Protein AF-0000000081717956 (afdb_homodimer)

Sequence (648 aa):
MATSFPWILLATVVMAMPLSFGTKANQLSYNYYKFSCPNLESVIKNELLKLFMTDATAPAAFLRLLFHDCQVQGCDASILLDSSYNNHNSEMISSRNFGVRKLEMINHIKSVLEEECPGQVSCADIIALAAKESVSFSGGPHIQIPLGRKDSRTCSSQEADAKLPSPTITVDEFISIFTSKGMNIEECVSILGAHTLGVGHCLNIVGRLYDPRVGDKMDFGFGASLRVACPTQVPLTNLTVVPNDITPVTFDNQYYRDIMMGRGLFGIDSSISTDPRTAPIVTRFAMDQNNFFQAFSSAFVKLSSTNVLTKVQGDVRRKCNQVNMATSFPWILLATVVMAMPLSFGTKANQLSYNYYKFSCPNLESVIKNELLKLFMTDATAPAAFLRLLFHDCQVQGCDASILLDSSYNNHNSEMISSRNFGVRKLEMINHIKSVLEEECPGQVSCADIIALAAKESVSFSGGPHIQIPLGRKDSRTCSSQEADAKLPSPTITVDEFISIFTSKGMNIEECVSILGAHTLGVGHCLNIVGRLYDPRVGDKMDFGFGASLRVACPTQVPLTNLTVVPNDITPVTFDNQYYRDIMMGRGLFGIDSSISTDPRTAPIVTRFAMDQNNFFQAFSSAFVKLSSTNVLTKVQGDVRRKCNQVN

Organism: Abrus precatorius (NCBI:txid3816)

InterPro domains:
  IPR000823 Plant peroxidase [PR00461] (37-56)
  IPR000823 Plant peroxidase [PR00461] (61-81)
  IPR000823 Plant peroxidase [PR00461] (101-114)
  IPR000823 Plant peroxidase [PR00461] (120-130)
  IPR000823 Plant peroxidase [PR00461] (139-154)
  IPR000823 Plant peroxidase [PR00461] (186-198)
  IPR000823 Plant peroxidase [PR00461] (242-257)
  IPR000823 Plant peroxidase [PR00461] (258-275)
  IPR000823 Plant peroxidase [PR00461] (298-311)
  IPR000823 Plant peroxidase [PTHR31517] (11-324)
  IPR002016 Haem peroxidase [PF00141] (45-287)
  IPR002016 Haem peroxidase [PR00458] (59-73)
  IPR002016 Haem peroxidase [PR00458] (121-138)
  IPR002016 Haem peroxidase [PR00458] (139-151)
  IPR002016 Haem peroxidase [PR00458] (187-202)
  IPR002016 Haem peroxidase [PR00458] (244-259)
  IPR002016 Haem peroxidase [PS50873] (27-324)
  IPR010255 Haem peroxidase superfamily [SSF48113] (27-324)
  IPR033905 Secretory peroxidase [cd00693] (27-323)

pLDDT: mean 88.81, std 16.45, range [29.47, 98.88]

Radius of gyration: 30.71 Å; Cα contacts (8 Å, |Δi|>4): 1107; chains: 2; bounding box: 65×153×107 Å

Solvent-accessible surface area (backbone atoms only — not comparable to full-atom values): 34522 Å² total; per-residue (Å²): 136,83,79,76,76,78,80,77,77,78,77,76,75,74,74,76,70,76,76,69,74,64,70,77,71,74,86,49,30,81,60,61,42,58,80,72,38,68,58,51,67,60,54,53,48,54,57,47,52,62,46,38,47,53,24,38,39,48,40,34,29,33,43,49,40,40,54,59,23,30,46,52,79,11,29,12,39,24,56,50,30,50,40,85,51,94,80,26,41,20,23,70,73,20,74,81,43,64,87,66,47,64,64,66,53,53,40,51,52,42,51,56,40,44,71,75,30,63,76,66,65,19,48,17,40,49,43,53,50,50,21,43,47,27,36,20,32,19,56,31,58,84,60,84,62,64,34,56,36,11,16,48,86,58,43,41,22,68,48,30,59,69,48,48,80,57,78,76,44,47,70,67,57,50,48,49,59,40,38,73,53,72,37,53,70,65,25,47,59,29,57,61,43,60,61,14,32,37,70,41,48,29,60,67,32,30,63,66,74,69,37,75,86,65,68,72,75,52,27,64,69,55,51,54,53,48,41,67,62,42,73,48,76,68,55,48,83,83,35,62,43,60,65,35,84,61,31,35,54,23,40,54,39,58,43,38,44,33,25,74,60,26,46,33,72,42,59,48,45,48,47,38,52,65,37,82,88,38,22,64,52,41,53,48,26,40,75,29,50,67,62,33,42,51,34,26,46,53,34,49,45,41,49,68,57,30,62,51,26,44,71,88,72,26,39,54,37,79,46,51,47,45,70,119,136,84,80,76,77,79,80,78,78,78,78,77,77,74,75,76,70,76,76,69,74,64,70,77,73,73,86,48,30,81,61,60,42,59,80,74,38,67,56,51,68,60,53,52,50,52,57,46,53,61,46,38,47,54,26,37,39,47,42,33,29,31,42,49,40,42,53,58,23,31,46,50,78,10,28,12,39,26,55,49,30,50,39,86,51,94,81,26,42,20,24,70,72,21,75,79,44,65,86,67,49,65,63,65,54,54,41,50,52,42,52,55,41,43,72,76,28,64,76,66,65,19,50,17,40,49,43,52,51,51,21,41,48,26,37,20,34,20,55,31,56,83,59,85,64,64,34,58,36,11,16,47,85,60,41,41,23,68,47,31,58,70,48,47,82,57,78,77,44,48,69,66,56,50,50,50,59,37,37,72,54,72,36,54,70,65,24,47,58,29,56,60,43,59,59,17,33,37,68,40,47,29,58,67,33,30,63,64,76,69,35,75,86,64,67,72,78,53,28,65,70,56,50,53,54,46,41,68,61,41,73,49,79,66,58,48,82,84,34,59,42,61,61,34,85,60,29,37,54,21,42,54,39,59,42,38,43,33,24,75,62,25,46,35,72,42,61,49,45,47,49,38,52,66,35,83,87,38,21,63,53,39,53,48,25,40,76,28,50,69,62,33,42,52,34,26,45,54,35,50,44,38,50,67,59,30,62,51,26,43,72,88,73,26,40,53,35,76,46,50,49,44,70,120

Structure (mmCIF, N/CA/C/O backbone):
data_AF-0000000081717956-model_v1
#
loop_
_entity.id
_entity.type
_entity.pdbx_description
1 polymer Peroxidase
#
loop_
_atom_site.group_PDB
_atom_site.id
_atom_site.type_symbol
_atom_site.label_atom_id
_atom_site.label_alt_id
_atom_site.label_comp_id
_atom_site.label_asym_id
_atom_site.label_entity_id
_atom_site.label_seq_id
_atom_site.pdbx_PDB_ins_code
_atom_site.Cartn_x
_atom_site.Cartn_y
_atom_site.Cartn_z
_atom_site.occupancy
_atom_site.B_iso_or_equiv
_atom_site.auth_seq_id
_atom_site.auth_comp_id
_atom_site.auth_asym_id
_atom_site.auth_atom_id
_atom_site.pdbx_PDB_model_num
ATOM 1 N N . MET A 1 1 ? -26.811 93.797 2.556 1 29.47 1 MET A N 1
ATOM 2 C CA . MET A 1 1 ? -26.388 92.869 1.511 1 29.47 1 MET A CA 1
ATOM 3 C C . MET A 1 1 ? -25.245 91.985 1.998 1 29.47 1 MET A C 1
ATOM 5 O O . MET A 1 1 ? -24.078 92.371 1.917 1 29.47 1 MET A O 1
ATOM 9 N N . ALA A 1 2 ? -25.44 91.317 3.164 1 35.84 2 ALA A N 1
ATOM 10 C CA . ALA A 1 2 ? -24.55 90.487 3.972 1 35.84 2 ALA A CA 1
ATOM 11 C C . ALA A 1 2 ? -24.062 89.276 3.183 1 35.84 2 ALA A C 1
ATOM 13 O O . ALA A 1 2 ? -24.866 88.518 2.637 1 35.84 2 ALA A O 1
ATOM 14 N N . THR A 1 3 ? -22.929 89.419 2.526 1 36.16 3 THR A N 1
ATOM 15 C CA . THR A 1 3 ? -22.208 88.484 1.67 1 36.16 3 THR A CA 1
ATOM 16 C C . THR A 1 3 ? -21.855 87.212 2.436 1 36.16 3 THR A C 1
ATOM 18 O O . THR A 1 3 ? -21.121 87.26 3.425 1 36.16 3 THR A O 1
ATOM 21 N N . SER A 1 4 ? -22.735 86.248 2.593 1 38.47 4 SER A N 1
ATOM 22 C CA . SER A 1 4 ? -22.613 84.936 3.22 1 38.47 4 SER A CA 1
ATOM 23 C C . SER A 1 4 ? -21.525 84.103 2.552 1 38.47 4 SER A C 1
ATOM 25 O O . SER A 1 4 ? -21.553 83.895 1.337 1 38.47 4 SER A O 1
ATOM 27 N N . PHE A 1 5 ? -20.286 84.291 3.003 1 40.73 5 PHE A N 1
ATOM 28 C CA . PHE A 1 5 ? -19.158 83.531 2.478 1 40.73 5 PHE A CA 1
ATOM 29 C C . PHE A 1 5 ? -19.417 82.033 2.585 1 40.73 5 PHE A C 1
ATOM 31 O O . PHE A 1 5 ? -19.883 81.551 3.62 1 40.73 5 PHE A O 1
ATOM 38 N N . PRO A 1 6 ? -19.621 81.301 1.485 1 41.07 6 PRO A N 1
ATOM 39 C CA . PRO A 1 6 ? -19.844 79.854 1.455 1 41.07 6 PRO A CA 1
ATOM 40 C C . PRO A 1 6 ? -18.654 79.063 1.992 1 41.07 6 PRO A C 1
ATOM 42 O O . PRO A 1 6 ? -17.503 79.397 1.7 1 41.07 6 PRO A O 1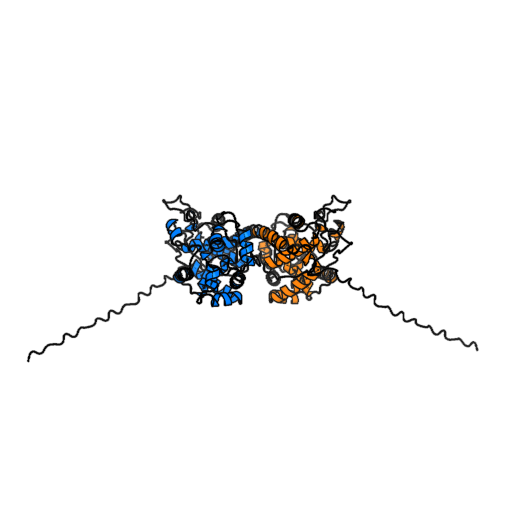
ATOM 45 N N . TRP A 1 7 ? -18.684 78.583 3.221 1 38.88 7 TRP A N 1
ATOM 46 C CA . TRP A 1 7 ? -17.683 77.702 3.813 1 38.88 7 TRP A CA 1
ATOM 47 C C . TRP A 1 7 ? -17.433 76.487 2.925 1 38.88 7 TRP A C 1
ATOM 49 O O . TRP A 1 7 ? -18.369 75.765 2.574 1 38.88 7 TRP A O 1
ATOM 59 N N . ILE A 1 8 ? -16.485 76.549 2.007 1 37.21 8 ILE A N 1
ATOM 60 C CA . ILE A 1 8 ? -16.017 75.424 1.205 1 37.21 8 ILE A CA 1
ATOM 61 C C . ILE A 1 8 ? -15.533 74.303 2.122 1 37.21 8 ILE A C 1
ATOM 63 O O . ILE A 1 8 ? -14.625 74.503 2.932 1 37.21 8 ILE A O 1
ATOM 67 N N . LEU A 1 9 ? -16.377 73.346 2.503 1 37.14 9 LEU A N 1
ATOM 68 C CA . LEU A 1 9 ? -16.012 72.117 3.198 1 37.14 9 LEU A CA 1
ATOM 69 C C . LEU A 1 9 ? -14.932 71.36 2.432 1 37.14 9 LEU A C 1
ATOM 71 O O . LEU A 1 9 ? -15.128 70.995 1.271 1 37.14 9 LEU A O 1
ATOM 75 N N . LEU A 1 10 ? -13.657 71.653 2.698 1 36.34 10 LEU A N 1
ATOM 76 C CA . LEU A 1 10 ? -12.544 70.857 2.191 1 36.34 10 LEU A CA 1
ATOM 77 C C . LEU A 1 10 ? -12.699 69.393 2.588 1 36.34 10 LEU A C 1
ATOM 79 O O . LEU A 1 10 ? -12.701 69.064 3.776 1 36.34 10 LEU A O 1
ATOM 83 N N . ALA A 1 11 ? -13.388 68.563 1.784 1 36.36 11 ALA A N 1
ATOM 84 C CA . ALA A 1 11 ? -13.425 67.111 1.934 1 36.36 11 ALA A CA 1
ATOM 85 C C . ALA A 1 11 ? -12.019 66.52 1.894 1 36.36 11 ALA A C 1
ATOM 87 O O . ALA A 1 11 ? -11.322 66.627 0.882 1 36.36 11 ALA A O 1
ATOM 88 N N . THR A 1 12 ? -11.304 66.518 3.01 1 35.98 12 THR A N 1
ATOM 89 C CA . THR A 1 12 ? -10.057 65.765 3.084 1 35.98 12 THR A CA 1
ATOM 90 C C . THR A 1 12 ? -10.267 64.322 2.634 1 35.98 12 THR A C 1
ATOM 92 O O . THR A 1 12 ? -11.109 63.611 3.186 1 35.98 12 THR A O 1
ATOM 95 N N . VAL A 1 13 ? -10.069 64.011 1.36 1 36.89 13 VAL A N 1
ATOM 96 C CA . VAL A 1 13 ? -9.998 62.64 0.866 1 36.89 13 VAL A CA 1
ATOM 97 C C . VAL A 1 13 ? -8.946 61.861 1.652 1 36.89 13 VAL A C 1
ATOM 99 O O . VAL A 1 13 ? -7.754 62.167 1.578 1 36.89 13 VAL A O 1
ATOM 102 N N . VAL A 1 14 ? -9.274 61.353 2.845 1 38.01 14 VAL A N 1
ATOM 103 C CA . VAL A 1 14 ? -8.39 60.378 3.476 1 38.01 14 VAL A CA 1
ATOM 104 C C . VAL A 1 14 ? -8.089 59.244 2.498 1 38.01 14 VAL A C 1
ATOM 106 O O . VAL A 1 14 ? -8.997 58.524 2.075 1 38.01 14 VAL A O 1
ATOM 109 N N . MET A 1 15 ? -7.079 59.396 1.705 1 34.95 15 MET A N 1
ATOM 110 C CA . MET A 1 15 ? -6.557 58.253 0.961 1 34.95 15 MET A CA 1
ATOM 111 C C . MET A 1 15 ? -6.313 57.067 1.887 1 34.95 15 MET A C 1
ATOM 113 O O . MET A 1 15 ? -5.47 57.137 2.784 1 34.95 15 MET A O 1
ATOM 117 N N . ALA A 1 16 ? -7.339 56.237 2.204 1 38.65 16 ALA A N 1
ATOM 118 C CA . ALA A 1 16 ? -7.092 54.945 2.837 1 38.65 16 ALA A CA 1
ATOM 119 C C . ALA A 1 16 ? -5.99 54.18 2.111 1 38.65 16 ALA A C 1
ATOM 121 O O . ALA A 1 16 ? -6.152 53.799 0.949 1 38.65 16 ALA A O 1
ATOM 122 N N . MET A 1 17 ? -4.717 54.424 2.49 1 37.79 17 MET A N 1
ATOM 123 C CA . MET A 1 17 ? -3.682 53.512 2.011 1 37.79 17 MET A CA 1
ATOM 124 C C . MET A 1 17 ? -4.08 52.061 2.256 1 37.79 17 MET A C 1
ATOM 126 O O . MET A 1 17 ? -4.498 51.705 3.359 1 37.79 17 MET A O 1
ATOM 130 N N . PRO A 1 18 ? -4.392 51.316 1.225 1 37.21 18 PRO A N 1
ATOM 131 C CA . PRO A 1 18 ? -4.608 49.891 1.484 1 37.21 18 PRO A CA 1
ATOM 132 C C . PRO A 1 18 ? -3.483 49.263 2.303 1 37.21 18 PRO A C 1
ATOM 134 O O . PRO A 1 18 ? -2.305 49.488 2.014 1 37.21 18 PRO A O 1
ATOM 137 N N . LEU A 1 19 ? -3.656 49.084 3.61 1 34.73 19 LEU A N 1
ATOM 138 C CA . LEU A 1 19 ? -2.771 48.167 4.321 1 34.73 19 LEU A CA 1
ATOM 139 C C . LEU A 1 19 ? -2.6 46.866 3.544 1 34.73 19 LEU A C 1
ATOM 141 O O . LEU A 1 19 ? -3.541 46.078 3.43 1 34.73 19 LEU A O 1
ATOM 145 N N . SER A 1 20 ? -1.849 46.868 2.502 1 33.57 20 SER A N 1
ATOM 146 C CA . SER A 1 20 ? -1.429 45.564 2.001 1 33.57 20 SER A CA 1
ATOM 147 C C . SER A 1 20 ? -0.929 44.672 3.132 1 33.57 20 SER A C 1
ATOM 149 O O . SER A 1 20 ? 0.071 44.986 3.782 1 33.57 20 SER A O 1
ATOM 151 N N . PHE A 1 21 ? -1.789 44.069 3.86 1 33.36 21 PHE A N 1
ATOM 152 C CA . PHE A 1 21 ? -1.286 42.92 4.604 1 33.36 21 PHE A CA 1
ATOM 153 C C . PHE A 1 21 ? -0.292 42.125 3.765 1 33.36 21 PHE A C 1
ATOM 155 O O . PHE A 1 21 ? -0.679 41.452 2.807 1 33.36 21 PHE A O 1
ATOM 162 N N . GLY A 1 22 ? 0.862 42.711 3.559 1 33.76 22 GLY A N 1
ATOM 163 C CA . GLY A 1 22 ? 1.891 41.831 3.027 1 33.76 22 GLY A CA 1
ATOM 164 C C . GLY A 1 22 ? 1.81 40.419 3.574 1 33.76 22 GLY A C 1
ATOM 165 O O . GLY A 1 22 ? 1.825 40.216 4.79 1 33.76 22 GLY A O 1
ATOM 166 N N . THR A 1 23 ? 1.081 39.598 3.023 1 38.35 23 THR A N 1
ATOM 167 C CA . THR A 1 23 ? 1.344 38.197 3.333 1 38.35 23 THR A CA 1
ATOM 168 C C . THR A 1 23 ? 2.822 37.98 3.642 1 38.35 23 THR A C 1
ATOM 170 O O . THR A 1 23 ? 3.686 38.281 2.816 1 38.35 23 THR A O 1
ATOM 173 N N . LYS A 1 24 ? 3.224 38.298 4.836 1 42.16 24 LYS A N 1
ATOM 174 C CA . LYS A 1 24 ? 4.567 37.917 5.263 1 42.16 24 LYS A CA 1
ATOM 175 C C . LYS A 1 24 ? 5.068 36.703 4.486 1 42.16 24 LYS A C 1
ATOM 177 O O . LYS A 1 24 ? 4.485 35.62 4.572 1 42.16 24 LYS A O 1
ATOM 182 N N . ALA A 1 25 ? 5.591 36.694 3.326 1 45.08 25 ALA A N 1
ATOM 183 C CA . ALA A 1 25 ? 6.306 35.735 2.487 1 45.08 25 ALA A CA 1
ATOM 184 C C . ALA A 1 25 ? 7.031 34.696 3.338 1 45.08 25 ALA A C 1
ATOM 186 O O . ALA A 1 25 ? 7.889 35.042 4.154 1 45.08 25 ALA A O 1
ATOM 187 N N . ASN A 1 26 ? 6.462 33.566 3.648 1 57.52 26 ASN A N 1
ATOM 188 C CA . ASN A 1 26 ? 7.008 32.418 4.364 1 57.52 26 ASN A CA 1
ATOM 189 C C . ASN A 1 26 ? 8.461 32.155 3.978 1 57.52 26 ASN A C 1
ATOM 191 O O . ASN A 1 26 ? 8.825 32.264 2.806 1 57.52 26 ASN A O 1
ATOM 195 N N . GLN A 1 27 ? 9.457 32.505 4.915 1 80.19 27 GLN A N 1
ATOM 196 C CA . GLN A 1 27 ? 10.912 32.389 4.932 1 80.19 27 GLN A CA 1
ATOM 197 C C . GLN A 1 27 ? 11.354 30.957 4.647 1 80.19 27 GLN A C 1
ATOM 199 O O . GLN A 1 27 ? 12.508 30.598 4.888 1 80.19 27 GLN A O 1
ATOM 204 N N . LEU A 1 28 ? 10.432 30.202 4.176 1 95.37 28 LEU A N 1
ATOM 205 C CA . LEU A 1 28 ? 10.812 28.836 3.833 1 95.37 28 LEU A CA 1
ATOM 206 C C . LEU A 1 28 ? 11.54 28.795 2.494 1 95.37 28 LEU A C 1
ATOM 208 O O . LEU A 1 28 ? 11.4 29.709 1.678 1 95.37 28 LEU A O 1
ATOM 212 N N . SER A 1 29 ? 12.331 27.831 2.363 1 96.36 29 SER A N 1
ATOM 213 C CA . SER A 1 29 ? 13.122 27.69 1.145 1 96.36 29 SER A CA 1
ATOM 214 C C . SER A 1 29 ? 13.184 26.235 0.691 1 96.36 29 SER A C 1
ATOM 216 O O . SER A 1 29 ? 13.219 25.322 1.519 1 96.36 29 SER A O 1
ATOM 218 N N . TYR A 1 30 ? 13.277 26.057 -0.637 1 95.81 30 TYR A N 1
ATOM 219 C CA . TYR A 1 30 ? 13.359 24.716 -1.206 1 95.81 30 TYR A CA 1
ATOM 220 C C . TYR A 1 30 ? 14.762 24.143 -1.051 1 95.81 30 TYR A C 1
ATOM 222 O O . TYR A 1 30 ? 14.968 22.938 -1.214 1 95.81 30 TYR A O 1
ATOM 230 N N . ASN A 1 31 ? 15.721 24.969 -0.666 1 95.51 31 ASN A N 1
ATOM 231 C CA . ASN A 1 31 ? 17.109 24.543 -0.519 1 95.51 31 ASN A CA 1
ATOM 232 C C . ASN A 1 31 ? 17.618 24.771 0.902 1 95.51 31 ASN A C 1
ATOM 234 O O . ASN A 1 31 ? 18.817 24.96 1.113 1 95.51 31 ASN A O 1
ATOM 238 N N . TYR A 1 32 ? 16.744 24.787 1.761 1 96.63 32 TYR A N 1
ATOM 239 C CA . TYR A 1 32 ? 17.057 25.197 3.125 1 96.63 32 TYR A CA 1
ATOM 240 C C . TYR A 1 32 ? 18.152 24.32 3.721 1 96.63 32 TYR A C 1
ATOM 242 O O . TYR A 1 32 ? 19.061 24.819 4.388 1 96.63 32 TYR A O 1
ATOM 250 N N . TYR A 1 33 ? 18.142 23.042 3.505 1 97.4 33 TYR A N 1
ATOM 251 C CA . TYR A 1 33 ? 19.054 22.114 4.164 1 97.4 33 TYR A CA 1
ATOM 252 C C . TYR A 1 33 ? 20.167 21.678 3.218 1 97.4 33 TYR A C 1
ATOM 254 O O . TYR A 1 33 ? 20.932 20.762 3.53 1 97.4 33 TYR A O 1
ATOM 262 N N . LYS A 1 34 ? 20.267 22.21 2.085 1 96.43 34 LYS A N 1
ATOM 263 C CA . LYS A 1 34 ? 21.167 21.776 1.02 1 96.43 34 LYS A CA 1
ATOM 264 C C . LYS A 1 34 ? 22.586 21.582 1.545 1 96.43 34 LYS A C 1
ATOM 266 O O . LYS A 1 34 ? 23.265 20.622 1.174 1 96.43 34 LYS A O 1
ATOM 271 N N . PHE A 1 35 ? 23.089 22.432 2.448 1 96.62 35 PHE A N 1
ATOM 272 C CA . PHE A 1 35 ? 24.464 22.35 2.925 1 96.62 35 PHE A CA 1
ATOM 273 C C . PHE A 1 35 ? 24.51 21.835 4.359 1 96.62 35 PHE A C 1
ATOM 275 O O . PHE A 1 35 ? 25.42 21.091 4.728 1 96.62 35 PHE A O 1
ATOM 282 N N . SER A 1 36 ? 23.537 22.152 5.132 1 97.38 36 SER A N 1
ATOM 283 C CA . SER A 1 36 ? 23.573 21.84 6.557 1 97.38 36 SER A CA 1
ATOM 284 C C . SER A 1 36 ? 23.208 20.381 6.813 1 97.38 36 SER A C 1
ATOM 286 O O . SER A 1 36 ? 23.637 19.794 7.808 1 97.38 36 SER A O 1
ATOM 288 N N . CYS A 1 37 ? 22.404 19.782 5.959 1 98.02 37 CYS A N 1
ATOM 289 C CA . CYS A 1 37 ? 22.009 18.383 6.072 1 98.02 37 CYS A CA 1
ATOM 290 C C . CYS A 1 37 ? 21.656 17.804 4.707 1 98.02 37 CYS A C 1
ATOM 292 O O . CYS A 1 37 ? 20.499 17.467 4.45 1 98.02 37 CYS A O 1
ATOM 294 N N . PRO A 1 38 ? 22.609 17.571 3.849 1 96.35 38 PRO A N 1
ATOM 295 C CA . PRO A 1 38 ? 22.377 17.238 2.442 1 96.35 38 PRO A CA 1
ATOM 296 C C . PRO A 1 38 ? 21.663 15.9 2.262 1 96.35 38 PRO A C 1
ATOM 298 O O . PRO A 1 38 ? 21.015 15.675 1.237 1 96.35 38 PRO A O 1
ATOM 301 N N . ASN A 1 39 ? 21.705 14.943 3.243 1 95.33 39 ASN A N 1
ATOM 302 C CA . ASN A 1 39 ? 21.098 13.623 3.112 1 95.33 39 ASN A CA 1
ATOM 303 C C . ASN A 1 39 ? 19.753 13.55 3.83 1 95.33 39 ASN A C 1
ATOM 305 O O . ASN A 1 39 ? 19.237 12.459 4.081 1 95.33 39 ASN A O 1
ATOM 309 N N . LEU A 1 40 ? 19.194 14.682 4.147 1 97.85 40 LEU A N 1
ATOM 310 C CA . LEU A 1 40 ? 17.981 14.771 4.953 1 97.85 40 LEU A CA 1
ATOM 311 C C . LEU A 1 40 ? 16.869 13.913 4.356 1 97.85 40 LEU A C 1
ATOM 313 O O . LEU A 1 40 ? 16.335 13.027 5.027 1 97.85 40 LEU A O 1
ATOM 317 N N . GLU A 1 41 ? 16.532 14.116 3.113 1 94.71 41 GLU A N 1
ATOM 318 C CA . GLU A 1 41 ? 15.4 13.435 2.49 1 94.71 41 GLU A CA 1
ATOM 319 C C . GLU A 1 41 ? 15.649 11.933 2.385 1 94.71 41 GLU A C 1
ATOM 321 O O . GLU A 1 41 ? 14.734 11.132 2.586 1 94.71 41 GLU A O 1
ATOM 326 N N . SER A 1 42 ? 16.904 11.544 2.081 1 92.77 42 SER A N 1
ATOM 327 C CA . SER A 1 42 ? 17.227 10.124 1.981 1 92.77 42 SER A CA 1
ATOM 328 C C . SER A 1 42 ? 17.09 9.43 3.332 1 92.77 42 SER A C 1
ATOM 330 O O . SER A 1 42 ? 16.643 8.284 3.404 1 92.77 42 SER A O 1
ATOM 332 N N . VAL A 1 43 ? 17.476 10.063 4.389 1 95.38 43 VAL A N 1
ATOM 333 C CA . VAL A 1 43 ? 17.376 9.498 5.731 1 95.38 43 VAL A CA 1
ATOM 334 C C . VAL A 1 43 ? 15.909 9.275 6.089 1 95.38 43 VAL A C 1
ATOM 336 O O . VAL A 1 43 ? 15.535 8.197 6.557 1 95.38 43 VAL A O 1
ATOM 339 N N . ILE A 1 44 ? 15.12 10.277 5.838 1 97.38 44 ILE A N 1
ATOM 340 C CA . ILE A 1 44 ? 13.7 10.192 6.161 1 97.38 44 ILE A CA 1
ATOM 341 C C . ILE A 1 44 ? 13.043 9.1 5.319 1 97.38 44 ILE A C 1
ATOM 343 O O . ILE A 1 44 ? 12.296 8.27 5.841 1 97.38 44 ILE A O 1
ATOM 347 N N . LYS A 1 45 ? 13.343 9.089 4.057 1 94.69 45 LYS A N 1
ATOM 348 C CA . LYS A 1 45 ? 12.779 8.085 3.159 1 94.69 45 LYS A CA 1
ATOM 349 C C . LYS A 1 45 ? 13.125 6.674 3.625 1 94.69 45 LYS A C 1
ATOM 351 O O . LYS A 1 45 ? 12.27 5.786 3.621 1 94.69 45 LYS A O 1
ATOM 356 N N . ASN A 1 46 ? 14.345 6.485 4.023 1 92.66 46 ASN A N 1
ATOM 357 C CA . ASN A 1 46 ? 14.788 5.164 4.457 1 92.66 46 ASN A CA 1
ATOM 358 C C . ASN A 1 46 ? 14.041 4.705 5.706 1 92.66 46 ASN A C 1
ATOM 360 O O . ASN A 1 46 ? 13.627 3.548 5.796 1 92.66 46 ASN A O 1
ATOM 364 N N . GLU A 1 47 ? 13.865 5.566 6.633 1 95.54 47 GLU A N 1
ATOM 365 C CA . GLU A 1 47 ? 13.163 5.219 7.866 1 95.54 47 GLU A CA 1
ATOM 366 C C . GLU A 1 47 ? 11.686 4.943 7.6 1 95.54 47 GLU A C 1
ATOM 368 O O . GLU A 1 47 ? 11.106 4.024 8.182 1 95.54 47 GLU A O 1
ATOM 373 N N . LEU A 1 48 ? 11.115 5.711 6.706 1 96.79 48 LEU A N 1
ATOM 374 C CA . LEU A 1 48 ? 9.7 5.542 6.393 1 96.79 48 LEU A CA 1
ATOM 375 C C . LEU A 1 48 ? 9.465 4.244 5.627 1 96.79 48 LEU A C 1
ATOM 377 O O . LEU A 1 48 ? 8.474 3.549 5.864 1 96.79 48 LEU A O 1
ATOM 381 N N . LEU A 1 49 ? 10.316 3.967 4.705 1 92.76 49 LEU A N 1
ATOM 382 C CA . LEU A 1 49 ? 10.172 2.759 3.901 1 92.76 49 LEU A CA 1
ATOM 383 C C . LEU A 1 49 ? 10.148 1.517 4.786 1 92.76 49 LEU A C 1
ATOM 385 O O . LEU A 1 49 ? 9.332 0.616 4.577 1 92.76 49 LEU A O 1
ATOM 389 N N . LYS A 1 50 ? 11.017 1.431 5.787 1 91.16 50 LYS A N 1
ATOM 390 C CA . LYS A 1 50 ? 11.033 0.32 6.733 1 91.16 50 LYS A CA 1
ATOM 391 C C . LYS A 1 50 ? 9.69 0.186 7.447 1 91.16 50 LYS A C 1
ATOM 393 O O . LYS A 1 50 ? 9.169 -0.921 7.597 1 91.16 50 LYS A O 1
ATOM 398 N N . LEU A 1 51 ? 9.182 1.289 7.822 1 94.62 51 LEU A N 1
ATOM 399 C CA . LEU A 1 51 ? 7.921 1.311 8.555 1 94.62 51 LEU A CA 1
ATOM 400 C C . LEU A 1 51 ? 6.762 0.9 7.653 1 94.62 51 LEU A C 1
ATOM 402 O O . LEU A 1 51 ? 5.884 0.14 8.071 1 94.62 51 LEU A O 1
ATOM 406 N N . PHE A 1 52 ? 6.741 1.389 6.442 1 92.96 52 PHE A N 1
ATOM 407 C CA . PHE A 1 52 ? 5.61 1.191 5.544 1 92.96 52 PHE A CA 1
ATOM 408 C C . PHE A 1 52 ? 5.49 -0.273 5.138 1 92.96 52 PHE A C 1
ATOM 410 O O . PHE A 1 52 ? 4.391 -0.759 4.866 1 92.96 52 PHE A O 1
ATOM 417 N N . MET A 1 53 ? 6.56 -1.023 5.153 1 89.96 53 MET A N 1
ATOM 418 C CA . MET A 1 53 ? 6.532 -2.44 4.8 1 89.96 53 MET A CA 1
ATOM 419 C C . MET A 1 53 ? 5.86 -3.26 5.896 1 89.96 53 MET A C 1
ATOM 421 O O . MET A 1 53 ? 5.328 -4.34 5.631 1 89.96 53 MET A O 1
ATOM 425 N N . THR A 1 54 ? 5.819 -2.699 7.12 1 90.99 54 THR A N 1
ATOM 426 C CA . THR A 1 54 ? 5.287 -3.475 8.235 1 90.99 54 THR A CA 1
ATOM 427 C C . THR A 1 54 ? 3.962 -2.891 8.717 1 90.99 54 THR A C 1
ATOM 429 O O . THR A 1 54 ? 3.282 -3.489 9.553 1 90.99 54 THR A O 1
ATOM 432 N N . ASP A 1 55 ? 3.621 -1.74 8.268 1 93.7 55 ASP A N 1
ATOM 433 C CA . ASP A 1 55 ? 2.386 -1.06 8.645 1 93.7 55 ASP A CA 1
ATOM 434 C C . ASP A 1 55 ? 1.812 -0.271 7.47 1 93.7 55 ASP A C 1
ATOM 436 O O . ASP A 1 55 ? 2.157 0.896 7.272 1 93.7 55 ASP A O 1
ATOM 440 N N . ALA A 1 56 ? 0.888 -0.823 6.831 1 92.78 56 ALA A N 1
ATOM 441 C CA . ALA A 1 56 ? 0.34 -0.229 5.614 1 92.78 56 ALA A CA 1
ATOM 442 C C . ALA A 1 56 ? -0.513 0.994 5.936 1 92.78 56 ALA A C 1
ATOM 444 O O . ALA A 1 56 ? -0.85 1.776 5.043 1 92.78 56 ALA A O 1
ATOM 445 N N . THR A 1 57 ? -0.83 1.243 7.184 1 93.39 57 THR A N 1
ATOM 446 C CA . THR A 1 57 ? -1.672 2.37 7.569 1 93.39 57 THR A CA 1
ATOM 447 C C . THR A 1 57 ? -0.82 3.587 7.919 1 93.39 57 THR A C 1
ATOM 449 O O . THR A 1 57 ? -1.348 4.68 8.133 1 93.39 57 THR A O 1
ATOM 452 N N . ALA A 1 58 ? 0.482 3.391 7.938 1 96.62 58 ALA A N 1
ATOM 453 C CA . ALA A 1 58 ? 1.387 4.437 8.407 1 96.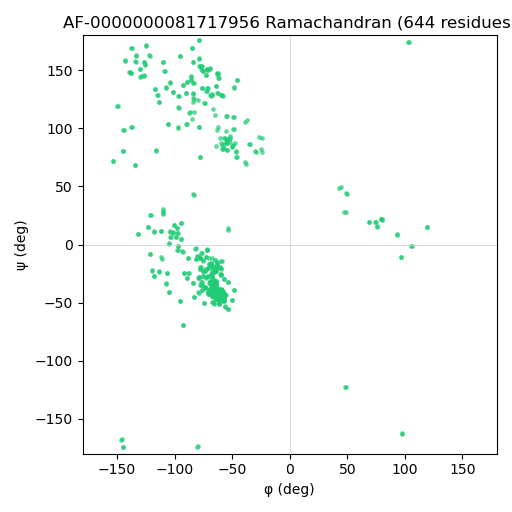62 58 ALA A CA 1
ATOM 454 C C . ALA A 1 58 ? 1.304 5.674 7.517 1 96.62 58 ALA A C 1
ATOM 456 O O . ALA A 1 58 ? 1.302 6.803 8.013 1 96.62 58 ALA A O 1
ATOM 457 N N . PRO A 1 59 ? 1.226 5.522 6.183 1 96.92 59 PRO A N 1
ATOM 458 C CA . PRO A 1 59 ? 1.129 6.729 5.358 1 96.92 59 PRO A CA 1
ATOM 459 C C . PRO A 1 59 ? -0.06 7.608 5.737 1 96.92 59 PRO A C 1
ATOM 461 O O . PRO A 1 59 ? 0.079 8.829 5.844 1 96.92 59 PRO A O 1
ATOM 464 N N . ALA A 1 60 ? -1.172 6.982 5.981 1 96.45 60 ALA A N 1
ATOM 465 C CA . ALA A 1 60 ? -2.349 7.739 6.397 1 96.45 60 ALA A CA 1
ATOM 466 C C . ALA A 1 60 ? -2.108 8.441 7.73 1 96.45 60 ALA A C 1
ATOM 468 O O . ALA A 1 60 ? -2.582 9.559 7.945 1 96.45 60 ALA A O 1
ATOM 469 N N . ALA A 1 61 ? -1.408 7.79 8.6 1 97.32 61 ALA A N 1
ATOM 470 C CA . ALA A 1 61 ? -1.125 8.347 9.92 1 97.32 61 ALA A CA 1
ATOM 471 C C . ALA A 1 61 ? -0.295 9.623 9.811 1 97.32 61 ALA A C 1
ATOM 473 O O . ALA A 1 61 ? -0.539 10.594 10.532 1 97.32 61 ALA A O 1
ATOM 474 N N . PHE A 1 62 ? 0.648 9.656 8.906 1 98.52 62 PHE A N 1
ATOM 475 C CA . PHE A 1 62 ? 1.506 10.827 8.765 1 98.52 62 PHE A CA 1
ATOM 476 C C . PHE A 1 62 ? 0.746 11.98 8.122 1 98.52 62 PHE A C 1
ATOM 478 O O . PHE A 1 62 ? 0.977 13.145 8.453 1 98.52 62 PHE A O 1
ATOM 485 N N . LEU A 1 63 ? -0.108 11.675 7.183 1 97.79 63 LEU A N 1
ATOM 486 C CA . LEU A 1 63 ? -0.955 12.71 6.599 1 97.79 63 LEU A CA 1
ATOM 487 C C . LEU A 1 63 ? -1.853 13.34 7.659 1 97.79 63 LEU A C 1
ATOM 489 O O . LEU A 1 63 ? -1.995 14.564 7.709 1 97.79 63 LEU A O 1
ATOM 493 N N . ARG A 1 64 ? -2.39 12.495 8.46 1 96.88 64 ARG A N 1
ATOM 494 C CA . ARG A 1 64 ? -3.253 12.986 9.53 1 96.88 64 ARG A CA 1
ATOM 495 C C . ARG A 1 64 ? -2.462 13.821 10.532 1 96.88 64 ARG A C 1
ATOM 497 O O . ARG A 1 64 ? -2.938 14.859 10.995 1 96.88 64 ARG A O 1
ATOM 504 N N . LEU A 1 65 ? -1.306 13.349 10.844 1 98.2 65 LEU A N 1
ATOM 505 C CA . LEU A 1 65 ? -0.456 14.064 11.79 1 98.2 65 LEU A CA 1
ATOM 506 C C . LEU A 1 65 ? -0.155 15.473 11.292 1 98.2 65 LEU A C 1
ATOM 508 O O . LEU A 1 65 ? -0.237 16.438 12.056 1 98.2 65 LEU A O 1
ATOM 512 N N . LEU A 1 66 ? 0.193 15.611 10.023 1 98.32 66 LEU A N 1
ATOM 513 C CA . LEU A 1 66 ? 0.458 16.93 9.459 1 98.32 66 LEU A CA 1
ATOM 514 C C . LEU A 1 66 ? -0.784 17.811 9.529 1 98.32 66 LEU A C 1
ATOM 516 O O . LEU A 1 66 ? -0.704 18.974 9.931 1 98.32 66 LEU A O 1
ATOM 520 N N . PHE A 1 67 ? -1.887 17.255 9.139 1 96.78 67 PHE A N 1
ATOM 521 C CA . PHE A 1 67 ? -3.141 17.999 9.136 1 96.78 67 PHE A CA 1
ATOM 522 C C . PHE A 1 67 ? -3.457 18.532 10.528 1 96.78 67 PHE A C 1
ATOM 524 O O . PHE A 1 67 ? -3.759 19.716 10.692 1 96.78 67 PHE A O 1
ATOM 531 N N . HIS A 1 68 ? -3.362 17.708 11.507 1 97.15 68 HIS A N 1
ATOM 532 C CA . HIS A 1 68 ? -3.714 18.082 12.872 1 97.15 68 HIS A CA 1
ATOM 533 C C . HIS A 1 68 ? -2.712 19.079 13.446 1 97.15 68 HIS A C 1
ATOM 535 O O . HIS A 1 68 ? -3.094 20.008 14.161 1 97.15 68 HIS A O 1
ATOM 541 N N . ASP A 1 69 ? -1.504 18.87 13.115 1 97.49 69 ASP A N 1
ATOM 542 C CA . ASP A 1 69 ? -0.497 19.817 13.584 1 97.49 69 ASP A CA 1
ATOM 543 C C . ASP A 1 69 ? -0.753 21.214 13.021 1 97.49 69 ASP A C 1
ATOM 545 O O . ASP A 1 69 ? -0.703 22.203 13.755 1 97.49 69 ASP A O 1
ATOM 549 N N . CYS A 1 70 ? -1.085 21.326 11.763 1 96.55 70 CYS A N 1
ATOM 550 C CA . CYS A 1 70 ? -1.143 22.6 11.054 1 96.55 70 CYS A CA 1
ATOM 551 C C . CYS A 1 70 ? -2.44 23.338 11.366 1 96.55 70 CYS A C 1
ATOM 553 O O . CYS A 1 70 ? -2.56 24.533 11.09 1 96.55 70 CYS A O 1
ATOM 555 N N . GLN A 1 71 ? -3.346 22.658 12.025 1 94.79 71 GLN A N 1
ATOM 556 C CA . GLN A 1 71 ? -4.644 23.269 12.29 1 94.79 71 GLN A CA 1
ATOM 557 C C . GLN A 1 71 ? -4.621 24.066 13.591 1 94.79 71 GLN A C 1
ATOM 559 O O . GLN A 1 71 ? -5.43 24.976 13.782 1 94.79 71 GLN A O 1
ATOM 564 N N . VAL A 1 72 ? -3.733 23.77 14.542 1 93.88 72 VAL A N 1
ATOM 565 C CA . VAL A 1 72 ? -3.846 24.314 15.892 1 93.88 72 VAL A CA 1
ATOM 566 C C . VAL A 1 72 ? -3.038 25.606 15.998 1 93.88 72 VAL A C 1
ATOM 568 O O . VAL A 1 72 ? -3.59 26.702 15.874 1 93.88 72 VAL A O 1
ATOM 571 N N . GLN A 1 73 ? -1.741 25.557 15.949 1 92.32 73 GLN A N 1
ATOM 572 C CA . GLN A 1 73 ? -0.899 26.743 16.072 1 92.32 73 GLN A CA 1
ATOM 573 C C . GLN A 1 73 ? -0.076 26.967 14.806 1 92.32 73 GLN A C 1
ATOM 575 O O . GLN A 1 73 ? 0.808 27.825 14.778 1 92.32 73 GLN A O 1
ATOM 580 N N . GLY A 1 74 ? -0.411 26.24 13.782 1 94.06 74 GLY A N 1
ATOM 581 C CA . GLY A 1 74 ? 0.407 26.205 12.58 1 94.06 74 GLY A CA 1
ATOM 582 C C . GLY A 1 74 ? 1.232 24.938 12.456 1 94.06 74 GLY A C 1
ATOM 583 O O . GLY A 1 74 ? 1.184 24.072 13.332 1 94.06 74 GLY A O 1
ATOM 584 N N . CYS A 1 75 ? 1.906 24.81 11.313 1 97.13 75 CYS A N 1
ATOM 585 C CA . CYS A 1 75 ? 2.754 23.64 11.111 1 97.13 75 CYS A CA 1
ATOM 586 C C . CYS A 1 75 ? 4.076 23.79 11.854 1 97.13 75 CYS A C 1
ATOM 588 O O . CYS A 1 75 ? 5.121 23.996 11.235 1 97.13 75 CYS A O 1
ATOM 590 N N . ASP A 1 76 ? 4.003 23.61 13.233 1 97.86 76 ASP A N 1
ATOM 591 C CA . ASP A 1 76 ? 5.137 23.967 14.081 1 97.86 76 ASP A CA 1
ATOM 592 C C . ASP A 1 76 ? 5.468 22.84 15.057 1 97.86 76 ASP A C 1
ATOM 594 O O . ASP A 1 76 ? 6.147 23.062 16.062 1 97.86 76 ASP A O 1
ATOM 598 N N . ALA A 1 77 ? 4.863 21.673 14.899 1 98 77 ALA A N 1
ATOM 599 C CA . ALA A 1 77 ? 5.113 20.44 15.641 1 98 77 ALA A CA 1
ATOM 600 C C . ALA A 1 77 ? 4.661 20.573 17.093 1 98 77 ALA A C 1
ATOM 602 O O . ALA A 1 77 ? 5.109 19.819 17.96 1 98 77 ALA A O 1
ATOM 603 N N . SER A 1 78 ? 3.801 21.522 17.426 1 96.65 78 SER A N 1
ATOM 604 C CA . SER A 1 78 ? 3.3 21.667 18.788 1 96.65 78 SER A CA 1
ATOM 605 C C . SER A 1 78 ? 2.564 20.411 19.243 1 96.65 78 SER A C 1
ATOM 607 O O . SER A 1 78 ? 2.552 20.089 20.433 1 96.65 78 SER A O 1
ATOM 609 N N . ILE A 1 79 ? 2.051 19.672 18.279 1 97.39 79 ILE A N 1
ATOM 610 C CA . ILE A 1 79 ? 1.257 18.484 18.571 1 97.39 79 ILE A CA 1
ATOM 611 C C . ILE A 1 79 ? 2.133 17.433 19.25 1 97.39 79 ILE A C 1
ATOM 613 O O . ILE A 1 79 ? 1.626 16.547 19.942 1 97.39 79 ILE A O 1
ATOM 617 N N . LEU A 1 80 ? 3.419 17.507 19.138 1 97.04 80 LEU A N 1
ATOM 618 C CA . LEU A 1 80 ? 4.327 16.48 19.637 1 97.04 80 LEU A CA 1
ATOM 619 C C . LEU A 1 80 ? 4.705 16.748 21.09 1 97.04 80 LEU A C 1
ATOM 621 O O . LEU A 1 80 ? 5.262 15.877 21.762 1 97.04 80 LEU A O 1
ATOM 625 N N . LEU A 1 81 ? 4.397 17.904 21.62 1 95.47 81 LEU A N 1
ATOM 626 C CA . LEU A 1 81 ? 4.867 18.296 22.944 1 95.47 81 LEU A CA 1
ATOM 627 C C . LEU A 1 81 ? 4.077 17.582 24.036 1 95.47 81 LEU A C 1
ATOM 629 O O . LEU A 1 81 ? 2.847 17.518 23.976 1 95.47 81 LEU A O 1
ATOM 633 N N . ASP A 1 82 ? 4.794 17.08 25.013 1 92.55 82 ASP A N 1
ATOM 634 C CA . ASP A 1 82 ? 4.183 16.506 26.208 1 92.55 82 ASP A CA 1
ATOM 635 C C . ASP A 1 82 ? 3.73 17.599 27.173 1 92.55 82 ASP A C 1
ATOM 637 O O . ASP A 1 82 ? 4.159 18.75 27.061 1 92.55 82 ASP A O 1
ATOM 641 N N . SER A 1 83 ? 2.777 17.256 28.13 1 82.59 83 SER A N 1
ATOM 642 C CA . SER A 1 83 ? 2.238 18.206 29.098 1 82.59 83 SER A CA 1
ATOM 643 C C . SER A 1 83 ? 3.305 18.643 30.097 1 82.59 83 SER A C 1
ATOM 645 O O . SER A 1 83 ? 3.137 19.646 30.793 1 82.59 83 SER A O 1
ATOM 647 N N . SER A 1 84 ? 4.221 17.946 30.258 1 65.26 84 SER A N 1
ATOM 648 C CA . SER A 1 84 ? 5.134 18.153 31.377 1 65.26 84 SER A CA 1
ATOM 649 C C . SER A 1 84 ? 5.777 19.535 31.318 1 65.26 84 SER A C 1
ATOM 651 O O . SER A 1 84 ? 6.319 20.016 32.315 1 65.26 84 SER A O 1
ATOM 653 N N . TYR A 1 85 ? 5.655 20.178 30.167 1 59.24 85 TYR A N 1
ATOM 654 C CA . TYR A 1 85 ? 6.513 21.357 30.176 1 59.24 85 TYR A CA 1
ATOM 655 C C . TYR A 1 85 ? 5.687 22.632 30.298 1 59.24 85 TYR A C 1
ATOM 657 O O . TYR A 1 85 ? 4.649 22.771 29.647 1 59.24 85 TYR A O 1
ATOM 665 N N . ASN A 1 86 ? 6.14 23.602 31.215 1 57.82 86 ASN A N 1
ATOM 666 C CA . ASN A 1 86 ? 5.708 24.965 31.501 1 57.82 86 ASN A CA 1
ATOM 667 C C . ASN A 1 86 ? 4.194 25.048 31.676 1 57.82 86 ASN A C 1
ATOM 669 O O . ASN A 1 86 ? 3.569 26.026 31.26 1 57.82 86 ASN A O 1
ATOM 673 N N . ASN A 1 87 ? 3.583 23.945 32.122 1 64.48 87 ASN A N 1
ATOM 674 C CA . ASN A 1 87 ? 2.159 23.944 32.439 1 64.48 87 ASN A CA 1
ATOM 675 C C . ASN A 1 87 ? 1.303 23.948 31.175 1 64.48 87 ASN A C 1
ATOM 677 O O . ASN A 1 87 ? 0.258 24.6 31.131 1 64.48 87 ASN A O 1
ATOM 681 N N . HIS A 1 88 ? 1.925 23.558 30.144 1 75.54 88 HIS A N 1
ATOM 682 C CA . HIS A 1 88 ? 1.113 23.395 28.943 1 75.54 88 HIS A CA 1
ATOM 683 C C . HIS A 1 88 ? 0.471 22.013 28.896 1 75.54 88 HIS A C 1
ATOM 685 O O . HIS A 1 88 ? 0.983 21.064 29.495 1 75.54 88 HIS A O 1
ATOM 691 N N . ASN A 1 89 ? -0.703 22.107 28.372 1 89.04 89 ASN A N 1
ATOM 692 C CA . ASN A 1 89 ? -1.399 20.841 28.172 1 89.04 89 ASN A CA 1
ATOM 693 C C . ASN A 1 89 ? -1.229 20.326 26.745 1 89.04 89 ASN A C 1
ATOM 695 O O . ASN A 1 89 ? -1.583 21.014 25.786 1 89.04 89 ASN A O 1
ATOM 699 N N . SER A 1 90 ? -0.62 19.206 26.749 1 94.86 90 SER A N 1
ATOM 700 C CA . SER A 1 90 ? -0.402 18.566 25.455 1 94.86 90 SER A CA 1
ATOM 701 C C . SER A 1 90 ? -1.667 18.596 24.604 1 94.86 90 SER A C 1
ATOM 703 O O . SER A 1 90 ? -2.771 18.401 25.116 1 94.86 90 SER A O 1
ATOM 705 N N . GLU A 1 91 ? -1.52 18.811 23.319 1 95.86 91 GLU A N 1
ATOM 706 C CA . GLU A 1 91 ? -2.641 18.782 22.385 1 95.86 91 GLU A CA 1
ATOM 707 C C . GLU A 1 91 ? -3.271 17.393 22.321 1 95.86 91 GLU A C 1
ATOM 709 O O . GLU A 1 91 ? -4.441 17.252 21.962 1 95.86 91 GLU A O 1
ATOM 714 N N . MET A 1 92 ? -2.574 16.338 22.727 1 94.71 92 MET A N 1
ATOM 715 C CA . MET A 1 92 ? -3.015 14.951 22.605 1 94.71 92 MET A CA 1
ATOM 716 C C . MET A 1 92 ? -4.056 14.616 23.668 1 94.71 92 MET A C 1
ATOM 718 O O . MET A 1 92 ? -4.729 13.587 23.581 1 94.71 92 MET A O 1
ATOM 722 N N . ILE A 1 93 ? -4.245 15.551 24.573 1 93.3 93 ILE A N 1
ATOM 723 C CA . ILE A 1 93 ? -5.292 15.381 25.575 1 93.3 93 ILE A CA 1
ATOM 724 C C . ILE A 1 93 ? -6.659 15.625 24.939 1 93.3 93 ILE A C 1
ATOM 726 O O . ILE A 1 93 ? -7.667 15.077 25.391 1 93.3 93 ILE A O 1
ATOM 730 N N . SER A 1 94 ? -6.66 16.423 23.914 1 93.32 94 SER A N 1
ATOM 731 C CA . SER A 1 94 ? -7.906 16.718 23.213 1 93.32 94 SER A CA 1
ATOM 732 C C . SER A 1 94 ? -8.485 15.465 22.565 1 93.32 94 SER A C 1
ATOM 734 O O . SER A 1 94 ? -7.778 14.739 21.863 1 93.32 94 SER A O 1
ATOM 736 N N . SER A 1 95 ? -9.786 15.257 22.681 1 90.06 95 SER A N 1
ATOM 737 C CA . SER A 1 95 ? -10.459 14.124 22.055 1 90.06 95 SER A CA 1
ATOM 738 C C . SER A 1 95 ? -10.455 14.249 20.535 1 90.06 95 SER A C 1
ATOM 740 O O . SER A 1 95 ? -10.62 13.255 19.824 1 90.06 95 SER A O 1
ATOM 742 N N . ARG A 1 96 ? -10.207 15.482 20.084 1 91.38 96 ARG A N 1
ATOM 743 C CA . ARG A 1 96 ? -10.174 15.704 18.642 1 91.38 96 ARG A CA 1
ATOM 744 C C . ARG A 1 96 ? -8.95 15.046 18.015 1 91.38 96 ARG A C 1
ATOM 746 O O . ARG A 1 96 ? -8.904 14.838 16.801 1 91.38 96 ARG A O 1
ATOM 753 N N . ASN A 1 97 ? -7.985 14.702 18.857 1 93.22 97 ASN A N 1
ATOM 754 C CA . ASN A 1 97 ? -6.772 14.063 18.359 1 93.22 97 ASN A CA 1
ATOM 755 C C . ASN A 1 97 ? -6.829 12.547 18.523 1 93.22 97 ASN A C 1
ATOM 757 O O . ASN A 1 97 ? -5.816 11.863 18.365 1 93.22 97 ASN A O 1
ATOM 761 N N . PHE A 1 98 ? -8.091 12.127 18.8 1 89.24 98 PHE A N 1
ATOM 762 C CA . PHE A 1 98 ? -8.271 10.68 18.813 1 89.24 98 PHE A CA 1
ATOM 763 C C . PHE A 1 98 ? -7.881 10.073 17.47 1 89.24 98 PHE A C 1
ATOM 765 O O . PHE A 1 98 ? -8.278 10.576 16.417 1 89.24 98 PHE A O 1
ATOM 772 N N . GLY A 1 99 ? -6.999 9.038 17.525 1 89.7 99 GLY A N 1
ATOM 773 C CA . GLY A 1 99 ? -6.629 8.326 16.312 1 89.7 99 GLY A CA 1
ATOM 774 C C . GLY A 1 99 ? -5.327 8.815 15.707 1 89.7 99 GLY A C 1
ATOM 775 O O . GLY A 1 99 ? -4.823 8.228 14.747 1 89.7 99 GLY A O 1
ATOM 776 N N . VAL A 1 100 ? -4.762 9.98 16.189 1 94.68 100 VAL A N 1
ATOM 777 C CA . VAL A 1 100 ? -3.448 10.427 15.737 1 94.68 100 VAL A CA 1
ATOM 778 C C . VAL A 1 100 ? -2.374 9.465 16.239 1 94.68 100 VAL A C 1
ATOM 780 O O . VAL A 1 100 ? -2.347 9.117 17.422 1 94.68 100 VAL A O 1
ATOM 783 N N . ARG A 1 101 ? -1.553 9.037 15.317 1 94.66 101 ARG A N 1
ATOM 784 C CA . ARG A 1 101 ? -0.549 8.027 15.636 1 94.66 101 ARG A CA 1
ATOM 785 C C . ARG A 1 101 ? 0.79 8.362 14.989 1 94.66 101 ARG A C 1
ATOM 787 O O . ARG A 1 101 ? 0.901 9.343 14.251 1 94.66 101 ARG A O 1
ATOM 794 N N . LYS A 1 102 ? 1.853 7.667 15.357 1 96.62 102 LYS A N 1
ATOM 795 C CA . LYS A 1 102 ? 3.198 7.64 14.79 1 96.62 102 LYS A CA 1
ATOM 796 C C . LYS A 1 102 ? 4.023 8.83 15.272 1 96.62 102 LYS A C 1
ATOM 798 O O . LYS A 1 102 ? 4.965 9.252 14.6 1 96.62 102 LYS A O 1
ATOM 803 N N . LEU A 1 103 ? 3.622 9.428 16.399 1 97.41 103 LEU A N 1
ATOM 804 C CA . LEU A 1 103 ? 4.424 10.475 17.022 1 97.41 103 LEU A CA 1
ATOM 805 C C . LEU A 1 103 ? 5.81 9.954 17.387 1 97.41 103 LEU A C 1
ATOM 807 O O . LEU A 1 103 ? 6.808 10.654 17.206 1 97.41 103 LEU A O 1
ATOM 811 N N . GLU A 1 104 ? 5.83 8.719 17.843 1 96.51 104 GLU A N 1
ATOM 812 C CA . GLU A 1 104 ? 7.084 8.101 18.263 1 96.51 104 GLU A CA 1
ATOM 813 C C . GLU A 1 104 ? 8.034 7.922 17.082 1 96.51 104 GLU A C 1
ATOM 815 O O . GLU A 1 104 ? 9.254 7.99 17.244 1 96.51 104 GLU A O 1
ATOM 820 N N . MET A 1 105 ? 7.406 7.7 15.946 1 97.97 105 MET A N 1
ATOM 821 C CA . MET A 1 105 ? 8.248 7.541 14.763 1 97.97 105 MET A CA 1
ATOM 822 C C . MET A 1 105 ? 8.92 8.859 14.392 1 97.97 105 MET A C 1
ATOM 824 O O . MET A 1 105 ? 10.051 8.868 13.905 1 97.97 105 MET A O 1
ATOM 828 N N . ILE A 1 106 ? 8.227 10.004 14.595 1 98.59 106 ILE A N 1
ATOM 829 C CA . ILE A 1 106 ? 8.841 11.308 14.372 1 98.59 106 ILE A CA 1
ATOM 830 C C . ILE A 1 106 ? 10.028 11.488 15.316 1 98.59 106 ILE A C 1
ATOM 832 O O . ILE A 1 106 ? 11.09 11.962 14.905 1 98.59 106 ILE A O 1
ATOM 836 N N . ASN A 1 107 ? 9.856 11.094 16.545 1 97.58 107 ASN A N 1
ATOM 837 C CA . ASN A 1 107 ? 10.945 11.159 17.514 1 97.58 107 ASN A CA 1
ATOM 838 C C . ASN A 1 107 ? 12.125 10.289 17.091 1 97.58 107 ASN A C 1
ATOM 840 O O . ASN A 1 107 ? 13.282 10.677 17.265 1 97.58 107 ASN A O 1
ATOM 844 N N . HIS A 1 108 ? 11.832 9.15 16.608 1 98.32 108 HIS A N 1
ATOM 845 C CA . HIS A 1 108 ? 12.877 8.245 16.144 1 98.32 108 HIS A CA 1
ATOM 846 C C . HIS A 1 108 ? 13.654 8.851 14.98 1 98.32 108 HIS A C 1
ATOM 848 O O . HIS A 1 108 ? 14.887 8.854 14.987 1 98.32 108 HIS A O 1
ATOM 854 N N . ILE A 1 109 ? 12.946 9.371 13.998 1 98.52 109 ILE A N 1
ATOM 855 C CA . ILE A 1 109 ? 13.597 9.989 12.849 1 98.52 109 ILE A CA 1
ATOM 856 C C . ILE A 1 109 ? 14.453 11.166 13.312 1 98.52 109 ILE A C 1
ATOM 858 O O . ILE A 1 109 ? 15.571 11.357 12.828 1 98.52 109 ILE A O 1
ATOM 862 N N . LYS A 1 110 ? 13.905 11.926 14.247 1 98.68 110 LYS A N 1
ATOM 863 C CA . LYS A 1 110 ? 14.672 13.025 14.827 1 98.68 110 LYS A CA 1
ATOM 864 C C . LYS A 1 110 ? 15.98 12.522 15.433 1 98.68 110 LYS A C 1
ATOM 866 O O . LYS A 1 110 ? 17.036 13.124 15.229 1 98.68 110 LYS A O 1
ATOM 871 N N . SER A 1 111 ? 15.921 11.459 16.164 1 98.45 111 SER A N 1
ATOM 872 C CA . SER A 1 111 ? 17.12 10.917 16.794 1 98.45 111 SER A CA 1
ATOM 873 C C . SER A 1 111 ? 18.163 10.524 15.753 1 98.45 111 SER A C 1
ATOM 875 O O . SER A 1 111 ? 19.359 10.743 15.952 1 98.45 111 SER A O 1
ATOM 877 N N . VAL A 1 112 ? 17.754 9.929 14.678 1 98.12 112 VAL A N 1
ATOM 878 C CA . VAL A 1 112 ? 18.659 9.546 13.6 1 98.12 112 VAL A CA 1
ATOM 879 C C . VAL A 1 112 ? 19.288 10.794 12.984 1 98.12 112 VAL A C 1
ATOM 881 O O . VAL A 1 112 ? 20.494 10.829 12.731 1 98.12 112 VAL A O 1
ATOM 884 N N . LEU A 1 113 ? 18.469 11.829 12.791 1 98.4 113 LEU A N 1
ATOM 885 C CA . LEU A 1 113 ? 18.941 13.049 12.145 1 98.4 113 LEU A CA 1
ATOM 886 C C . LEU A 1 113 ? 19.857 13.837 13.075 1 98.4 113 LEU A C 1
ATOM 888 O O . LEU A 1 113 ? 20.753 14.548 12.615 1 98.4 113 LEU A O 1
ATOM 892 N N . GLU A 1 114 ? 19.668 13.7 14.39 1 98.03 114 GLU A N 1
ATOM 893 C CA . GLU A 1 114 ? 20.561 14.347 15.346 1 98.03 114 GLU A CA 1
ATOM 894 C C . GLU A 1 114 ? 21.955 13.727 15.306 1 98.03 114 GLU A C 1
ATOM 896 O O . GLU A 1 114 ? 22.941 14.383 15.648 1 98.03 114 GLU A O 1
ATOM 901 N N . GLU A 1 115 ? 22.025 12.507 14.927 1 97.18 115 GLU A N 1
ATOM 902 C CA . GLU A 1 115 ? 23.321 11.863 14.734 1 97.18 115 GLU A CA 1
ATOM 903 C C . GLU A 1 115 ? 23.959 12.292 13.416 1 97.18 115 GLU A C 1
ATOM 905 O O . GLU A 1 115 ? 25.172 12.503 13.347 1 97.18 115 GLU A O 1
ATOM 910 N N . GLU A 1 116 ? 23.176 12.506 12.41 1 95.71 116 GLU A N 1
ATOM 911 C CA . GLU A 1 116 ? 23.652 12.817 11.065 1 95.71 116 GLU A CA 1
ATOM 912 C C . GLU A 1 116 ? 23.976 14.302 10.925 1 95.71 116 GLU A C 1
ATOM 914 O O . GLU A 1 116 ? 24.987 14.668 10.322 1 95.71 116 GLU A O 1
ATOM 919 N N . CYS A 1 117 ? 23.104 15.143 11.412 1 97.42 117 CYS A N 1
ATOM 920 C CA . CYS A 1 117 ? 23.24 16.594 11.35 1 97.42 117 CYS A CA 1
ATOM 921 C C . CYS A 1 117 ? 22.667 17.25 12.6 1 97.42 117 CYS A C 1
ATOM 923 O O . CYS A 1 117 ? 21.604 17.871 12.549 1 97.42 117 CYS A O 1
ATOM 925 N N . PRO A 1 118 ? 23.409 17.262 13.669 1 97.26 118 PRO A N 1
ATOM 926 C CA . PRO A 1 118 ? 22.924 17.699 14.981 1 97.26 118 PRO A CA 1
ATOM 927 C C . PRO A 1 118 ? 22.435 19.145 14.977 1 97.26 118 PRO A C 1
ATOM 929 O O . PRO A 1 118 ? 23.142 20.039 14.504 1 97.26 118 PRO A O 1
ATOM 932 N N . GLY A 1 119 ? 21.27 19.309 15.469 1 97.2 119 GLY A N 1
ATOM 933 C CA . GLY A 1 119 ? 20.716 20.629 15.728 1 97.2 119 GLY A CA 1
ATOM 934 C C . GLY A 1 119 ? 20.263 21.343 14.469 1 97.2 119 GLY A C 1
ATOM 935 O O . GLY A 1 119 ? 20.029 22.553 14.486 1 97.2 119 GLY A O 1
ATOM 936 N N . GLN A 1 120 ? 20.115 20.649 13.405 1 97.89 120 GLN A N 1
ATOM 937 C CA . GLN A 1 120 ? 19.851 21.336 12.145 1 97.89 120 GLN A CA 1
ATOM 938 C C . GLN A 1 120 ? 18.389 21.191 11.734 1 97.89 120 GLN A C 1
ATOM 940 O O . GLN A 1 120 ? 17.778 22.144 11.245 1 97.89 120 GLN A O 1
ATOM 945 N N . VAL A 1 121 ? 17.83 19.991 11.924 1 98.52 121 VAL A N 1
ATOM 946 C CA . VAL A 1 121 ? 16.531 19.694 11.331 1 98.52 121 VAL A CA 1
ATOM 947 C C . VAL A 1 121 ? 15.441 19.8 12.396 1 98.52 121 VAL A C 1
ATOM 949 O O . VAL A 1 121 ? 15.562 19.218 13.476 1 98.52 121 VAL A O 1
ATOM 952 N N . SER A 1 122 ? 14.385 20.494 12.125 1 98.54 122 SER A N 1
ATOM 953 C CA . SER A 1 122 ? 13.286 20.666 13.069 1 98.54 122 SER A CA 1
ATOM 954 C C . SER A 1 122 ? 12.314 19.493 13.006 1 98.54 122 SER A C 1
ATOM 956 O O . SER A 1 122 ? 12.255 18.782 12 1 98.54 122 SER A O 1
ATOM 958 N N . CYS A 1 123 ? 11.579 19.299 14.103 1 98.71 123 CYS A N 1
ATOM 959 C CA . CYS A 1 123 ? 10.515 18.302 14.148 1 98.71 123 CYS A CA 1
ATOM 960 C C . CYS A 1 123 ? 9.391 18.661 13.183 1 98.71 123 CYS A C 1
ATOM 962 O O . CYS A 1 123 ? 8.791 17.779 12.567 1 98.71 123 CYS A O 1
ATOM 964 N N . ALA A 1 124 ? 9.12 19.957 13.026 1 98.68 124 ALA A N 1
ATOM 965 C CA . ALA A 1 124 ? 8.077 20.44 12.125 1 98.68 124 ALA A CA 1
ATOM 966 C C . ALA A 1 124 ? 8.374 20.046 10.681 1 98.68 124 ALA A C 1
ATOM 968 O O . ALA A 1 124 ? 7.485 19.585 9.961 1 98.68 124 ALA A O 1
ATOM 969 N N . ASP A 1 125 ? 9.597 20.182 10.26 1 98.76 125 ASP A N 1
ATOM 970 C CA . ASP A 1 125 ? 9.975 19.796 8.904 1 98.76 125 ASP A CA 1
ATOM 971 C C . ASP A 1 125 ? 9.944 18.278 8.737 1 98.76 125 ASP A C 1
ATOM 973 O O . ASP A 1 125 ? 9.615 17.773 7.661 1 98.76 125 ASP A O 1
ATOM 977 N N . ILE A 1 126 ? 10.278 17.547 9.806 1 98.88 126 ILE A N 1
ATOM 978 C CA . ILE A 1 126 ? 10.22 16.091 9.731 1 98.88 126 ILE A CA 1
ATOM 979 C C . ILE A 1 126 ? 8.779 15.643 9.498 1 98.88 126 ILE A C 1
ATOM 981 O O . ILE A 1 126 ? 8.521 14.765 8.672 1 98.88 126 ILE A O 1
ATOM 985 N N . ILE A 1 127 ? 7.819 16.255 10.209 1 98.85 127 ILE A N 1
ATOM 986 C CA . ILE A 1 127 ? 6.411 15.921 10.024 1 98.85 127 ILE A CA 1
ATOM 987 C C . ILE A 1 127 ? 6.004 16.185 8.577 1 98.85 127 ILE A C 1
ATOM 989 O O . ILE A 1 127 ? 5.379 15.336 7.937 1 98.85 127 ILE A O 1
ATOM 993 N N . ALA A 1 128 ? 6.338 17.342 8.056 1 98.77 128 ALA A N 1
ATOM 994 C CA . ALA A 1 128 ? 5.953 17.733 6.702 1 98.77 128 ALA A CA 1
ATOM 995 C C . ALA A 1 128 ? 6.566 16.796 5.665 1 98.77 128 ALA A C 1
ATOM 997 O O . ALA A 1 128 ? 5.89 16.375 4.723 1 98.77 128 ALA A O 1
ATOM 998 N N . LEU A 1 129 ? 7.821 16.473 5.839 1 98.77 129 LEU A N 1
ATOM 999 C CA . LEU A 1 129 ? 8.519 15.597 4.904 1 98.77 129 LEU A CA 1
ATOM 1000 C C . LEU A 1 129 ? 7.96 14.179 4.966 1 98.77 129 LEU A C 1
ATOM 1002 O O . LEU A 1 129 ? 7.797 13.526 3.933 1 98.77 129 LEU A O 1
ATOM 1006 N N . ALA A 1 130 ? 7.701 13.69 6.159 1 98.76 130 ALA A N 1
ATOM 1007 C CA . ALA A 1 130 ? 7.117 12.359 6.3 1 98.76 130 ALA A CA 1
ATOM 1008 C C . ALA A 1 130 ? 5.765 12.276 5.596 1 98.76 130 ALA A C 1
ATOM 1010 O O . ALA A 1 130 ? 5.46 11.276 4.942 1 98.76 130 ALA A O 1
ATOM 1011 N N . ALA A 1 131 ? 4.989 13.302 5.709 1 98.7 131 ALA A N 1
ATOM 1012 C CA . ALA A 1 131 ? 3.663 13.323 5.096 1 98.7 131 ALA A CA 1
ATOM 1013 C C . ALA A 1 131 ? 3.763 13.321 3.573 1 98.7 131 ALA A C 1
ATOM 1015 O O . ALA A 1 131 ? 3.073 12.552 2.9 1 98.7 131 ALA A O 1
ATOM 1016 N N . LYS A 1 132 ? 4.574 14.198 3.006 1 98.34 132 LYS A N 1
ATOM 1017 C CA . LYS A 1 132 ? 4.635 14.255 1.548 1 98.34 132 LYS A CA 1
ATOM 1018 C C . LYS A 1 132 ? 5.201 12.962 0.97 1 98.34 132 LYS A C 1
ATOM 1020 O O . LYS A 1 132 ? 4.747 12.492 -0.076 1 98.34 132 LYS A O 1
ATOM 1025 N N . GLU A 1 133 ? 6.196 12.357 1.659 1 97.98 133 GLU A N 1
ATOM 1026 C CA . GLU A 1 133 ? 6.741 11.086 1.19 1 97.98 133 GLU A CA 1
ATOM 1027 C C . GLU A 1 133 ? 5.697 9.976 1.264 1 97.98 133 GLU A C 1
ATOM 1029 O O . GLU A 1 133 ? 5.679 9.077 0.421 1 97.98 133 GLU A O 1
ATOM 1034 N N . SER A 1 134 ? 4.893 10.039 2.291 1 97.71 134 SER A N 1
ATOM 1035 C CA . SER A 1 134 ? 3.813 9.067 2.432 1 97.71 134 SER A CA 1
ATOM 1036 C C . SER A 1 134 ? 2.887 9.089 1.221 1 97.71 134 SER A C 1
ATOM 1038 O O . SER A 1 134 ? 2.471 8.036 0.732 1 97.71 134 SER A O 1
ATOM 1040 N N . VAL A 1 135 ? 2.574 10.269 0.728 1 98.07 135 VAL A N 1
ATOM 1041 C CA . VAL A 1 135 ? 1.732 10.413 -0.454 1 98.07 135 VAL A CA 1
ATOM 1042 C C . VAL A 1 135 ? 2.417 9.771 -1.658 1 98.07 135 VAL A C 1
ATOM 1044 O O . VAL A 1 135 ? 1.813 8.961 -2.366 1 98.07 135 VAL A O 1
ATOM 1047 N N . SER A 1 136 ? 3.669 10.058 -1.819 1 96.84 136 SER A N 1
ATOM 1048 C CA . SER A 1 136 ? 4.414 9.548 -2.966 1 96.84 136 SER A CA 1
ATOM 1049 C C . SER A 1 136 ? 4.575 8.033 -2.891 1 96.84 136 SER A C 1
ATOM 1051 O O . SER A 1 136 ? 4.331 7.328 -3.872 1 96.84 136 SER A O 1
ATOM 1053 N N . PHE A 1 137 ? 4.911 7.503 -1.734 1 95.98 137 PHE A N 1
ATOM 1054 C CA . PHE A 1 137 ? 5.159 6.079 -1.538 1 95.98 137 PHE A CA 1
ATOM 1055 C C . PHE A 1 137 ? 3.893 5.27 -1.794 1 95.98 137 PHE A C 1
ATOM 1057 O O . PHE A 1 137 ? 3.964 4.098 -2.17 1 95.98 137 PHE A O 1
ATOM 1064 N N . SER A 1 138 ? 2.744 5.909 -1.675 1 96.11 138 SER A N 1
ATOM 1065 C CA . SER A 1 138 ? 1.476 5.201 -1.817 1 96.11 138 SER A CA 1
ATOM 1066 C C . SER A 1 138 ? 0.895 5.382 -3.216 1 96.11 138 SER A C 1
ATOM 1068 O O . SER A 1 138 ? -0.266 5.045 -3.46 1 96.11 138 SER A O 1
ATOM 1070 N N . GLY A 1 139 ? 1.652 6.004 -4.1 1 95.69 139 GLY A N 1
ATOM 1071 C CA . GLY A 1 139 ? 1.212 6.089 -5.483 1 95.69 139 GLY A CA 1
ATOM 1072 C C . GLY A 1 139 ? 0.726 7.472 -5.872 1 95.69 139 GLY A C 1
ATOM 1073 O O . GLY A 1 139 ? 0.352 7.704 -7.023 1 95.69 139 GLY A O 1
ATOM 1074 N N . GLY A 1 140 ? 0.748 8.412 -4.885 1 97.71 140 GLY A N 1
ATOM 1075 C CA . GLY A 1 140 ? 0.322 9.774 -5.166 1 97.71 140 GLY A CA 1
ATOM 1076 C C . GLY A 1 140 ? 1.392 10.605 -5.848 1 97.71 140 GLY A C 1
ATOM 1077 O O . GLY A 1 140 ? 2.431 10.079 -6.251 1 97.71 140 GLY A O 1
ATOM 1078 N N . PRO A 1 141 ? 1.088 11.854 -5.999 1 97.42 141 PRO A N 1
ATOM 1079 C CA . PRO A 1 141 ? 2.044 12.734 -6.675 1 97.42 141 PRO A CA 1
ATOM 1080 C C . PRO A 1 141 ? 3.28 13.024 -5.828 1 97.42 141 PRO A C 1
ATOM 1082 O O . PRO A 1 141 ? 3.208 13.006 -4.596 1 97.42 141 PRO A O 1
ATOM 1085 N N . HIS A 1 142 ? 4.374 13.245 -6.479 1 96.19 142 HIS A N 1
ATOM 1086 C CA . HIS A 1 142 ? 5.54 13.815 -5.814 1 96.19 142 HIS A CA 1
ATOM 1087 C C . HIS A 1 142 ? 5.344 15.301 -5.534 1 96.19 142 HIS A C 1
ATOM 1089 O O . HIS A 1 142 ? 5.031 16.072 -6.443 1 96.19 142 HIS A O 1
ATOM 1095 N N . ILE A 1 143 ? 5.425 15.692 -4.308 1 98.01 143 ILE A N 1
ATOM 1096 C CA . ILE A 1 143 ? 5.187 17.075 -3.909 1 98.01 143 ILE A CA 1
ATOM 1097 C C . ILE A 1 143 ? 6.484 17.692 -3.39 1 98.01 143 ILE A C 1
ATOM 1099 O O . ILE A 1 143 ? 7.134 17.133 -2.503 1 98.01 143 ILE A O 1
ATOM 1103 N N . GLN A 1 144 ? 6.883 18.742 -3.977 1 97.19 144 GLN A N 1
ATOM 1104 C CA . GLN A 1 144 ? 7.982 19.532 -3.431 1 97.19 144 GLN A CA 1
ATOM 1105 C C . GLN A 1 144 ? 7.467 20.607 -2.479 1 97.19 144 GLN A C 1
ATOM 1107 O O . GLN A 1 144 ? 6.515 21.322 -2.797 1 97.19 144 GLN A O 1
ATOM 1112 N N . ILE A 1 145 ? 8.087 20.647 -1.3 1 97.87 145 ILE A N 1
ATOM 1113 C CA . ILE A 1 145 ? 7.665 21.654 -0.332 1 97.87 145 ILE A CA 1
ATOM 1114 C C . ILE A 1 145 ? 8.873 22.465 0.129 1 97.87 145 ILE A C 1
ATOM 1116 O O . ILE A 1 145 ? 9.99 21.946 0.194 1 97.87 145 ILE A O 1
ATOM 1120 N N . PRO A 1 146 ? 8.66 23.738 0.384 1 97.81 146 PRO A N 1
ATOM 1121 C CA . PRO A 1 146 ? 9.737 24.5 1.018 1 97.81 146 PRO A CA 1
ATOM 1122 C C . PRO A 1 146 ? 9.938 24.129 2.486 1 97.81 146 PRO A C 1
ATOM 1124 O O . PRO A 1 146 ? 8.996 23.688 3.149 1 97.81 146 PRO A O 1
ATOM 1127 N N . LEU A 1 147 ? 11.173 24.264 2.962 1 98.01 147 LEU A N 1
ATOM 1128 C CA . LEU A 1 147 ? 11.55 23.832 4.303 1 98.01 147 LEU A CA 1
ATOM 1129 C C . LEU A 1 147 ? 12.168 24.982 5.091 1 98.01 147 LEU A C 1
ATOM 1131 O O . LEU A 1 147 ? 12.44 26.048 4.532 1 98.01 147 LEU A O 1
ATOM 1135 N N . GLY A 1 148 ? 12.362 24.709 6.37 1 97.61 148 GLY A N 1
ATOM 1136 C CA . GLY A 1 148 ? 12.912 25.717 7.262 1 97.61 148 GLY A CA 1
ATOM 1137 C C . GLY A 1 148 ? 11.981 26.074 8.406 1 97.61 148 GLY A C 1
ATOM 1138 O O . GLY A 1 148 ? 12.156 27.107 9.056 1 97.61 148 GLY A O 1
ATOM 1139 N N . ARG A 1 149 ? 10.983 25.285 8.649 1 97.94 149 ARG A N 1
ATOM 1140 C CA . ARG A 1 149 ? 10.09 25.479 9.786 1 97.94 149 ARG A CA 1
ATOM 1141 C C . ARG A 1 149 ? 10.842 25.333 11.105 1 97.94 149 ARG A C 1
ATOM 1143 O O . ARG A 1 149 ? 11.806 24.57 11.194 1 97.94 149 ARG A O 1
ATOM 1150 N N . LYS A 1 150 ? 10.375 26.092 12.022 1 97.88 150 LYS A N 1
ATOM 1151 C CA . LYS A 1 150 ? 10.873 25.942 13.387 1 97.88 150 LYS A CA 1
ATOM 1152 C C . LYS A 1 150 ? 9.802 25.352 14.301 1 97.88 150 LYS A C 1
ATOM 1154 O O . LYS A 1 150 ? 8.611 25.414 13.99 1 97.88 150 LYS A O 1
ATOM 1159 N N . ASP A 1 151 ? 10.261 24.754 15.382 1 97.5 151 ASP A N 1
ATOM 1160 C CA . ASP A 1 151 ? 9.376 24.068 16.318 1 97.5 151 ASP A CA 1
ATOM 1161 C C . ASP A 1 151 ? 8.796 25.042 17.341 1 97.5 151 ASP A C 1
ATOM 1163 O O . ASP A 1 151 ? 9.5 25.928 17.83 1 97.5 151 ASP A O 1
ATOM 1167 N N . SER A 1 152 ? 7.579 24.812 17.642 1 96.13 152 SER A N 1
ATOM 1168 C CA . SER A 1 152 ? 6.928 25.598 18.685 1 96.13 152 SER A CA 1
ATOM 1169 C C . SER A 1 152 ? 7.493 25.265 20.062 1 96.13 152 SER A C 1
ATOM 1171 O O . SER A 1 152 ? 7.892 24.126 20.316 1 96.13 152 SER A O 1
ATOM 1173 N N . ARG A 1 153 ? 7.439 26.254 20.977 1 93.51 153 ARG A N 1
ATOM 1174 C CA . ARG A 1 153 ? 7.824 26.066 22.372 1 93.51 153 ARG A CA 1
ATOM 1175 C C . ARG A 1 153 ? 6.601 25.827 23.25 1 93.51 153 ARG A C 1
ATOM 1177 O O . ARG A 1 153 ? 6.731 25.557 24.446 1 93.51 153 ARG A O 1
ATOM 1184 N N . THR A 1 154 ? 5.427 25.92 22.661 1 92.84 154 THR A N 1
ATOM 1185 C CA . THR A 1 154 ? 4.189 25.821 23.427 1 92.84 154 THR A CA 1
ATOM 1186 C C . THR A 1 154 ? 3.204 24.877 22.742 1 92.84 154 THR A C 1
ATOM 1188 O O . THR A 1 154 ? 3.347 24.576 21.556 1 92.84 154 THR A O 1
ATOM 1191 N N . CYS A 1 155 ? 2.294 24.335 23.467 1 93.99 155 CYS A N 1
ATOM 1192 C CA . CYS A 1 155 ? 1.163 23.544 22.995 1 93.99 155 CYS A CA 1
ATOM 1193 C C . CYS A 1 155 ? -0.081 23.817 23.832 1 93.99 155 CYS A C 1
ATOM 1195 O O . CYS A 1 155 ? 0.016 24.339 24.944 1 93.99 155 CYS A O 1
ATOM 1197 N N . SER A 1 156 ? -1.225 23.55 23.288 1 93.7 156 SER A N 1
ATOM 1198 C CA . SER A 1 156 ? -2.474 23.84 23.985 1 93.7 156 SER A CA 1
ATOM 1199 C C . SER A 1 156 ? -3.567 22.851 23.595 1 93.7 156 SER A C 1
ATOM 1201 O O . SER A 1 156 ? -4.017 22.836 22.447 1 93.7 156 SER A O 1
ATOM 1203 N N . SER A 1 157 ? -4.097 22.089 24.594 1 94.37 157 SER A N 1
ATOM 1204 C CA . SER A 1 157 ? -5.23 21.203 24.35 1 94.37 157 SER A CA 1
ATOM 1205 C C . SER A 1 157 ? -6.505 21.996 24.082 1 94.37 157 SER A C 1
ATOM 1207 O O . SER A 1 157 ? -7.36 21.563 23.307 1 94.37 157 SER A O 1
ATOM 1209 N N . GLN A 1 158 ? -6.658 23.181 24.673 1 93.77 158 GLN A N 1
ATOM 1210 C CA . GLN A 1 158 ? -7.823 24.038 24.473 1 93.77 158 GLN A CA 1
ATOM 1211 C C . GLN A 1 158 ? -7.888 24.55 23.037 1 93.77 158 GLN A C 1
ATOM 1213 O O . GLN A 1 158 ? -8.964 24.591 22.436 1 93.77 158 GLN A O 1
ATOM 1218 N N . GLU A 1 159 ? -6.731 24.922 22.557 1 94.57 159 GLU A N 1
ATOM 1219 C CA . GLU A 1 159 ? -6.704 25.375 21.17 1 94.57 159 GLU A CA 1
ATOM 1220 C C . GLU A 1 159 ? -7.015 24.231 20.21 1 94.57 159 GLU A C 1
ATOM 1222 O O . GLU A 1 159 ? -7.662 24.436 19.181 1 94.57 159 GLU A O 1
ATOM 1227 N N . ALA A 1 160 ? -6.485 23.044 20.531 1 95.63 160 ALA A N 1
ATOM 1228 C CA . ALA A 1 160 ? -6.807 21.877 19.714 1 95.63 160 ALA A CA 1
ATOM 1229 C C . ALA A 1 160 ? -8.313 21.633 19.676 1 95.63 160 ALA A C 1
ATOM 1231 O O . ALA A 1 160 ? -8.88 21.375 18.612 1 95.63 160 ALA A O 1
ATOM 1232 N N . ASP A 1 161 ? -9.01 21.767 20.754 1 94.63 161 ASP A N 1
ATOM 1233 C CA . ASP A 1 161 ? -10.455 21.576 20.832 1 94.63 161 ASP A CA 1
ATOM 1234 C C . ASP A 1 161 ? -11.194 22.621 20 1 94.63 161 ASP A C 1
ATOM 1236 O O . ASP A 1 161 ? -12.223 22.323 19.39 1 94.63 161 ASP A O 1
ATOM 1240 N N . ALA A 1 162 ? -10.646 23.726 19.984 1 93.61 162 ALA A N 1
ATOM 1241 C CA . ALA A 1 162 ? -11.335 24.851 19.357 1 93.61 162 ALA A CA 1
ATOM 1242 C C . ALA A 1 162 ? -11.092 24.871 17.85 1 93.61 162 ALA A C 1
ATOM 1244 O O . ALA A 1 162 ? -11.972 25.261 17.079 1 93.61 162 ALA A O 1
ATOM 1245 N N . LYS A 1 163 ? -9.936 24.448 17.448 1 93.64 163 LYS A N 1
ATOM 1246 C CA . LYS A 1 163 ? -9.531 24.752 16.078 1 93.64 163 LYS A CA 1
ATOM 1247 C C . LYS A 1 163 ? -9.606 23.51 15.195 1 93.64 163 LYS A C 1
ATOM 1249 O O . LYS A 1 163 ? -9.691 23.617 13.97 1 93.64 163 LYS A O 1
ATOM 1254 N N . LEU A 1 164 ? -9.518 22.315 15.744 1 93.99 164 LEU A N 1
ATOM 1255 C CA . LEU A 1 164 ? -9.651 21.101 14.946 1 93.99 164 LEU A CA 1
ATOM 1256 C C . LEU A 1 164 ? -11.097 20.891 14.512 1 93.99 164 LEU A C 1
ATOM 1258 O O . LEU A 1 164 ? -12.019 21.033 15.32 1 93.99 164 LEU A O 1
ATOM 1262 N N . PRO A 1 165 ? -11.259 20.61 13.219 1 89.15 165 PRO A N 1
ATOM 1263 C CA . PRO A 1 165 ? -12.628 20.406 12.741 1 89.15 165 PRO A CA 1
ATOM 1264 C C . PRO A 1 165 ? -13.317 19.22 13.413 1 89.15 165 PRO A C 1
ATOM 1266 O O . PRO A 1 165 ? -12.679 18.197 13.673 1 89.15 165 PRO A O 1
ATOM 1269 N N . SER A 1 166 ? -14.597 19.389 13.569 1 84.12 166 SER A N 1
ATOM 1270 C CA . SER A 1 166 ? -15.426 18.312 14.101 1 84.12 166 SER A CA 1
ATOM 1271 C C . SER A 1 166 ? -15.688 17.244 13.044 1 84.12 166 SER A C 1
ATOM 1273 O O . SER A 1 166 ? -15.751 17.546 11.851 1 84.12 166 SER A O 1
ATOM 1275 N N . PRO A 1 167 ? -15.932 15.995 13.557 1 79.41 167 PRO A N 1
ATOM 1276 C CA . PRO A 1 167 ? -16.301 14.945 12.605 1 79.41 167 PRO A CA 1
ATOM 1277 C C . PRO A 1 167 ? -17.614 15.238 11.882 1 79.41 167 PRO A C 1
ATOM 1279 O O . PRO A 1 167 ? -17.896 14.64 10.841 1 79.41 167 PRO A O 1
ATOM 1282 N N . THR A 1 168 ? -18.404 16.16 12.408 1 82.22 168 THR A N 1
ATOM 1283 C CA . THR A 1 168 ? -19.698 16.472 11.813 1 82.22 168 THR A CA 1
ATOM 1284 C C . THR A 1 168 ? -19.68 17.859 11.176 1 82.22 168 THR A C 1
ATOM 1286 O O . THR A 1 168 ? -20.713 18.527 11.102 1 82.22 168 THR A O 1
ATOM 1289 N N . ILE A 1 169 ? -18.617 18.225 10.746 1 89.25 169 ILE A N 1
ATOM 1290 C CA . ILE A 1 169 ? -18.434 19.547 10.159 1 89.25 169 ILE A CA 1
ATOM 1291 C C . ILE A 1 169 ? -19.308 19.685 8.914 1 89.25 169 ILE A C 1
ATOM 1293 O O . ILE A 1 169 ? -19.505 18.717 8.176 1 89.25 169 ILE A O 1
ATOM 1297 N N . THR A 1 170 ? -19.872 20.896 8.692 1 92.35 170 THR A N 1
ATOM 1298 C CA . THR A 1 170 ? -20.66 21.184 7.499 1 92.35 170 THR A CA 1
ATOM 1299 C C . THR A 1 170 ? -19.756 21.595 6.34 1 92.35 170 THR A C 1
ATOM 1301 O O . THR A 1 170 ? -18.585 21.921 6.545 1 92.35 170 THR A O 1
ATOM 1304 N N . VAL A 1 171 ? -20.319 21.655 5.168 1 95.87 171 VAL A N 1
ATOM 1305 C CA . VAL A 1 171 ? -19.562 22.058 3.988 1 95.87 171 VAL A CA 1
ATOM 1306 C C . VAL A 1 171 ? -19.135 23.518 4.122 1 95.87 171 VAL A C 1
ATOM 1308 O O . VAL A 1 171 ? -18.008 23.876 3.771 1 95.87 171 VAL A O 1
ATOM 1311 N N . ASP A 1 172 ? -20.01 24.346 4.662 1 96.61 172 ASP A N 1
ATOM 1312 C CA . ASP A 1 172 ? -19.711 25.763 4.85 1 96.61 172 ASP A CA 1
ATOM 1313 C C . ASP A 1 172 ? -18.52 25.953 5.788 1 96.61 172 ASP A C 1
ATOM 1315 O O . ASP A 1 172 ? -17.605 26.722 5.488 1 96.61 172 ASP A O 1
ATOM 1319 N N . GLU A 1 173 ? -18.619 25.289 6.89 1 95.14 173 GLU A N 1
ATOM 1320 C CA . GLU A 1 173 ? -17.532 25.384 7.861 1 95.14 173 GLU A CA 1
ATOM 1321 C C . GLU A 1 173 ? -16.224 24.857 7.278 1 95.14 173 GLU A C 1
ATOM 1323 O O . GLU A 1 173 ? -15.164 25.453 7.48 1 95.14 173 GLU A O 1
ATOM 1328 N N . PHE A 1 174 ? -16.37 23.772 6.66 1 95.46 174 PHE A N 1
ATOM 1329 C CA . PHE A 1 174 ? -15.218 23.143 6.024 1 95.46 174 PHE A CA 1
ATOM 1330 C C . PHE A 1 174 ? -14.548 24.103 5.048 1 95.46 174 PHE A C 1
ATOM 1332 O O . PHE A 1 174 ? -13.341 24.341 5.133 1 95.46 174 PHE A O 1
ATOM 1339 N N . ILE A 1 175 ? -15.278 24.676 4.108 1 96.46 175 ILE A N 1
ATOM 1340 C CA . ILE A 1 175 ? -14.752 25.608 3.117 1 96.46 175 ILE A CA 1
ATOM 1341 C C . ILE A 1 175 ? -14.139 26.818 3.819 1 96.46 175 ILE A C 1
ATOM 1343 O O . ILE A 1 175 ? -13.058 27.279 3.446 1 96.46 175 ILE A O 1
ATOM 1347 N N . SER A 1 176 ? -14.77 27.258 4.859 1 95.46 176 SER A N 1
ATOM 1348 C CA . SER A 1 176 ? -14.298 28.434 5.583 1 95.46 176 SER A CA 1
ATOM 1349 C C . SER A 1 176 ? -12.937 28.182 6.221 1 95.46 176 SER A C 1
ATOM 1351 O O . SER A 1 176 ? -12.043 29.027 6.144 1 95.46 176 SER A O 1
ATOM 1353 N N . ILE A 1 177 ? -12.774 27.035 6.823 1 92.93 177 ILE A N 1
ATOM 1354 C CA . ILE A 1 177 ? -11.532 26.686 7.503 1 92.93 177 ILE A CA 1
ATOM 1355 C C . ILE A 1 177 ? -10.378 26.69 6.504 1 92.93 177 ILE A C 1
ATOM 1357 O O . ILE A 1 177 ? -9.343 27.316 6.744 1 92.93 177 ILE A O 1
ATOM 1361 N N . PHE A 1 178 ? -10.539 26.167 5.355 1 94.23 178 PHE A N 1
ATOM 1362 C CA . PHE A 1 178 ? -9.415 25.964 4.448 1 94.23 178 PHE A CA 1
ATOM 1363 C C . PHE A 1 178 ? -9.205 27.187 3.564 1 94.23 178 PHE A C 1
ATOM 1365 O O . PHE A 1 178 ? -8.076 27.489 3.171 1 94.23 178 PHE A O 1
ATOM 1372 N N . THR A 1 179 ? -10.296 27.887 3.312 1 94.47 179 THR A N 1
ATOM 1373 C CA . THR A 1 179 ? -10.106 29.143 2.597 1 94.47 179 THR A CA 1
ATOM 1374 C C . THR A 1 179 ? -9.332 30.142 3.453 1 94.47 179 THR A C 1
ATOM 1376 O O . THR A 1 179 ? -8.576 30.962 2.929 1 94.47 179 THR A O 1
ATOM 1379 N N . SER A 1 180 ? -9.508 30.061 4.744 1 91.99 180 SER A N 1
ATOM 1380 C CA . SER A 1 180 ? -8.755 30.924 5.648 1 91.99 180 SER A CA 1
ATOM 1381 C C . SER A 1 180 ? -7.264 30.612 5.596 1 91.99 180 SER A C 1
ATOM 1383 O O . SER A 1 180 ? -6.439 31.423 6.023 1 91.99 180 SER A O 1
ATOM 1385 N N . LYS A 1 181 ? -6.945 29.518 5.009 1 91 181 LYS A N 1
ATOM 1386 C CA . LYS A 1 181 ? -5.548 29.119 4.856 1 91 181 LYS A CA 1
ATOM 1387 C C . LYS A 1 181 ? -5.063 29.357 3.429 1 91 181 LYS A C 1
ATOM 1389 O O . LYS A 1 181 ? -4.039 28.808 3.016 1 91 181 LYS A O 1
ATOM 1394 N N . GLY A 1 182 ? -5.871 30.071 2.664 1 93.36 182 GLY A N 1
ATOM 1395 C CA . GLY A 1 182 ? -5.458 30.505 1.339 1 93.36 182 GLY A CA 1
ATOM 1396 C C . GLY A 1 182 ? -5.877 29.548 0.24 1 93.36 182 GLY A C 1
ATOM 1397 O O . GLY A 1 182 ? -5.527 29.741 -0.926 1 93.36 182 GLY A O 1
ATOM 1398 N N . MET A 1 183 ? -6.682 28.57 0.577 1 96.75 183 MET A N 1
ATOM 1399 C CA . MET A 1 183 ? -7.091 27.587 -0.422 1 96.75 183 MET A CA 1
ATOM 1400 C C . MET A 1 183 ? -8.355 28.04 -1.146 1 96.75 183 MET A C 1
ATOM 1402 O O . MET A 1 183 ? -9.238 28.65 -0.54 1 96.75 183 MET A O 1
ATOM 1406 N N . ASN A 1 184 ? -8.353 27.786 -2.441 1 98.16 184 ASN A N 1
ATOM 1407 C CA . ASN A 1 184 ? -9.629 27.898 -3.139 1 98.16 184 ASN A CA 1
ATOM 1408 C C . ASN A 1 184 ? -10.503 26.669 -2.908 1 98.16 184 ASN A C 1
ATOM 1410 O O . ASN A 1 184 ? -10.082 25.717 -2.248 1 98.16 184 ASN A O 1
ATOM 1414 N N . ILE A 1 185 ? -11.679 26.672 -3.405 1 98.18 185 ILE A N 1
ATOM 1415 C CA . ILE A 1 185 ? -12.654 25.633 -3.097 1 98.18 185 ILE A CA 1
ATOM 1416 C C . ILE A 1 185 ? -12.182 24.296 -3.665 1 98.18 185 ILE A C 1
ATOM 1418 O O . ILE A 1 185 ? -12.37 23.249 -3.042 1 98.18 185 ILE A O 1
ATOM 1422 N N . GLU A 1 186 ? -11.613 24.305 -4.875 1 98.57 186 GLU A N 1
ATOM 1423 C CA . GLU A 1 186 ? -11.093 23.083 -5.482 1 98.57 186 GLU A CA 1
ATOM 1424 C C . GLU A 1 186 ? -10.011 22.451 -4.611 1 98.57 186 GLU A C 1
ATOM 1426 O O . GLU A 1 186 ? -9.996 21.234 -4.414 1 98.57 186 GLU A O 1
ATOM 1431 N N . GLU A 1 187 ? -9.162 23.258 -4.13 1 98.52 187 GLU A N 1
ATOM 1432 C CA . GLU A 1 187 ? -8.11 22.794 -3.23 1 98.52 187 GLU A CA 1
ATOM 1433 C C . GLU A 1 187 ? -8.694 22.266 -1.923 1 98.52 187 GLU A C 1
ATOM 1435 O O . GLU A 1 187 ? -8.228 21.257 -1.391 1 98.52 187 GLU A O 1
ATOM 1440 N N . CYS A 1 188 ? -9.703 22.905 -1.409 1 97.86 188 CYS A N 1
ATOM 1441 C CA . CYS A 1 188 ? -10.393 22.428 -0.216 1 97.86 188 CYS A CA 1
ATOM 1442 C C . CYS A 1 188 ? -10.915 21.011 -0.418 1 97.86 188 CYS A C 1
ATOM 1444 O O . CYS A 1 188 ? -10.666 20.13 0.407 1 97.86 188 CYS A O 1
ATOM 1446 N N . VAL A 1 189 ? -11.569 20.808 -1.514 1 98.33 189 VAL A N 1
ATOM 1447 C CA . VAL A 1 189 ? -12.151 19.502 -1.805 1 98.33 189 VAL A CA 1
ATOM 1448 C C . VAL A 1 189 ? -11.041 18.47 -1.986 1 98.33 189 VAL A C 1
ATOM 1450 O O . VAL A 1 189 ? -11.176 17.322 -1.556 1 98.33 189 VAL A O 1
ATOM 1453 N N . SER A 1 190 ? -9.888 18.851 -2.578 1 98.6 190 SER A N 1
ATOM 1454 C CA . SER A 1 190 ? -8.803 17.927 -2.893 1 98.6 190 SER A CA 1
ATOM 1455 C C . SER A 1 190 ? -8.171 17.364 -1.624 1 98.6 190 SER A C 1
ATOM 1457 O O . SER A 1 190 ? -7.728 16.214 -1.603 1 98.6 190 SER A O 1
ATOM 1459 N N . ILE A 1 191 ? -8.17 18.116 -0.534 1 96.95 191 ILE A N 1
ATOM 1460 C CA . ILE A 1 191 ? -7.506 17.671 0.686 1 96.95 191 ILE A CA 1
ATOM 1461 C C . ILE A 1 191 ? -8.247 16.468 1.266 1 96.95 191 I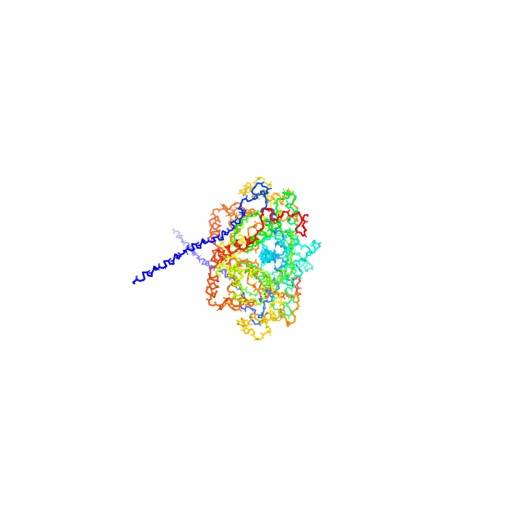LE A C 1
ATOM 1463 O O . ILE A 1 191 ? -7.634 15.588 1.876 1 96.95 191 ILE A O 1
ATOM 1467 N N . LEU A 1 192 ? -9.558 16.374 1.008 1 96.51 192 LEU A N 1
ATOM 1468 C CA . LEU A 1 192 ? -10.351 15.257 1.508 1 96.51 192 LEU A CA 1
ATOM 1469 C C . LEU A 1 192 ? -9.962 13.958 0.81 1 96.51 192 LEU A C 1
ATOM 1471 O O . LEU A 1 192 ? -10.262 12.869 1.304 1 96.51 192 LEU A O 1
ATOM 1475 N N . GLY A 1 193 ? -9.274 14.127 -0.359 1 97.08 193 GLY A N 1
ATOM 1476 C CA . GLY A 1 193 ? -8.801 12.947 -1.065 1 97.08 193 GLY A CA 1
ATOM 1477 C C . GLY A 1 193 ? -7.794 12.138 -0.269 1 97.08 193 GLY A C 1
ATOM 1478 O O . GLY A 1 193 ? -7.539 10.974 -0.582 1 97.08 193 GLY A O 1
ATOM 1479 N N . ALA A 1 194 ? -7.207 12.72 0.807 1 96.25 194 ALA A N 1
ATOM 1480 C CA . ALA A 1 194 ? -6.317 11.985 1.701 1 96.25 194 ALA A CA 1
ATOM 1481 C C . ALA A 1 194 ? -7.045 10.818 2.361 1 96.25 194 ALA A C 1
ATOM 1483 O O . ALA A 1 194 ? -6.415 9.849 2.793 1 96.25 194 ALA A O 1
ATOM 1484 N N . HIS A 1 195 ? -8.366 10.838 2.377 1 94.92 195 HIS A N 1
ATOM 1485 C CA . HIS A 1 195 ? -9.19 9.793 2.973 1 94.92 195 HIS A CA 1
ATOM 1486 C C . HIS A 1 195 ? -9.155 8.519 2.136 1 94.92 195 HIS A C 1
ATOM 1488 O O . HIS A 1 195 ? -9.691 7.487 2.545 1 94.92 195 HIS A O 1
ATOM 1494 N N . THR A 1 196 ? -8.498 8.587 1.019 1 95.63 196 THR A N 1
ATOM 1495 C CA . THR A 1 196 ? -8.354 7.367 0.234 1 95.63 196 THR A CA 1
ATOM 1496 C C . THR A 1 196 ? -7.466 6.359 0.959 1 95.63 196 THR A C 1
ATOM 1498 O O . THR A 1 196 ? -7.507 5.163 0.666 1 95.63 196 THR A O 1
ATOM 1501 N N . LEU A 1 197 ? -6.673 6.831 1.921 1 94.28 197 LEU A N 1
ATOM 1502 C CA . LEU A 1 197 ? -5.783 5.982 2.705 1 94.28 197 LEU A CA 1
ATOM 1503 C C . LEU A 1 197 ? -6.294 5.835 4.135 1 94.28 197 LEU A C 1
ATOM 1505 O O . LEU A 1 197 ? -6.908 6.756 4.677 1 94.28 197 LEU A O 1
ATOM 1509 N N . GLY A 1 198 ? -5.984 4.636 4.734 1 91.28 198 GLY A N 1
ATOM 1510 C CA . GLY A 1 198 ? -6.173 4.487 6.168 1 91.28 198 GLY A CA 1
ATOM 1511 C C . GLY A 1 198 ? -7.484 3.814 6.53 1 91.28 198 GLY A C 1
ATOM 1512 O O . GLY A 1 198 ? -8.066 3.097 5.714 1 91.28 198 GLY A O 1
ATOM 1513 N N . VAL A 1 199 ? -7.83 4.01 7.806 1 91.72 199 VAL A N 1
ATOM 1514 C CA . VAL A 1 199 ? -9.025 3.382 8.36 1 91.72 199 VAL A CA 1
ATOM 1515 C C . VAL A 1 199 ? -9.874 4.428 9.079 1 91.72 199 VAL A C 1
ATOM 1517 O O . VAL A 1 199 ? -9.362 5.469 9.498 1 91.72 199 VAL A O 1
ATOM 1520 N N . GLY A 1 200 ? -11.14 4.169 9.092 1 90.76 200 GLY A N 1
ATOM 1521 C CA . GLY A 1 200 ? -12.054 4.979 9.881 1 90.76 200 GLY A CA 1
ATOM 1522 C C . GLY A 1 200 ? -12.506 4.295 11.158 1 90.76 200 GLY A C 1
ATOM 1523 O O . GLY A 1 200 ? -12.743 3.086 11.17 1 90.76 200 GLY A O 1
ATOM 1524 N N . HIS A 1 201 ? -12.562 5.083 12.219 1 90.82 201 HIS A N 1
ATOM 1525 C CA . HIS A 1 201 ? -13.066 4.552 13.48 1 90.82 201 HIS A CA 1
ATOM 1526 C C . HIS A 1 201 ? -14.59 4.6 13.528 1 90.82 201 HIS A C 1
ATOM 1528 O O . HIS A 1 201 ? -15.196 5.607 13.156 1 90.82 201 HIS A O 1
ATOM 1534 N N . CYS A 1 202 ? -15.153 3.572 14.048 1 90.81 202 CYS A N 1
ATOM 1535 C CA . CYS A 1 202 ? -16.605 3.497 14.165 1 90.81 202 CYS A CA 1
ATOM 1536 C C . CYS A 1 202 ? -17.15 4.675 14.964 1 90.81 202 CYS A C 1
ATOM 1538 O O . CYS A 1 202 ? -18.25 5.159 14.691 1 90.81 202 CYS A O 1
ATOM 1540 N N . LEU A 1 203 ? -16.354 5.16 15.858 1 87.82 203 LEU A N 1
ATOM 1541 C CA . LEU A 1 203 ? -16.737 6.301 16.682 1 87.82 203 LEU A CA 1
ATOM 1542 C C . LEU A 1 203 ? -17.179 7.474 15.814 1 87.82 203 LEU A C 1
ATOM 1544 O O . LEU A 1 203 ? -18.094 8.215 16.183 1 87.82 203 LEU A O 1
ATOM 1548 N N . ASN A 1 204 ? -16.587 7.576 14.667 1 86.75 204 ASN A N 1
ATOM 1549 C CA . ASN A 1 204 ? -16.827 8.75 13.833 1 86.75 204 ASN A CA 1
ATOM 1550 C C . ASN A 1 204 ? -17.886 8.474 12.769 1 86.75 204 ASN A C 1
ATOM 1552 O O . ASN A 1 204 ? -18.257 9.371 12.011 1 86.75 204 ASN A O 1
ATOM 1556 N N . ILE A 1 205 ? -18.385 7.285 12.728 1 87.9 205 ILE A N 1
ATOM 1557 C CA . ILE A 1 205 ? -19.258 6.885 11.63 1 87.9 205 ILE A CA 1
ATOM 1558 C C . ILE A 1 205 ? -20.64 6.53 12.171 1 87.9 205 ILE A C 1
ATOM 1560 O O . ILE A 1 205 ? -21.643 6.66 11.465 1 87.9 205 ILE A O 1
ATOM 1564 N N . VAL A 1 206 ? -20.723 6.102 13.392 1 88.49 206 VAL A N 1
ATOM 1565 C CA . VAL A 1 206 ? -21.941 5.522 13.947 1 88.49 206 VAL A CA 1
ATOM 1566 C C . VAL A 1 206 ? -23.049 6.573 13.973 1 88.49 206 VAL A C 1
ATOM 1568 O O . VAL A 1 206 ? -24.225 6.249 13.787 1 88.49 206 VAL A O 1
ATOM 1571 N N . GLY A 1 207 ? -22.71 7.825 14.199 1 85.15 207 GLY A N 1
ATOM 1572 C CA . GLY A 1 207 ? -23.725 8.865 14.141 1 85.15 207 GLY A CA 1
ATOM 1573 C C . GLY A 1 207 ? -24.427 8.94 12.798 1 85.15 207 GLY A C 1
ATOM 1574 O O . GLY A 1 207 ? -25.649 9.088 12.738 1 85.15 207 GLY A O 1
ATOM 1575 N N . ARG A 1 208 ? -23.701 8.765 11.808 1 86.34 208 ARG A N 1
ATOM 1576 C CA . ARG A 1 208 ? -24.244 8.786 10.454 1 86.34 208 ARG A CA 1
ATOM 1577 C C . ARG A 1 208 ? -24.996 7.495 10.146 1 86.34 208 ARG A C 1
ATOM 1579 O O . ARG A 1 208 ? -26.028 7.518 9.471 1 86.34 208 ARG A O 1
ATOM 1586 N N . LEU A 1 209 ? -24.557 6.386 10.647 1 87.56 209 LEU A N 1
ATOM 1587 C CA . LEU A 1 209 ? -25.073 5.061 10.321 1 87.56 209 LEU A CA 1
ATOM 1588 C C . LEU A 1 209 ? -26.4 4.805 11.027 1 87.56 209 LEU A C 1
ATOM 1590 O O . LEU A 1 209 ? -27.28 4.136 10.48 1 87.56 209 LEU A O 1
ATOM 1594 N N . TYR A 1 210 ? -26.537 5.369 12.204 1 87.73 210 TYR A N 1
ATOM 1595 C CA . TYR A 1 210 ? -27.668 4.924 13.009 1 87.73 210 TYR A CA 1
ATOM 1596 C C . TYR A 1 210 ? -28.591 6.09 13.345 1 87.73 210 TYR A C 1
ATOM 1598 O O . TYR A 1 210 ? -29.688 5.89 13.871 1 87.73 210 TYR A O 1
ATOM 1606 N N . ASP A 1 211 ? -28.177 7.294 13.021 1 81.41 211 ASP A N 1
ATOM 1607 C CA . ASP A 1 211 ? -29.044 8.439 13.281 1 81.41 211 ASP A CA 1
ATOM 1608 C C . ASP A 1 211 ? -29.956 8.72 12.089 1 81.41 211 ASP A C 1
ATOM 1610 O O . ASP A 1 211 ? -29.504 9.234 11.063 1 81.41 211 ASP A O 1
ATOM 1614 N N . PRO A 1 212 ? -31.118 8.398 12.156 1 72.26 212 PRO A N 1
ATOM 1615 C CA . PRO A 1 212 ? -32.053 8.572 11.041 1 72.26 212 PRO A CA 1
ATOM 1616 C C . PRO A 1 212 ? -32.199 10.032 10.616 1 72.26 212 PRO A C 1
ATOM 1618 O O . PRO A 1 212 ? -32.664 10.312 9.509 1 72.26 212 PRO A O 1
ATOM 1621 N N . ARG A 1 213 ? -31.872 10.94 11.425 1 64.5 213 ARG A N 1
ATOM 1622 C CA . ARG A 1 213 ? -32.034 12.361 11.137 1 64.5 213 ARG A CA 1
ATOM 1623 C C . ARG A 1 213 ? -31.033 12.823 10.082 1 64.5 213 ARG A C 1
ATOM 1625 O O . ARG A 1 213 ? -31.223 13.867 9.454 1 64.5 213 ARG A O 1
ATOM 1632 N N . VAL A 1 214 ? -30.018 12.106 9.91 1 69.31 214 VAL A N 1
ATOM 1633 C CA . VAL A 1 214 ? -28.959 12.53 8.999 1 69.31 214 VAL A CA 1
ATOM 1634 C C . VAL A 1 214 ? -29.382 12.265 7.556 1 69.31 214 VAL A C 1
ATOM 1636 O O . VAL A 1 214 ? -28.966 12.978 6.64 1 69.31 214 VAL A O 1
ATOM 1639 N N . GLY A 1 215 ? -30.49 11.492 7.298 1 63.88 215 GLY A N 1
ATOM 1640 C CA . GLY A 1 215 ? -30.993 11.266 5.952 1 63.88 215 GLY A CA 1
ATOM 1641 C C . GLY A 1 215 ? -2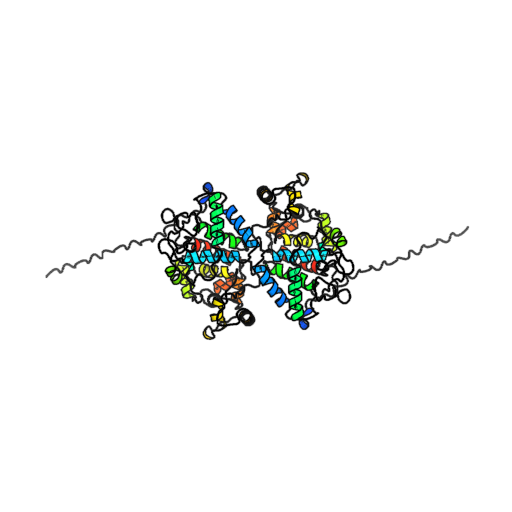9.898 10.948 4.951 1 63.88 215 GLY A C 1
ATOM 1642 O O . GLY A 1 215 ? -29.902 11.467 3.833 1 63.88 215 GLY A O 1
ATOM 1643 N N . ASP A 1 216 ? -29.038 10.123 5.11 1 69.05 216 ASP A N 1
ATOM 1644 C CA . ASP A 1 216 ? -27.841 9.873 4.313 1 69.05 216 ASP A CA 1
ATOM 1645 C C . ASP A 1 216 ? -28.156 8.984 3.112 1 69.05 216 ASP A C 1
ATOM 1647 O O . ASP A 1 216 ? -29.031 8.119 3.187 1 69.05 216 ASP A O 1
ATOM 1651 N N . LYS A 1 217 ? -27.749 9.396 1.95 1 80.05 217 LYS A N 1
ATOM 1652 C CA . LYS A 1 217 ? -27.906 8.673 0.691 1 80.05 217 LYS A CA 1
ATOM 1653 C C . LYS A 1 217 ? -26.781 7.661 0.494 1 80.05 217 LYS A C 1
ATOM 1655 O O . LYS A 1 217 ? -26.282 7.488 -0.62 1 80.05 217 LYS A O 1
ATOM 1660 N N . MET A 1 218 ? -26.485 7.002 1.474 1 89.55 218 MET A N 1
ATOM 1661 C CA . MET A 1 218 ? -25.429 5.994 1.421 1 89.55 218 MET A CA 1
ATOM 1662 C C . MET A 1 218 ? -25.882 4.773 0.629 1 89.55 218 MET A C 1
ATOM 1664 O O . MET A 1 218 ? -27.028 4.338 0.75 1 89.55 218 MET A O 1
ATOM 1668 N N . ASP A 1 219 ? -25.007 4.349 -0.197 1 92.67 219 ASP A N 1
ATOM 1669 C CA . ASP A 1 219 ? -25.272 3.103 -0.909 1 92.67 219 ASP A CA 1
ATOM 1670 C C . ASP A 1 219 ? -25.728 2.008 0.053 1 92.67 219 ASP A C 1
ATOM 1672 O O . ASP A 1 219 ? -25.139 1.827 1.121 1 92.67 219 ASP A O 1
ATOM 1676 N N . PHE A 1 220 ? -26.752 1.288 -0.321 1 91.55 220 PHE A N 1
ATOM 1677 C CA . PHE A 1 220 ? -27.385 0.315 0.561 1 91.55 220 PHE A CA 1
ATOM 1678 C C . PHE A 1 220 ? -26.398 -0.776 0.961 1 91.55 220 PHE A C 1
ATOM 1680 O O . PHE A 1 220 ? -26.299 -1.13 2.137 1 91.55 220 PHE A O 1
ATOM 1687 N N . GLY A 1 221 ? -25.789 -1.324 -0.035 1 90.07 221 GLY A N 1
ATOM 1688 C CA . GLY A 1 221 ? -24.824 -2.373 0.25 1 90.07 221 GLY A CA 1
ATOM 1689 C C . GLY A 1 221 ? -23.674 -1.905 1.123 1 90.07 221 GLY A C 1
ATOM 1690 O O . GLY A 1 221 ? -23.246 -2.621 2.031 1 90.07 221 GLY A O 1
ATOM 1691 N N . PHE A 1 222 ? -23.21 -0.721 0.861 1 91.55 222 PHE A N 1
ATOM 1692 C CA . PHE A 1 222 ? -22.132 -0.147 1.658 1 91.55 222 PHE A CA 1
ATOM 1693 C C . PHE A 1 222 ? -22.581 0.074 3.098 1 91.55 222 PHE A C 1
ATOM 1695 O O . PHE A 1 222 ? -21.871 -0.288 4.038 1 91.55 222 PHE A O 1
ATOM 1702 N N . GLY A 1 223 ? -23.736 0.625 3.257 1 91.05 223 GLY A N 1
ATOM 1703 C CA . GLY A 1 223 ? -24.292 0.816 4.587 1 91.05 223 GLY A CA 1
ATOM 1704 C C . GLY A 1 223 ? -24.428 -0.478 5.367 1 91.05 223 GLY A C 1
ATOM 1705 O O . GLY A 1 223 ? -24.131 -0.522 6.563 1 91.05 223 GLY A O 1
ATOM 1706 N N . ALA A 1 224 ? -24.883 -1.465 4.694 1 90.64 224 ALA A N 1
ATOM 1707 C CA . ALA A 1 224 ? -25.032 -2.769 5.337 1 90.64 224 ALA A CA 1
ATOM 1708 C C . ALA A 1 224 ? -23.683 -3.306 5.806 1 90.64 224 ALA A C 1
ATOM 1710 O O . ALA A 1 224 ? -23.572 -3.846 6.909 1 90.64 224 ALA A O 1
ATOM 1711 N N . SER A 1 225 ? -22.745 -3.168 4.976 1 89.33 225 SER A N 1
ATOM 1712 C CA . SER A 1 225 ? -21.408 -3.635 5.329 1 89.33 225 SER A CA 1
ATOM 1713 C C . SER A 1 225 ? -20.857 -2.876 6.532 1 89.33 225 SER A C 1
ATOM 1715 O O . SER A 1 225 ? -20.181 -3.458 7.383 1 89.33 225 SER A O 1
ATOM 1717 N N . LEU A 1 226 ? -21.114 -1.585 6.602 1 90.75 226 LEU A N 1
ATOM 1718 C CA . LEU A 1 226 ? -20.645 -0.767 7.715 1 90.75 226 LEU A CA 1
ATOM 1719 C C . LEU A 1 226 ? -21.333 -1.172 9.014 1 90.75 226 LEU A C 1
ATOM 1721 O O . LEU A 1 226 ? -20.721 -1.133 10.084 1 90.75 226 LEU A O 1
ATOM 1725 N N . ARG A 1 227 ? -22.549 -1.567 8.95 1 91.09 227 ARG A N 1
ATOM 1726 C CA . ARG A 1 227 ? -23.285 -1.973 10.143 1 91.09 227 ARG A CA 1
ATOM 1727 C C . ARG A 1 227 ? -22.768 -3.304 10.679 1 91.09 227 ARG A C 1
ATOM 1729 O O . ARG A 1 227 ? -22.823 -3.557 11.884 1 91.09 227 ARG A O 1
ATOM 1736 N N . VAL A 1 228 ? -22.251 -4.064 9.825 1 88.14 228 VAL A N 1
ATOM 1737 C CA . VAL A 1 228 ? -21.62 -5.305 10.263 1 88.14 228 VAL A CA 1
ATOM 1738 C C . VAL A 1 228 ? -20.315 -4.991 10.991 1 88.14 228 VAL A C 1
ATOM 1740 O O . VAL A 1 228 ? -20.025 -5.575 12.038 1 88.14 228 VAL A O 1
ATOM 1743 N N . ALA A 1 229 ? -19.609 -4.071 10.479 1 88.16 229 ALA A N 1
ATOM 1744 C CA . ALA A 1 229 ? -18.314 -3.711 11.051 1 88.16 229 ALA A CA 1
ATOM 1745 C C . ALA A 1 229 ? -18.487 -2.886 12.322 1 88.16 229 ALA A C 1
ATOM 1747 O O . ALA A 1 229 ? -17.672 -2.976 13.244 1 88.16 229 ALA A O 1
ATOM 1748 N N . CYS A 1 230 ? -19.442 -2.04 12.278 1 91.47 230 CYS A N 1
ATOM 1749 C CA . CYS A 1 230 ? -19.79 -1.193 13.413 1 91.47 230 CYS A CA 1
ATOM 1750 C C . CYS A 1 230 ? -21.192 -1.508 13.92 1 91.47 230 CYS A C 1
ATOM 1752 O O . CYS A 1 230 ? -22.121 -0.723 13.719 1 91.47 230 CYS A O 1
ATOM 1754 N N . PRO A 1 231 ? -21.352 -2.559 14.729 1 89.76 231 PRO A N 1
ATOM 1755 C CA . PRO A 1 231 ? -22.671 -3.148 14.976 1 89.76 231 PRO A CA 1
ATOM 1756 C C . PRO A 1 231 ? -23.466 -2.389 16.036 1 89.76 231 PRO A C 1
ATOM 1758 O O . PRO A 1 231 ? -24.657 -2.652 16.225 1 89.76 231 PRO A O 1
ATOM 1761 N N . THR A 1 232 ? -22.816 -1.488 16.767 1 87.67 232 THR A N 1
ATOM 1762 C CA . THR A 1 232 ? -23.554 -0.807 17.825 1 87.67 232 THR A CA 1
ATOM 1763 C C . THR A 1 232 ? -23.443 0.708 17.674 1 87.67 232 THR A C 1
ATOM 1765 O O . THR A 1 232 ? -22.474 1.21 17.101 1 87.67 232 THR A O 1
ATOM 1768 N N . GLN A 1 233 ? -24.432 1.305 18.214 1 81.57 233 GLN A N 1
ATOM 1769 C CA . GLN A 1 233 ? -24.47 2.764 18.196 1 81.57 233 GLN A CA 1
ATOM 1770 C C . GLN A 1 233 ? -23.489 3.352 19.206 1 81.57 233 GLN A C 1
ATOM 1772 O O . GLN A 1 233 ? -23.082 4.509 19.083 1 81.57 233 GLN A O 1
ATOM 1777 N N . VAL A 1 234 ? -23.227 2.52 20.162 1 75.13 234 VAL A N 1
ATOM 1778 C CA . VAL A 1 234 ? -22.252 2.961 21.153 1 75.13 234 VAL A CA 1
ATOM 1779 C C . VAL A 1 234 ? -20.839 2.664 20.656 1 75.13 234 VAL A C 1
ATOM 1781 O O . VAL A 1 234 ? -20.469 1.501 20.475 1 75.13 234 VAL A O 1
ATOM 1784 N N . PRO A 1 235 ? -20.287 3.631 20.347 1 65.91 235 PRO A N 1
ATOM 1785 C CA . PRO A 1 235 ? -19.047 3.409 19.599 1 65.91 235 PRO A CA 1
ATOM 1786 C C . PRO A 1 235 ? -17.959 2.75 20.442 1 65.91 235 PRO A C 1
ATOM 1788 O O . PRO A 1 235 ? -17.657 3.218 21.543 1 65.91 235 PRO A O 1
ATOM 1791 N N . LEU A 1 236 ? -17.616 1.628 20.041 1 72.64 236 LEU A N 1
ATOM 1792 C CA . LEU A 1 236 ? -16.391 1.014 20.541 1 72.64 236 LEU A CA 1
ATOM 1793 C C . LEU A 1 236 ? -15.169 1.579 19.826 1 72.64 236 LEU A C 1
ATOM 1795 O O . LEU A 1 236 ? -15.16 1.694 18.599 1 72.64 236 LEU A O 1
ATOM 1799 N N . THR A 1 237 ? -14.293 2.075 20.565 1 74.31 237 THR A N 1
ATOM 1800 C CA . THR A 1 237 ? -13.152 2.836 20.068 1 74.31 237 THR A CA 1
ATOM 1801 C C . THR A 1 237 ? -12.199 1.935 19.289 1 74.31 237 THR A C 1
ATOM 1803 O O . THR A 1 237 ? -11.378 2.419 18.507 1 74.31 237 THR A O 1
ATOM 1806 N N . ASN A 1 238 ? -12.396 0.694 19.371 1 82.44 238 ASN A N 1
ATOM 1807 C CA . ASN A 1 238 ? -11.382 -0.184 18.797 1 82.44 238 ASN A CA 1
ATOM 1808 C C . ASN A 1 238 ? -11.844 -0.785 17.473 1 82.44 238 ASN A C 1
ATOM 1810 O O . ASN A 1 238 ? -11.103 -1.535 16.835 1 82.44 238 ASN A O 1
ATOM 1814 N N . LEU A 1 239 ? -13.028 -0.404 17.079 1 87.94 239 LEU A N 1
ATOM 1815 C CA . LEU A 1 239 ? -13.517 -0.93 15.809 1 87.94 239 LEU A CA 1
ATOM 1816 C C . LEU A 1 239 ? -13.257 0.056 14.675 1 87.94 239 LEU A C 1
ATOM 1818 O O . LEU A 1 239 ? -13.554 1.246 14.802 1 87.94 239 LEU A O 1
ATOM 1822 N N . THR A 1 240 ? -12.647 -0.448 13.654 1 90.07 240 THR A N 1
ATOM 1823 C CA . THR A 1 240 ? -12.297 0.381 12.506 1 90.07 240 THR A CA 1
ATOM 1824 C C . THR A 1 240 ? -12.823 -0.235 11.213 1 90.07 240 THR A C 1
ATOM 1826 O O . THR A 1 240 ? -13.168 -1.418 11.178 1 90.07 240 THR A O 1
ATOM 1829 N N . VAL A 1 241 ? -12.985 0.603 10.244 1 90.26 241 VAL A N 1
ATOM 1830 C CA . VAL A 1 241 ? -13.408 0.182 8.913 1 90.26 241 VAL A CA 1
ATOM 1831 C C . VAL A 1 241 ? -12.467 0.767 7.862 1 90.26 241 VAL A C 1
ATOM 1833 O O . VAL A 1 241 ? -11.978 1.889 8.014 1 90.26 241 VAL A O 1
ATOM 1836 N N . VAL A 1 242 ? -12.221 0.016 6.816 1 88.45 242 VAL A N 1
ATOM 1837 C CA . VAL A 1 242 ? -11.447 0.508 5.681 1 88.45 242 VAL A CA 1
ATOM 1838 C C . VAL A 1 242 ? -12.373 1.202 4.685 1 88.45 242 VAL A C 1
ATOM 1840 O O . VAL A 1 242 ? -13.263 0.57 4.111 1 88.45 242 VAL A O 1
ATOM 1843 N N . PRO A 1 243 ? -12.202 2.476 4.553 1 83.94 243 PRO A N 1
ATOM 1844 C CA . PRO A 1 243 ? -13.114 3.215 3.677 1 83.94 243 PRO A CA 1
ATOM 1845 C C . PRO A 1 243 ? -13.013 2.778 2.217 1 83.94 243 PRO A C 1
ATOM 1847 O O . PRO A 1 243 ? -14.029 2.693 1.523 1 83.94 243 PRO A O 1
ATOM 1850 N N . ASN A 1 244 ? -11.872 2.582 1.738 1 87.42 244 ASN A N 1
ATOM 1851 C CA . ASN A 1 244 ? -11.575 2.161 0.373 1 87.42 244 ASN A CA 1
ATOM 1852 C C . ASN A 1 244 ? -11.153 0.695 0.318 1 87.42 244 ASN A C 1
ATOM 1854 O O . ASN A 1 244 ? -10.014 0.36 0.647 1 87.42 244 ASN A O 1
ATOM 1858 N N . ASP A 1 245 ? -12.116 -0.109 -0.135 1 86.57 245 ASP A N 1
ATOM 1859 C CA . ASP A 1 245 ? -11.805 -1.535 -0.158 1 86.57 245 ASP A CA 1
ATOM 1860 C C . ASP A 1 245 ? -11.435 -1.995 -1.566 1 86.57 245 ASP A C 1
ATOM 1862 O O . ASP A 1 245 ? -11.446 -3.193 -1.857 1 86.57 245 ASP A O 1
ATOM 1866 N N . ILE A 1 246 ? -11.25 -1.039 -2.475 1 90.68 246 ILE A N 1
ATOM 1867 C CA . ILE A 1 246 ? -10.832 -1.351 -3.837 1 90.68 246 ILE A CA 1
ATOM 1868 C C . ILE A 1 246 ? -9.315 -1.22 -3.955 1 90.68 246 ILE A C 1
ATOM 1870 O O . ILE A 1 246 ? -8.64 -2.144 -4.415 1 90.68 246 ILE A O 1
ATOM 1874 N N . THR A 1 247 ? -8.765 -0.133 -3.484 1 93.5 247 THR A N 1
ATOM 1875 C CA . THR A 1 247 ? -7.331 0.128 -3.44 1 93.5 247 THR A CA 1
ATOM 1876 C C . THR A 1 247 ? -6.925 0.691 -2.081 1 93.5 247 THR A C 1
ATOM 1878 O O . THR A 1 247 ? -6.435 1.819 -1.991 1 93.5 247 THR A O 1
ATOM 1881 N N . PRO A 1 248 ? -6.998 -0.076 -1.068 1 92.07 248 PRO A N 1
ATOM 1882 C CA . PRO A 1 248 ? -6.986 0.417 0.311 1 92.07 248 PRO A CA 1
ATOM 1883 C C . PRO A 1 248 ? -5.638 1.012 0.713 1 92.07 248 PRO A C 1
ATOM 1885 O O . PRO A 1 248 ? -5.546 1.715 1.723 1 92.07 248 PRO A O 1
ATOM 1888 N N . VAL A 1 249 ? -4.557 0.749 -0.048 1 91.24 249 VAL A N 1
ATOM 1889 C CA . VAL A 1 249 ? -3.247 1.217 0.392 1 91.24 249 VAL A CA 1
ATOM 1890 C C . VAL A 1 249 ? -2.625 2.102 -0.686 1 91.24 249 VAL A C 1
ATOM 1892 O O . VAL A 1 249 ? -1.413 2.327 -0.69 1 91.24 249 VAL A O 1
ATOM 1895 N N . THR A 1 250 ? -3.466 2.527 -1.624 1 94.63 250 THR A N 1
ATOM 1896 C CA . THR A 1 250 ? -2.991 3.331 -2.745 1 94.63 250 THR A CA 1
ATOM 1897 C C . THR A 1 250 ? -3.598 4.731 -2.702 1 94.63 250 THR A C 1
ATOM 1899 O O . THR A 1 250 ? -4.809 4.883 -2.534 1 94.63 250 THR A O 1
ATOM 1902 N N . PHE A 1 251 ? -2.748 5.689 -2.782 1 97.14 251 PHE A N 1
ATOM 1903 C CA . PHE A 1 251 ? -3.219 7.059 -2.945 1 97.14 251 PHE A CA 1
ATOM 1904 C C . PHE A 1 251 ? -3.622 7.324 -4.391 1 97.14 251 PHE A C 1
ATOM 1906 O O . PHE A 1 251 ? -2.763 7.503 -5.257 1 97.14 251 PHE A O 1
ATOM 1913 N N . ASP A 1 252 ? -4.922 7.294 -4.662 1 96.73 252 ASP A N 1
ATOM 1914 C CA . ASP A 1 252 ? -5.488 7.521 -5.988 1 96.73 252 ASP A CA 1
ATOM 1915 C C . ASP A 1 252 ? -6.836 8.232 -5.896 1 96.73 252 ASP A C 1
ATOM 1917 O O . ASP A 1 252 ? -7.144 8.861 -4.881 1 96.73 252 ASP A O 1
ATOM 1921 N N . ASN A 1 253 ? -7.607 8.273 -7.045 1 97.64 253 ASN A N 1
ATOM 1922 C CA . ASN A 1 253 ? -8.853 9.032 -7.029 1 97.64 253 ASN A CA 1
ATOM 1923 C C . ASN A 1 253 ? -10.049 8.139 -6.711 1 97.64 253 ASN A C 1
ATOM 1925 O O . ASN A 1 253 ? -11.195 8.514 -6.967 1 97.64 253 ASN A O 1
ATOM 1929 N N . GLN A 1 254 ? -9.752 6.958 -6.134 1 97.04 254 GLN A N 1
ATOM 1930 C CA . GLN A 1 254 ? -10.839 6.039 -5.813 1 97.04 254 GLN A CA 1
ATOM 1931 C C . GLN A 1 254 ? -11.776 6.638 -4.769 1 97.04 254 GLN A C 1
ATOM 1933 O O . GLN A 1 254 ? -12.985 6.401 -4.803 1 97.04 254 GLN A O 1
ATOM 1938 N N . TYR A 1 255 ? -11.222 7.451 -3.841 1 96.95 255 TYR A N 1
ATOM 1939 C 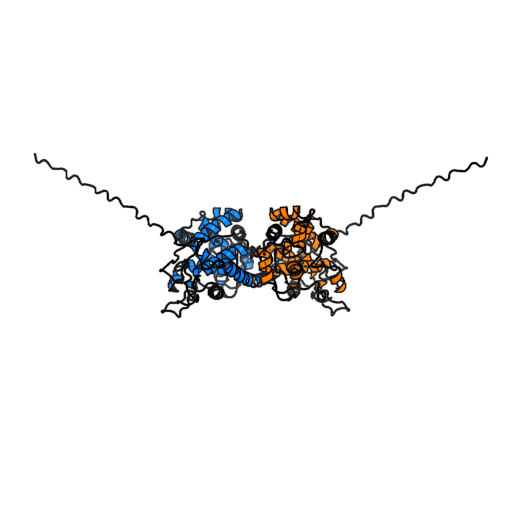CA . TYR A 1 255 ? -12.024 8.161 -2.852 1 96.95 255 TYR A CA 1
ATOM 1940 C C . TYR A 1 255 ? -13.175 8.906 -3.516 1 96.95 255 TYR A C 1
ATOM 1942 O O . TYR A 1 255 ? -14.326 8.795 -3.086 1 96.95 255 TYR A O 1
ATOM 1950 N N . TYR A 1 256 ? -12.924 9.613 -4.529 1 98.21 256 TYR A N 1
ATOM 1951 C CA . TYR A 1 256 ? -13.939 10.426 -5.191 1 98.21 256 TYR A CA 1
ATOM 1952 C C . TYR A 1 256 ? -14.909 9.552 -5.977 1 98.21 256 TYR A C 1
ATOM 1954 O O . TYR A 1 256 ? -16.102 9.853 -6.056 1 98.21 256 TYR A O 1
ATOM 1962 N N . ARG A 1 257 ? -14.427 8.505 -6.573 1 97.2 257 ARG A N 1
ATOM 1963 C CA . ARG A 1 257 ? -15.317 7.56 -7.239 1 97.2 257 ARG A CA 1
ATOM 1964 C C . ARG A 1 257 ? -16.285 6.926 -6.246 1 97.2 257 ARG A C 1
ATOM 1966 O O . ARG A 1 257 ? -17.471 6.77 -6.54 1 97.2 257 ARG A O 1
ATOM 1973 N N . ASP A 1 258 ? -15.78 6.61 -5.091 1 96.13 258 ASP A N 1
ATOM 1974 C CA . ASP A 1 258 ? -16.613 6.027 -4.043 1 96.13 258 ASP A CA 1
ATOM 1975 C C . ASP A 1 258 ? -17.704 7.001 -3.604 1 96.13 258 ASP A C 1
ATOM 1977 O O . ASP A 1 258 ? -18.86 6.61 -3.433 1 96.13 258 ASP A O 1
ATOM 1981 N N . ILE A 1 259 ? -17.291 8.201 -3.451 1 95.14 259 ILE A N 1
ATOM 1982 C CA . ILE A 1 259 ? -18.243 9.2 -2.977 1 95.14 259 ILE A CA 1
ATOM 1983 C C . ILE A 1 259 ? -19.345 9.396 -4.015 1 95.14 259 ILE A C 1
ATOM 1985 O O . ILE A 1 259 ? -20.509 9.602 -3.663 1 95.14 259 ILE A O 1
ATOM 1989 N N . MET A 1 260 ? -19.061 9.343 -5.254 1 94.8 260 MET A N 1
ATOM 1990 C CA . MET A 1 260 ? -20.052 9.482 -6.317 1 94.8 260 MET A CA 1
ATOM 1991 C C . MET A 1 260 ? -21.032 8.313 -6.303 1 94.8 260 MET A C 1
ATOM 1993 O O . MET A 1 260 ? -22.177 8.452 -6.735 1 94.8 260 MET A O 1
ATOM 1997 N N . MET A 1 261 ? -20.594 7.187 -5.735 1 93.96 261 MET A N 1
ATOM 1998 C CA . MET A 1 261 ? -21.429 5.99 -5.698 1 93.96 261 MET A CA 1
ATOM 1999 C C . MET A 1 261 ? -22.144 5.866 -4.357 1 93.96 261 MET A C 1
ATOM 2001 O O . MET A 1 261 ? -22.694 4.81 -4.038 1 93.96 261 MET A O 1
ATOM 2005 N N . GLY A 1 262 ? -22.065 6.942 -3.544 1 93.5 262 GLY A N 1
ATOM 2006 C CA . GLY A 1 262 ? -22.722 6.932 -2.246 1 93.5 262 GLY A CA 1
ATOM 2007 C C . GLY A 1 262 ? -21.947 6.167 -1.19 1 93.5 262 GLY A C 1
ATOM 2008 O O . GLY A 1 262 ? -22.518 5.728 -0.19 1 93.5 262 GLY A O 1
ATOM 2009 N N . ARG A 1 263 ? -20.653 6.021 -1.411 1 93.99 263 ARG A N 1
ATOM 2010 C CA . ARG A 1 263 ? -19.835 5.233 -0.495 1 93.99 263 ARG A CA 1
ATOM 2011 C C . ARG A 1 263 ? -18.89 6.126 0.302 1 93.99 263 ARG A C 1
ATOM 2013 O O . ARG A 1 263 ? -17.774 5.72 0.633 1 93.99 263 ARG A O 1
ATOM 2020 N N . GLY A 1 264 ? -19.267 7.369 0.503 1 91.97 264 GLY A N 1
ATOM 2021 C CA . GLY A 1 264 ? -18.516 8.213 1.418 1 91.97 264 GLY A CA 1
ATOM 2022 C C . GLY A 1 264 ? -18.655 7.794 2.869 1 91.97 264 GLY A C 1
ATOM 2023 O O . GLY A 1 264 ? -19.768 7.596 3.359 1 91.97 264 GLY A O 1
ATOM 2024 N N . LEU A 1 265 ? -17.554 7.63 3.521 1 91.62 265 LEU A N 1
ATOM 2025 C CA . LEU A 1 265 ? -17.563 7.066 4.866 1 91.62 265 LEU A CA 1
ATOM 2026 C C . LEU A 1 265 ? -18.067 8.086 5.88 1 91.62 265 LEU A C 1
ATOM 2028 O O . LEU A 1 265 ? -18.982 7.798 6.656 1 91.62 265 LEU A O 1
ATOM 2032 N N . PHE A 1 266 ? -17.489 9.321 5.864 1 90.93 266 PHE A N 1
ATOM 2033 C CA . PHE A 1 266 ? -17.828 10.347 6.844 1 90.93 266 PHE A CA 1
ATOM 2034 C C . PHE A 1 266 ? -18.905 11.279 6.3 1 90.93 266 PHE A C 1
ATOM 2036 O O . PHE A 1 266 ? -19.144 11.322 5.092 1 90.93 266 PHE A O 1
ATOM 2043 N N . GLY A 1 267 ? -19.548 11.995 7.166 1 90.32 267 GLY A N 1
ATOM 2044 C CA . GLY A 1 267 ? -20.601 12.915 6.767 1 90.32 267 GLY A CA 1
ATOM 2045 C C . GLY A 1 267 ? -20.146 13.932 5.737 1 90.32 267 GLY A C 1
ATOM 2046 O O . GLY A 1 267 ? -20.845 14.182 4.753 1 90.32 267 GLY A O 1
ATOM 2047 N N . ILE A 1 268 ? -18.986 14.488 5.921 1 92.7 268 ILE A N 1
ATOM 2048 C CA . ILE A 1 268 ? -18.46 15.515 5.029 1 92.7 268 ILE A CA 1
ATOM 2049 C C . ILE A 1 268 ? -18.25 14.929 3.634 1 92.7 268 ILE A C 1
ATOM 2051 O O . ILE A 1 268 ? -18.422 15.624 2.63 1 92.7 268 ILE A O 1
ATOM 2055 N N . ASP A 1 269 ? -17.926 13.616 3.538 1 93.14 269 ASP A N 1
ATOM 2056 C CA . ASP A 1 269 ? -17.707 12.958 2.254 1 93.14 269 ASP A CA 1
ATOM 2057 C C . ASP A 1 269 ? -18.985 12.95 1.417 1 93.14 269 ASP A C 1
ATOM 2059 O O . ASP A 1 269 ? -18.947 13.219 0.214 1 93.14 269 ASP A O 1
ATOM 2063 N N . SER A 1 270 ? -20.043 12.655 2.067 1 90.87 270 SER A N 1
ATOM 2064 C CA . SER A 1 270 ? -21.335 12.669 1.388 1 90.87 270 SER A CA 1
ATOM 2065 C C . SER A 1 270 ? -21.764 14.091 1.044 1 90.87 270 SER A C 1
ATOM 2067 O O . SER A 1 270 ? -22.285 14.341 -0.045 1 90.87 270 SER A O 1
ATOM 2069 N N . SER A 1 271 ? -21.539 15.022 1.924 1 93.13 271 SER A N 1
ATOM 2070 C CA . SER A 1 271 ? -22.012 16.396 1.785 1 93.13 271 SER A CA 1
ATOM 2071 C C . SER A 1 271 ? -21.341 17.095 0.608 1 93.13 271 SER A C 1
ATOM 2073 O O . SER A 1 271 ? -21.984 17.858 -0.116 1 93.13 271 SER A O 1
ATOM 2075 N N . ILE A 1 272 ? -20.111 16.795 0.348 1 95.71 272 ILE A N 1
ATOM 2076 C CA . ILE A 1 272 ? -19.409 17.513 -0.71 1 95.71 272 ILE A CA 1
ATOM 2077 C C . ILE A 1 272 ? -19.832 16.968 -2.072 1 95.71 272 ILE A C 1
ATOM 2079 O O . ILE A 1 272 ? -19.623 17.617 -3.1 1 95.71 272 ILE A O 1
ATOM 2083 N N . SER A 1 273 ? -20.362 15.745 -2.107 1 93.9 273 SER A N 1
ATOM 2084 C CA . SER A 1 273 ? -20.795 15.158 -3.371 1 93.9 273 SER A CA 1
ATOM 2085 C C . SER A 1 273 ? -22.11 15.769 -3.843 1 93.9 273 SER A C 1
ATOM 2087 O O . SER A 1 273 ? -22.478 15.637 -5.012 1 93.9 273 SER A O 1
ATOM 2089 N N . THR A 1 274 ? -22.801 16.491 -2.945 1 92.92 274 THR A N 1
ATOM 2090 C CA . THR A 1 274 ? -24.127 16.983 -3.303 1 92.92 274 THR A CA 1
ATOM 2091 C C . THR A 1 274 ? -24.169 18.508 -3.256 1 92.92 274 THR A C 1
ATOM 2093 O O . THR A 1 274 ? -25.07 19.127 -3.825 1 92.92 274 THR A O 1
ATOM 2096 N N . ASP A 1 275 ? -23.281 19.147 -2.517 1 96.03 275 ASP A N 1
ATOM 2097 C CA . ASP A 1 275 ? -23.23 20.605 -2.465 1 96.03 275 ASP A CA 1
ATOM 2098 C C . ASP A 1 275 ? -22.921 21.193 -3.84 1 96.03 275 ASP A C 1
ATOM 2100 O O . ASP A 1 275 ? -21.981 20.759 -4.509 1 96.03 275 ASP A O 1
ATOM 2104 N N . PRO A 1 276 ? -23.698 22.159 -4.278 1 97.11 276 PRO A N 1
ATOM 2105 C CA . PRO A 1 276 ? -23.538 22.69 -5.633 1 97.11 276 PRO A CA 1
ATOM 2106 C C . PRO A 1 276 ? -22.152 23.282 -5.876 1 97.11 276 PRO A C 1
ATOM 2108 O O . PRO A 1 276 ? -21.683 23.32 -7.016 1 97.11 276 PRO A O 1
ATOM 2111 N N . ARG A 1 277 ? -21.459 23.752 -4.886 1 97.26 277 ARG A N 1
ATOM 2112 C CA . ARG A 1 277 ? -20.148 24.376 -5.028 1 97.26 277 ARG A CA 1
ATOM 2113 C C . ARG A 1 277 ? -19.056 23.324 -5.195 1 97.26 277 ARG A C 1
ATOM 2115 O O . ARG A 1 277 ? -18.021 23.588 -5.809 1 97.26 277 ARG A O 1
ATOM 2122 N N . THR A 1 278 ? -19.301 22.121 -4.623 1 98.24 278 THR A N 1
ATOM 2123 C CA . THR A 1 278 ? -18.215 21.15 -4.536 1 98.24 278 THR A CA 1
ATOM 2124 C C . THR A 1 278 ? -18.503 19.936 -5.414 1 98.24 278 THR A C 1
ATOM 2126 O O . THR A 1 278 ? -17.578 19.27 -5.884 1 98.24 278 THR A O 1
ATOM 2129 N N . ALA A 1 279 ? -19.756 19.627 -5.748 1 97.7 279 ALA A N 1
ATOM 2130 C CA . ALA A 1 279 ? -20.162 18.429 -6.478 1 97.7 279 ALA A CA 1
ATOM 2131 C C . ALA A 1 279 ? -19.479 18.359 -7.841 1 97.7 279 ALA A C 1
ATOM 2133 O O . ALA A 1 279 ? -18.992 17.3 -8.245 1 97.7 279 ALA A O 1
ATOM 2134 N N . PRO A 1 280 ? -19.432 19.511 -8.56 1 98.54 280 PRO A N 1
ATOM 2135 C CA . PRO A 1 280 ? -18.744 19.439 -9.852 1 98.54 280 PRO A CA 1
ATOM 2136 C C . PRO A 1 280 ? -17.259 19.114 -9.713 1 98.54 280 PRO A C 1
ATOM 2138 O O . PRO A 1 280 ? -16.681 18.463 -10.587 1 98.54 280 PRO A O 1
ATOM 2141 N N . ILE A 1 281 ? -16.648 19.565 -8.671 1 98.72 281 ILE A N 1
ATOM 2142 C CA . ILE A 1 281 ? -15.235 19.303 -8.419 1 98.72 281 ILE A CA 1
ATOM 2143 C C . ILE A 1 281 ? -15.034 17.824 -8.098 1 98.72 281 ILE A C 1
ATOM 2145 O O . ILE A 1 281 ? -14.103 17.194 -8.604 1 98.72 281 ILE A O 1
ATOM 2149 N N . VAL A 1 282 ? -15.904 17.23 -7.285 1 98.49 282 VAL A N 1
ATOM 2150 C CA . VAL A 1 282 ? -15.864 15.809 -6.954 1 98.49 282 VAL A CA 1
ATOM 2151 C C . VAL A 1 282 ? -15.938 14.978 -8.232 1 98.49 282 VAL A C 1
ATOM 2153 O O . VAL A 1 282 ? -15.161 14.038 -8.414 1 98.49 282 VAL A O 1
ATOM 2156 N N . THR A 1 283 ? -16.857 15.355 -9.121 1 98.52 283 THR A N 1
ATOM 2157 C CA . THR A 1 283 ? -17.028 14.645 -10.384 1 98.52 283 THR A CA 1
ATOM 2158 C C . THR A 1 283 ? -15.757 14.725 -11.225 1 98.52 283 THR A C 1
ATOM 2160 O O . THR A 1 283 ? -15.315 13.721 -11.789 1 98.52 283 THR A O 1
ATOM 2163 N N . ARG A 1 284 ? -15.176 15.822 -11.279 1 98.7 284 ARG A N 1
ATOM 2164 C CA . ARG A 1 284 ? -13.959 16.006 -12.062 1 98.7 284 ARG A CA 1
ATOM 2165 C C . ARG A 1 284 ? -12.814 15.171 -11.499 1 98.7 284 ARG A C 1
ATOM 2167 O O . ARG A 1 284 ? -12.073 14.537 -12.252 1 98.7 284 ARG A O 1
ATOM 2174 N N . PHE A 1 285 ? -12.669 15.161 -10.169 1 98.77 285 PHE A N 1
ATOM 2175 C CA . PHE A 1 285 ? -11.604 14.394 -9.537 1 98.77 285 PHE A CA 1
ATOM 2176 C C . PHE A 1 285 ? -11.831 12.898 -9.721 1 98.77 285 PHE A C 1
ATOM 2178 O O . PHE A 1 285 ? -10.875 12.13 -9.843 1 98.77 285 PHE A O 1
ATOM 2185 N N . ALA A 1 286 ? -13.07 12.436 -9.75 1 98.29 286 ALA A N 1
ATOM 2186 C CA . ALA A 1 286 ? -13.397 11.028 -9.963 1 98.29 286 ALA A CA 1
ATOM 2187 C C . ALA A 1 286 ? -13.031 10.588 -11.377 1 98.29 286 ALA A C 1
ATOM 2189 O O . ALA A 1 286 ? -12.589 9.455 -11.586 1 98.29 286 ALA A O 1
ATOM 2190 N N . MET A 1 287 ? -13.141 11.516 -12.298 1 97.97 287 MET A N 1
ATOM 2191 C CA . MET A 1 287 ? -12.955 11.179 -13.706 1 97.97 287 MET A CA 1
ATOM 2192 C C . MET A 1 287 ? -11.502 11.373 -14.125 1 97.97 287 MET A C 1
ATOM 2194 O O . MET A 1 287 ? -11.052 10.786 -15.111 1 97.97 287 MET A O 1
ATOM 2198 N N . ASP A 1 288 ? -10.803 12.222 -13.405 1 98.08 288 ASP A N 1
ATOM 2199 C CA . ASP A 1 288 ? -9.455 12.599 -13.817 1 98.08 288 ASP A CA 1
ATOM 2200 C C . ASP A 1 288 ? -8.508 12.646 -12.62 1 98.08 288 ASP A C 1
ATOM 2202 O O . ASP A 1 288 ? -8.385 13.68 -11.96 1 98.08 288 ASP A O 1
ATOM 2206 N N . GLN A 1 289 ? -7.72 11.627 -12.466 1 97.38 289 GLN A N 1
ATOM 2207 C CA . GLN A 1 289 ? -6.798 11.508 -11.341 1 97.38 289 GLN A CA 1
ATOM 2208 C C . GLN A 1 289 ? -5.729 12.596 -11.389 1 97.38 289 GLN A C 1
ATOM 2210 O O . GLN A 1 289 ? -5.307 13.105 -10.349 1 97.38 289 GLN A O 1
ATOM 2215 N N . ASN A 1 290 ? -5.247 12.956 -12.561 1 97.8 290 ASN A N 1
ATOM 2216 C CA . ASN A 1 290 ? -4.215 13.98 -12.688 1 97.8 290 ASN A CA 1
ATOM 2217 C C . ASN A 1 290 ? -4.704 15.335 -12.186 1 97.8 290 ASN A C 1
ATOM 2219 O O . ASN A 1 290 ? -3.939 16.092 -11.585 1 97.8 290 ASN A O 1
ATOM 2223 N N . ASN A 1 291 ? -5.941 15.637 -12.516 1 98.6 291 ASN A N 1
ATOM 2224 C CA . ASN A 1 291 ? -6.513 16.874 -11.994 1 98.6 291 ASN A CA 1
ATOM 2225 C C . ASN A 1 291 ? -6.559 16.87 -10.469 1 98.6 291 ASN A C 1
ATOM 2227 O O . ASN A 1 291 ? -6.246 17.877 -9.831 1 98.6 291 ASN A O 1
ATOM 2231 N N . PHE A 1 292 ? -6.93 15.769 -9.912 1 98.81 292 PHE A N 1
ATOM 2232 C CA . PHE A 1 292 ? -6.928 15.606 -8.463 1 98.81 292 PHE A CA 1
ATOM 2233 C C . PHE A 1 292 ? -5.524 15.786 -7.9 1 98.81 292 PHE A C 1
ATOM 2235 O O . PHE A 1 292 ? -5.325 16.536 -6.942 1 98.81 292 PHE A O 1
ATOM 2242 N N . PHE A 1 293 ? -4.523 15.153 -8.485 1 98.82 293 PHE A N 1
ATOM 2243 C CA . PHE A 1 293 ? -3.153 15.186 -7.987 1 98.82 293 PHE A CA 1
ATOM 2244 C C . PHE A 1 293 ? -2.598 16.605 -8.021 1 98.82 293 PHE A C 1
ATOM 2246 O O . PHE A 1 293 ? -1.893 17.024 -7.101 1 98.82 293 PHE A O 1
ATOM 2253 N N . GLN A 1 294 ? -2.926 17.298 -9.043 1 98.75 294 GLN A N 1
ATOM 2254 C CA . GLN A 1 294 ? -2.458 18.675 -9.161 1 98.75 294 GLN A CA 1
ATOM 2255 C C . GLN A 1 294 ? -3.061 19.557 -8.071 1 98.75 294 GLN A C 1
ATOM 2257 O O . GLN A 1 294 ? -2.347 20.317 -7.414 1 98.75 294 GLN A O 1
ATOM 2262 N N . ALA A 1 295 ? -4.361 19.508 -7.922 1 98.85 295 ALA A N 1
ATOM 2263 C CA . ALA A 1 295 ? -5.038 20.304 -6.902 1 98.85 295 ALA A CA 1
ATOM 2264 C C . ALA A 1 295 ? -4.557 19.928 -5.504 1 98.85 295 ALA A C 1
ATOM 2266 O O . ALA A 1 295 ? -4.348 20.8 -4.657 1 98.85 295 ALA A O 1
ATOM 2267 N N . PHE A 1 296 ? -4.375 18.647 -5.255 1 98.8 296 PHE A N 1
ATOM 2268 C CA . PHE A 1 296 ? -3.927 18.175 -3.95 1 98.8 296 PHE A CA 1
ATOM 2269 C C . PHE A 1 296 ? -2.528 18.693 -3.638 1 98.8 296 PHE A C 1
ATOM 2271 O O . PHE A 1 296 ? -2.252 19.107 -2.51 1 98.8 296 PHE A O 1
ATOM 2278 N N . SER A 1 297 ? -1.628 18.587 -4.666 1 98.78 297 SER A N 1
ATOM 2279 C CA . SER A 1 297 ? -0.266 19.074 -4.47 1 98.78 297 SER A CA 1
ATOM 2280 C C . SER A 1 297 ? -0.256 20.546 -4.072 1 98.78 297 SER A C 1
ATOM 2282 O O . SER A 1 297 ? 0.464 20.941 -3.152 1 98.78 297 SER A O 1
ATOM 2284 N N . SER A 1 298 ? -1.083 21.29 -4.772 1 98.56 298 SER A N 1
ATOM 2285 C CA . SER A 1 298 ? -1.183 22.714 -4.467 1 98.56 298 SER A CA 1
ATOM 2286 C C . SER A 1 298 ? -1.727 22.941 -3.061 1 98.56 298 SER A C 1
ATOM 2288 O O . SER A 1 298 ? -1.195 23.76 -2.309 1 98.56 298 SER A O 1
ATOM 2290 N N . ALA A 1 299 ? -2.75 22.248 -2.685 1 98.33 299 ALA A N 1
ATOM 2291 C CA . ALA A 1 299 ? -3.353 22.361 -1.36 1 98.33 299 ALA A CA 1
ATOM 2292 C C . ALA A 1 299 ? -2.364 21.954 -0.271 1 98.33 299 ALA A C 1
ATOM 2294 O O . ALA A 1 299 ? -2.292 22.593 0.781 1 98.33 299 ALA A O 1
ATOM 2295 N N . PHE A 1 300 ? -1.655 20.891 -0.525 1 98.41 300 PHE A N 1
ATOM 2296 C CA . PHE A 1 300 ? -0.681 20.375 0.429 1 98.41 300 PHE A CA 1
ATOM 2297 C C . PHE A 1 300 ? 0.385 21.42 0.734 1 98.41 300 PHE A C 1
ATOM 2299 O O . PHE A 1 300 ? 0.747 21.624 1.895 1 98.41 300 PHE A O 1
ATOM 2306 N N . VAL A 1 301 ? 0.894 22.057 -0.301 1 98.02 301 VAL A N 1
ATOM 2307 C CA . VAL A 1 301 ? 1.927 23.073 -0.126 1 98.02 301 VAL A CA 1
ATOM 2308 C C . VAL A 1 301 ? 1.371 24.239 0.689 1 98.02 301 VAL A C 1
ATOM 2310 O O . VAL A 1 301 ? 2.033 24.737 1.603 1 98.02 301 VAL A O 1
ATOM 2313 N N . LYS A 1 302 ? 0.175 24.644 0.406 1 96.89 302 LYS A N 1
ATOM 2314 C CA . LYS A 1 302 ? -0.435 25.754 1.131 1 96.89 302 LYS A CA 1
ATOM 2315 C C . LYS A 1 302 ? -0.683 25.387 2.591 1 96.89 302 LYS A C 1
ATOM 2317 O O . LYS A 1 302 ? -0.387 26.173 3.493 1 96.89 302 LYS A O 1
ATOM 2322 N N . LEU A 1 303 ? -1.197 24.226 2.819 1 96.75 303 LEU A N 1
ATOM 2323 C CA . LEU A 1 303 ? -1.452 23.782 4.185 1 96.75 303 LEU A CA 1
ATOM 2324 C C . LEU A 1 303 ? -0.157 23.723 4.988 1 96.75 303 LEU A C 1
ATOM 2326 O O . LEU A 1 303 ? -0.092 24.238 6.107 1 96.75 303 LEU A O 1
ATOM 2330 N N . SER A 1 304 ? 0.868 23.099 4.424 1 96.9 304 SER A N 1
ATOM 2331 C CA . SER A 1 304 ? 2.111 22.858 5.149 1 96.9 304 SER A CA 1
ATOM 2332 C C . SER A 1 304 ? 2.895 24.152 5.347 1 96.9 304 SER A C 1
ATOM 2334 O O . SER A 1 304 ? 3.913 24.167 6.04 1 96.9 304 SER A O 1
ATOM 2336 N N . SER A 1 305 ? 2.383 25.224 4.757 1 94.49 305 SER A N 1
ATOM 2337 C CA . SER A 1 305 ? 3.065 26.508 4.881 1 94.49 305 SER A CA 1
ATOM 2338 C C . SER A 1 305 ? 2.25 27.489 5.717 1 94.49 305 SER A C 1
ATOM 2340 O O . SER A 1 305 ? 2.565 28.679 5.77 1 94.49 305 SER A O 1
ATOM 2342 N N . THR A 1 306 ? 1.249 26.959 6.345 1 90.95 306 THR A N 1
ATOM 2343 C CA . THR A 1 306 ? 0.343 27.822 7.095 1 90.95 306 THR A CA 1
ATOM 2344 C C . THR A 1 306 ? 0.907 28.125 8.48 1 90.95 306 THR A C 1
ATOM 2346 O O . THR A 1 306 ? 1.225 27.208 9.241 1 90.95 306 THR A O 1
ATOM 2349 N N . ASN A 1 307 ? 1.017 29.412 8.802 1 91.99 307 ASN A N 1
ATOM 2350 C CA . ASN A 1 307 ? 1.381 29.9 10.128 1 91.99 307 ASN A CA 1
ATOM 2351 C C . ASN A 1 307 ? 2.628 29.199 10.661 1 91.99 307 ASN A C 1
ATOM 2353 O O . ASN A 1 307 ? 2.638 28.718 11.795 1 91.99 307 ASN A O 1
ATOM 2357 N N . VAL A 1 308 ? 3.596 29.036 9.847 1 96.11 308 VAL A N 1
ATOM 2358 C CA . VAL A 1 308 ? 4.833 28.374 10.245 1 96.11 308 VAL A CA 1
ATOM 2359 C C . VAL A 1 308 ? 5.683 29.327 11.082 1 96.11 308 VAL A C 1
ATOM 2361 O O . VAL A 1 308 ? 5.571 30.548 10.95 1 96.11 308 VAL A O 1
ATOM 2364 N N . LEU A 1 309 ? 6.452 28.769 11.97 1 96.42 309 LEU A N 1
ATOM 2365 C CA . LEU A 1 309 ? 7.471 29.525 12.689 1 96.42 309 LEU A CA 1
ATOM 2366 C C . LEU A 1 309 ? 8.814 29.447 11.97 1 96.42 309 LEU A C 1
ATOM 2368 O O . LEU A 1 309 ? 9.18 28.394 11.442 1 96.42 309 LEU A O 1
ATOM 2372 N N . THR A 1 310 ? 9.439 30.592 11.914 1 93.29 310 THR A N 1
ATOM 2373 C CA . THR A 1 310 ? 10.766 30.615 11.31 1 93.29 310 THR A CA 1
ATOM 2374 C C . THR A 1 310 ? 11.743 31.401 12.181 1 93.29 310 THR A C 1
ATOM 2376 O O . THR A 1 310 ? 11.33 32.113 13.099 1 93.29 310 THR A O 1
ATOM 2379 N N . LYS A 1 311 ? 12.945 31.216 11.941 1 89.84 311 LYS A N 1
ATOM 2380 C CA . LYS A 1 311 ? 14.018 31.954 12.601 1 89.84 311 LYS A CA 1
ATOM 2381 C C . LYS A 1 311 ? 13.819 31.978 14.114 1 89.84 311 LYS A C 1
ATOM 2383 O O . LYS A 1 311 ? 13.619 30.932 14.736 1 89.84 311 LYS A O 1
ATOM 2388 N N . VAL A 1 312 ? 13.744 33.117 14.652 1 86.22 312 VAL A N 1
ATOM 2389 C CA . VAL A 1 312 ? 13.805 33.248 16.104 1 86.22 312 VAL A CA 1
ATOM 2390 C C . VAL A 1 312 ? 12.431 32.966 16.707 1 86.22 312 VAL A C 1
ATOM 2392 O O . VAL A 1 312 ? 12.295 32.84 17.926 1 86.22 312 VAL A O 1
ATOM 2395 N N . GLN A 1 313 ? 11.451 32.729 15.916 1 88.66 313 GLN A N 1
ATOM 2396 C CA . GLN A 1 313 ? 10.091 32.528 16.404 1 88.66 313 GLN A CA 1
ATOM 2397 C C . GLN A 1 313 ? 9.917 31.128 16.986 1 88.66 313 GLN A C 1
ATOM 2399 O O . GLN A 1 313 ? 8.965 30.871 17.725 1 88.66 313 GLN A O 1
ATOM 2404 N N . GLY A 1 314 ? 10.818 30.224 16.62 1 93.13 314 GLY A N 1
ATOM 2405 C CA . GLY A 1 314 ? 10.785 28.855 17.111 1 93.13 314 GLY A CA 1
ATOM 2406 C C . GLY A 1 314 ? 12.167 28.262 17.317 1 93.13 314 GLY A C 1
ATOM 2407 O O . GLY A 1 314 ? 13.166 28.983 17.298 1 93.13 314 GLY A O 1
ATOM 2408 N N . ASP A 1 315 ? 12.192 26.996 17.643 1 94.61 315 ASP A N 1
ATOM 2409 C CA . ASP A 1 315 ? 13.437 26.292 17.932 1 94.61 315 ASP A CA 1
ATOM 2410 C C . ASP A 1 315 ? 13.623 25.099 16.997 1 94.61 315 ASP A C 1
ATOM 2412 O O . ASP A 1 315 ? 12.718 24.753 16.235 1 94.61 315 ASP A O 1
ATOM 2416 N N . VAL A 1 316 ? 14.811 24.648 16.942 1 97.75 316 VAL A N 1
ATOM 2417 C CA . VAL A 1 316 ? 15.067 23.28 16.507 1 97.75 316 VAL A CA 1
ATOM 2418 C C . VAL A 1 316 ? 15.228 22.371 17.723 1 97.75 316 VAL A C 1
ATOM 2420 O O . VAL A 1 316 ? 16.29 22.345 18.35 1 97.75 316 VAL A O 1
ATOM 2423 N N . ARG A 1 317 ? 14.206 21.672 18.033 1 96.67 317 ARG A N 1
ATOM 2424 C CA . ARG A 1 317 ? 14.23 20.844 19.235 1 96.67 317 ARG A CA 1
ATOM 2425 C C . ARG A 1 317 ? 15.128 19.627 19.043 1 96.67 317 ARG A C 1
ATOM 2427 O O . ARG A 1 317 ? 15.137 19.018 17.971 1 96.67 317 ARG A O 1
ATOM 2434 N N . ARG A 1 318 ? 15.789 19.211 20.119 1 96.09 318 ARG A N 1
ATOM 2435 C CA . ARG A 1 318 ? 16.615 18.008 20.087 1 96.09 318 ARG A CA 1
ATOM 2436 C C . ARG A 1 318 ? 15.758 16.752 20.203 1 96.09 318 ARG A C 1
ATOM 2438 O O . ARG A 1 318 ? 16.063 15.728 19.588 1 96.09 318 ARG A O 1
ATOM 2445 N N . LYS A 1 319 ? 14.801 16.867 21.064 1 95.53 319 LYS A N 1
ATOM 2446 C CA . LYS A 1 319 ? 13.747 15.866 21.204 1 95.53 319 LYS A CA 1
ATOM 2447 C C . LYS A 1 319 ? 12.379 16.459 20.879 1 95.53 319 LYS A C 1
ATOM 2449 O O . LYS A 1 319 ? 12.022 17.525 21.387 1 95.53 319 LYS A O 1
ATOM 2454 N N . CYS A 1 320 ? 11.616 15.779 20.114 1 97.19 320 CYS A N 1
ATOM 2455 C CA . CYS A 1 320 ? 10.429 16.402 19.54 1 97.19 320 CYS A CA 1
ATOM 2456 C C . CYS A 1 320 ? 9.34 16.573 20.592 1 97.19 320 CYS A C 1
ATOM 2458 O O . CYS A 1 320 ? 8.458 17.421 20.446 1 97.19 320 CYS A O 1
ATOM 2460 N N . ASN A 1 321 ? 9.395 15.771 21.668 1 95.15 321 ASN A N 1
ATOM 2461 C CA . ASN A 1 321 ? 8.31 15.829 22.642 1 95.15 321 ASN A CA 1
ATOM 2462 C C . ASN A 1 321 ? 8.64 16.776 23.792 1 95.15 321 ASN A C 1
ATOM 2464 O O . ASN A 1 321 ? 7.9 16.848 24.775 1 95.15 321 ASN A O 1
ATOM 2468 N N . GLN A 1 322 ? 9.827 17.475 23.666 1 92.82 322 GLN A N 1
ATOM 2469 C CA . GLN A 1 322 ? 10.261 18.373 24.731 1 92.82 322 GLN A CA 1
ATOM 2470 C C . GLN A 1 322 ? 10.816 19.675 24.161 1 92.82 322 GLN A C 1
ATOM 2472 O O . GLN A 1 322 ? 11.381 19.689 23.066 1 92.82 322 GLN A O 1
ATOM 2477 N N . VAL A 1 323 ? 10.585 20.723 24.945 1 91.43 323 VAL A N 1
ATOM 2478 C CA . VAL A 1 323 ? 11.264 21.973 24.619 1 91.43 323 VAL A CA 1
ATOM 2479 C C . VAL A 1 323 ? 12.733 21.885 25.025 1 91.43 323 VAL A C 1
ATOM 2481 O O . VAL A 1 323 ? 13.082 21.164 25.962 1 91.43 323 VAL A O 1
ATOM 2484 N N . ASN A 1 324 ? 13.567 22.566 24.308 1 89.68 324 ASN A N 1
ATOM 2485 C CA . ASN A 1 324 ? 14.994 22.514 24.611 1 89.68 324 ASN A CA 1
ATOM 2486 C C . ASN A 1 324 ? 15.279 22.953 26.045 1 89.68 324 ASN A C 1
ATOM 2488 O O . ASN A 1 324 ? 14.571 23.801 26.591 1 89.68 324 ASN A O 1
ATOM 2492 N N . MET B 1 1 ? 13.455 -61.543 -74.821 1 30.14 1 MET B N 1
ATOM 2493 C CA . MET B 1 1 ? 13.174 -60.13 -74.584 1 30.14 1 MET B CA 1
ATOM 2494 C C . MET B 1 1 ? 12.246 -59.953 -73.387 1 30.14 1 MET B C 1
ATOM 2496 O O . MET B 1 1 ? 11.063 -60.289 -73.459 1 30.14 1 MET B O 1
ATOM 2500 N N . ALA B 1 2 ? 12.761 -60.203 -72.161 1 37.06 2 ALA B N 1
ATOM 2501 C CA . ALA B 1 2 ? 12.188 -60.312 -70.822 1 37.06 2 ALA B CA 1
ATOM 2502 C C . ALA B 1 2 ? 11.584 -58.984 -70.374 1 37.06 2 ALA B C 1
ATOM 2504 O O . ALA B 1 2 ? 12.273 -57.961 -70.344 1 37.06 2 ALA B O 1
ATOM 2505 N N . THR B 1 3 ? 10.377 -58.734 -70.747 1 37.22 3 THR B N 1
ATOM 2506 C CA . THR B 1 3 ? 9.612 -57.523 -70.471 1 37.22 3 THR B CA 1
ATOM 2507 C C . THR B 1 3 ? 9.542 -57.257 -68.97 1 37.22 3 THR B C 1
ATOM 2509 O O . THR B 1 3 ? 9.096 -58.112 -68.203 1 37.22 3 THR B O 1
ATOM 2512 N N . SER B 1 4 ? 10.451 -56.499 -68.39 1 38.89 4 SER B N 1
ATOM 2513 C CA . SER B 1 4 ? 10.628 -56.006 -67.028 1 38.89 4 SER B CA 1
ATOM 2514 C C . SER B 1 4 ? 9.438 -55.16 -66.587 1 38.89 4 SER B C 1
ATOM 2516 O O . SER B 1 4 ? 9.079 -54.189 -67.256 1 38.89 4 SER B O 1
ATOM 2518 N N . PHE B 1 5 ? 8.418 -55.787 -66.056 1 41.44 5 PHE B N 1
ATOM 2519 C CA . PHE B 1 5 ? 7.232 -55.1 -65.558 1 41.44 5 PHE B CA 1
ATOM 2520 C C . PHE B 1 5 ? 7.612 -54.043 -64.528 1 41.44 5 PHE B C 1
ATOM 2522 O O . PHE B 1 5 ? 8.421 -54.302 -63.634 1 41.44 5 PHE B O 1
ATOM 2529 N N . PRO B 1 6 ? 7.481 -52.745 -64.812 1 41.63 6 PRO B N 1
ATOM 2530 C CA . PRO B 1 6 ? 7.79 -51.642 -63.899 1 41.63 6 PRO B CA 1
ATOM 2531 C C . PRO B 1 6 ? 6.911 -51.646 -62.65 1 41.63 6 PRO B C 1
ATOM 2533 O O . PRO B 1 6 ? 5.697 -51.848 -62.746 1 41.63 6 PRO B O 1
ATOM 2536 N N . TRP B 1 7 ? 7.356 -52.158 -61.521 1 39.99 7 TRP B N 1
ATOM 2537 C CA . TRP B 1 7 ? 6.656 -52.118 -60.241 1 39.99 7 TRP B CA 1
ATOM 2538 C C . TRP B 1 7 ? 6.289 -50.686 -59.866 1 39.99 7 TRP B C 1
ATOM 2540 O O . TRP B 1 7 ? 7.158 -49.814 -59.795 1 39.99 7 TRP B O 1
ATOM 2550 N N . ILE B 1 8 ? 5.146 -50.171 -60.292 1 38.45 8 ILE B N 1
ATOM 2551 C CA . ILE B 1 8 ? 4.624 -48.877 -59.865 1 38.45 8 ILE B CA 1
ATOM 2552 C C . ILE B 1 8 ? 4.517 -48.842 -58.342 1 38.45 8 ILE B C 1
ATOM 2554 O O . ILE B 1 8 ? 3.846 -49.683 -57.74 1 38.45 8 ILE B O 1
ATOM 2558 N N . LEU B 1 9 ? 5.503 -48.263 -57.62 1 37.82 9 LEU B N 1
ATOM 2559 C CA . LEU B 1 9 ? 5.506 -47.969 -56.192 1 37.82 9 LEU B CA 1
ATOM 2560 C C . LEU B 1 9 ? 4.331 -47.071 -55.819 1 37.82 9 LEU B C 1
ATOM 2562 O O . LEU B 1 9 ? 4.195 -45.967 -56.352 1 37.82 9 LEU B O 1
ATOM 2566 N N . LEU B 1 10 ? 3.153 -47.667 -55.533 1 37.82 10 LEU B N 1
ATOM 2567 C CA . LEU B 1 10 ? 2.035 -46.915 -54.974 1 37.82 10 LEU B CA 1
ATOM 2568 C C . LEU B 1 10 ? 2.456 -46.175 -53.709 1 37.82 10 LEU B C 1
ATOM 2570 O O . LEU B 1 10 ? 2.842 -46.8 -52.718 1 37.82 10 LEU B O 1
ATOM 2574 N N . ALA B 1 11 ? 2.924 -44.92 -53.819 1 37.88 11 ALA B N 1
ATOM 2575 C CA . ALA B 1 11 ? 3.182 -44.026 -52.694 1 37.88 11 ALA B CA 1
ATOM 2576 C C . ALA B 1 11 ? 1.92 -43.812 -51.862 1 37.88 11 ALA B C 1
ATOM 2578 O O . ALA B 1 11 ? 0.926 -43.276 -52.357 1 37.88 11 ALA B O 1
ATOM 2579 N N . THR B 1 12 ? 1.576 -44.712 -50.945 1 36.91 12 THR B N 1
ATOM 2580 C CA . THR B 1 12 ? 0.512 -44.458 -49.98 1 36.91 12 THR B CA 1
ATOM 2581 C C . THR B 1 12 ? 0.738 -43.129 -49.264 1 36.91 12 THR B C 1
ATOM 2583 O O . THR B 1 12 ? 1.787 -42.918 -48.653 1 36.91 12 THR B O 1
ATOM 2586 N N . VAL B 1 13 ? 0.163 -42.043 -49.756 1 38.16 13 VAL B N 1
ATOM 2587 C CA . VAL B 1 13 ? 0.107 -40.771 -49.044 1 38.16 13 VAL B CA 1
ATOM 2588 C C . VAL B 1 13 ? -0.52 -40.977 -47.667 1 38.16 13 VAL B C 1
ATOM 2590 O O . VAL B 1 13 ? -1.701 -41.316 -47.56 1 38.16 13 VAL B O 1
ATOM 2593 N N . VAL B 1 14 ? 0.243 -41.432 -46.673 1 38.96 14 VAL B N 1
ATOM 2594 C CA . VAL B 1 14 ? -0.254 -41.387 -45.301 1 38.96 14 VAL B CA 1
ATOM 2595 C C . VAL B 1 14 ? -0.688 -39.964 -44.956 1 38.96 14 VAL B C 1
ATOM 2597 O O . VAL B 1 14 ? 0.131 -39.042 -44.953 1 38.96 14 VAL B O 1
ATOM 2600 N N . MET B 1 15 ? -1.923 -39.636 -45.249 1 36 15 MET B N 1
ATOM 2601 C CA . MET B 1 15 ? -2.483 -38.405 -44.699 1 36 15 MET B CA 1
ATOM 2602 C C . MET B 1 15 ? -2.255 -38.328 -43.193 1 36 15 MET B C 1
ATOM 2604 O O . MET B 1 15 ? -2.79 -39.142 -42.438 1 36 15 MET B O 1
ATOM 2608 N N . ALA B 1 16 ? -1.084 -37.842 -42.723 1 38.8 16 ALA B N 1
ATOM 2609 C CA . ALA B 1 16 ? -0.918 -37.496 -41.314 1 38.8 16 ALA B CA 1
ATOM 2610 C C . ALA B 1 16 ? -2.068 -36.62 -40.825 1 38.8 16 ALA B C 1
ATOM 2612 O O . ALA B 1 16 ? -2.236 -35.489 -41.288 1 38.8 16 ALA B O 1
ATOM 2613 N N . MET B 1 17 ? -3.197 -37.251 -40.385 1 38.9 17 MET B N 1
ATOM 2614 C CA . MET B 1 17 ? -4.18 -36.446 -39.665 1 38.9 17 MET B CA 1
ATOM 2615 C C . MET B 1 17 ? -3.51 -35.619 -38.573 1 38.9 17 MET B C 1
ATOM 2617 O O . MET B 1 17 ? -2.717 -36.144 -37.79 1 38.9 17 MET B O 1
ATOM 2621 N N . PRO B 1 18 ? -3.43 -34.314 -38.741 1 37.3 18 PRO B N 1
ATOM 2622 C CA . PRO B 1 18 ? -2.919 -33.542 -37.605 1 37.3 18 PRO B CA 1
ATOM 2623 C C . PRO B 1 18 ? -3.602 -33.907 -36.289 1 37.3 18 PRO B C 1
ATOM 2625 O O . PRO B 1 18 ? -4.831 -34.005 -36.234 1 37.3 18 PRO B O 1
ATOM 2628 N N . LEU B 1 19 ? -2.97 -34.735 -35.462 1 34.77 19 LEU B N 1
ATOM 2629 C CA . LEU B 1 19 ? -3.418 -34.798 -34.075 1 34.77 19 LEU B CA 1
ATOM 2630 C C . LEU B 1 19 ? -3.613 -33.398 -33.503 1 34.77 19 LEU B C 1
ATOM 2632 O O . LEU B 1 19 ? -2.643 -32.663 -33.305 1 34.77 19 LEU B O 1
ATOM 2636 N N . SER B 1 20 ? -4.654 -32.74 -33.863 1 33.89 20 SER B N 1
ATOM 2637 C CA . SER B 1 20 ? -4.987 -31.579 -33.043 1 33.89 20 SER B CA 1
ATOM 2638 C C . SER B 1 20 ? -4.92 -31.913 -31.557 1 33.89 20 SER B C 1
ATOM 2640 O O . SER B 1 20 ? -5.686 -32.746 -31.068 1 33.89 20 SER B O 1
ATOM 2642 N N . PHE B 1 21 ? -3.761 -31.945 -30.994 1 33.47 21 PHE B N 1
ATOM 2643 C CA . PHE B 1 21 ? -3.782 -31.827 -29.541 1 33.47 21 PHE B CA 1
ATOM 2644 C C . PHE B 1 21 ? -4.847 -30.832 -29.094 1 33.47 21 PHE B C 1
ATOM 2646 O O . PHE B 1 21 ? -4.683 -29.622 -29.262 1 33.47 21 PHE B O 1
ATOM 2653 N N . GLY B 1 22 ? -6.093 -31.212 -29.279 1 34.2 22 GLY B N 1
ATOM 2654 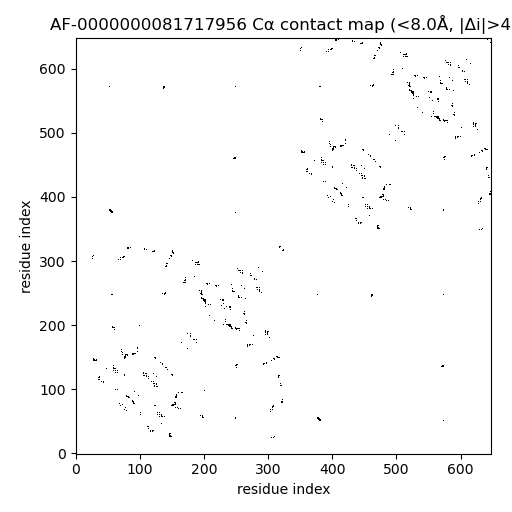C CA . GLY B 1 22 ? -7.072 -30.401 -28.573 1 34.2 22 GLY B CA 1
ATOM 2655 C C . GLY B 1 22 ? -6.571 -29.89 -27.236 1 34.2 22 GLY B C 1
ATOM 2656 O O . GLY B 1 22 ? -6.135 -30.673 -26.389 1 34.2 22 GLY B O 1
ATOM 2657 N N . THR B 1 23 ? -5.931 -28.842 -27.201 1 38.35 23 THR B N 1
ATOM 2658 C CA . THR B 1 23 ? -5.832 -28.212 -25.889 1 38.35 23 THR B CA 1
ATOM 2659 C C . THR B 1 23 ? -7.061 -28.532 -25.042 1 38.35 23 THR B C 1
ATOM 2661 O O . THR B 1 23 ? -8.19 -28.247 -25.445 1 38.35 23 THR B O 1
ATOM 2664 N N . LYS B 1 24 ? -7.09 -29.697 -24.464 1 41.85 24 LYS B N 1
ATOM 2665 C CA . LYS B 1 24 ? -8.128 -29.957 -23.47 1 41.85 24 LYS B CA 1
ATOM 2666 C C . LYS B 1 24 ? -8.64 -28.657 -22.857 1 41.85 24 LYS B C 1
ATOM 2668 O O . LYS B 1 24 ? -7.881 -27.924 -22.219 1 41.85 24 LYS B O 1
ATOM 2673 N N . ALA B 1 25 ? -9.478 -27.841 -23.36 1 45.12 25 ALA B N 1
ATOM 2674 C CA . ALA B 1 25 ? -10.25 -26.692 -22.893 1 45.12 25 ALA B CA 1
ATOM 2675 C C . ALA B 1 25 ? -10.458 -26.748 -21.382 1 45.12 25 ALA B C 1
ATOM 2677 O O . ALA B 1 25 ? -11.036 -27.707 -20.864 1 45.12 25 ALA B O 1
ATOM 2678 N N . ASN B 1 26 ? -9.61 -26.167 -20.564 1 56.94 26 ASN B N 1
ATOM 2679 C CA . ASN B 1 26 ? -9.667 -26.029 -19.113 1 56.94 26 ASN B CA 1
ATOM 2680 C C . ASN B 1 26 ? -11.095 -25.795 -18.627 1 56.94 26 ASN B C 1
ATOM 2682 O O . ASN B 1 26 ? -11.853 -25.05 -19.251 1 56.94 26 ASN B O 1
ATOM 2686 N N . GLN B 1 27 ? -11.754 -26.873 -17.963 1 80.05 27 GLN B N 1
ATOM 2687 C CA . GLN B 1 27 ? -13.061 -27.058 -17.342 1 80.05 27 GLN B CA 1
ATOM 2688 C C . GLN B 1 27 ? -13.334 -25.976 -16.301 1 80.05 27 GLN B C 1
ATOM 2690 O O . GLN B 1 27 ? -14.271 -26.091 -15.509 1 80.05 27 GLN B O 1
ATOM 2695 N N . LEU B 1 28 ? -12.523 -24.984 -16.335 1 95.45 28 LEU B N 1
ATOM 2696 C CA . LEU B 1 28 ? -12.778 -23.902 -15.391 1 95.45 28 LEU B CA 1
ATOM 2697 C C . LEU B 1 28 ? -13.913 -23.009 -15.882 1 95.45 28 LEU B C 1
ATOM 2699 O O . LEU B 1 28 ? -14.207 -22.974 -17.079 1 95.45 28 LEU B O 1
ATOM 2703 N N . SER B 1 29 ? -14.536 -22.405 -14.975 1 96.43 29 SER B N 1
ATOM 2704 C CA . SER B 1 29 ? -15.673 -21.55 -15.299 1 96.43 29 SER B CA 1
ATOM 2705 C C . SER B 1 29 ? -15.658 -20.271 -14.469 1 96.43 29 SER B C 1
ATOM 2707 O O . SER B 1 29 ? -15.256 -20.286 -13.304 1 96.43 29 SER B O 1
ATOM 2709 N N . TYR B 1 30 ? -16.176 -19.208 -15.072 1 95.86 30 TYR B N 1
ATOM 2710 C CA . TYR B 1 30 ? -16.232 -17.921 -14.387 1 95.86 30 TYR B CA 1
ATOM 2711 C C . TYR B 1 30 ? -17.375 -17.89 -13.379 1 95.86 30 TYR B C 1
ATOM 2713 O O . TYR B 1 30 ? -17.422 -17.016 -12.511 1 95.86 30 TYR B O 1
ATOM 2721 N N . ASN B 1 31 ? -18.27 -18.87 -13.43 1 95.6 31 ASN B N 1
ATOM 2722 C CA . ASN B 1 31 ? -19.426 -18.926 -12.541 1 95.6 31 ASN B CA 1
ATOM 2723 C C . ASN B 1 31 ? -19.428 -20.203 -11.704 1 95.6 31 ASN B C 1
ATOM 2725 O O . ASN B 1 31 ? -20.487 -20.681 -11.296 1 95.6 31 ASN B O 1
ATOM 2729 N N . TYR B 1 32 ? -18.319 -20.696 -11.521 1 96.72 32 TYR B N 1
ATOM 2730 C CA . TYR B 1 32 ? -18.191 -22.018 -10.919 1 96.72 32 TYR B CA 1
ATOM 2731 C C . TYR B 1 32 ? -18.843 -22.056 -9.542 1 96.72 32 TYR B C 1
ATOM 2733 O O . TYR B 1 32 ? -19.527 -23.024 -9.198 1 96.72 32 TYR B O 1
ATOM 2741 N N . TYR B 1 33 ? -18.7 -21.056 -8.731 1 97.45 33 TYR B N 1
ATOM 2742 C CA . TYR B 1 33 ? -19.154 -21.076 -7.345 1 97.45 33 TYR B CA 1
ATOM 2743 C C . TYR B 1 33 ? -20.443 -20.281 -7.182 1 97.45 33 TYR B C 1
ATOM 2745 O O . TYR B 1 33 ? -20.887 -20.028 -6.059 1 97.45 33 TYR B O 1
ATOM 2753 N N . LYS B 1 34 ? -21.025 -19.816 -8.196 1 96.51 34 LYS B N 1
ATOM 2754 C CA . LYS B 1 34 ? -22.161 -18.899 -8.177 1 96.51 34 LYS B CA 1
ATOM 2755 C C . LYS B 1 34 ? -23.25 -19.393 -7.229 1 96.51 34 LYS B C 1
ATOM 2757 O O . LYS B 1 34 ? -23.852 -18.601 -6.501 1 96.51 34 LYS B O 1
ATOM 2762 N N . PHE B 1 35 ? -23.528 -20.701 -7.154 1 96.73 35 PHE B N 1
ATOM 2763 C CA . PHE B 1 35 ? -24.613 -21.226 -6.332 1 96.73 35 PHE B CA 1
ATOM 2764 C C . PHE B 1 35 ? -24.064 -21.943 -5.105 1 96.73 35 PHE B C 1
ATOM 2766 O O . PHE B 1 35 ? -24.652 -21.873 -4.024 1 96.73 35 PHE B O 1
ATOM 2773 N N . SER B 1 36 ? -22.951 -22.565 -5.24 1 97.41 36 SER B N 1
ATOM 2774 C CA . SER B 1 36 ? -22.429 -23.407 -4.169 1 97.41 36 SER B CA 1
ATOM 2775 C C . SER B 1 36 ? -21.769 -22.57 -3.078 1 97.41 36 SER B C 1
ATOM 2777 O O . SER B 1 36 ? -21.725 -22.979 -1.916 1 97.41 36 SER B O 1
ATOM 2779 N N . CYS B 1 37 ? -21.224 -21.413 -3.415 1 98.06 37 CYS B N 1
ATOM 2780 C CA . CYS B 1 37 ? -20.594 -20.506 -2.461 1 98.06 37 CYS B CA 1
ATOM 2781 C C . CYS B 1 37 ? -20.658 -19.066 -2.955 1 98.06 37 CYS B C 1
ATOM 2783 O O . CYS B 1 37 ? -19.628 -18.466 -3.266 1 98.06 37 CYS B O 1
ATOM 2785 N N . PRO B 1 38 ? -21.798 -18.442 -2.944 1 96.42 38 PRO B N 1
ATOM 2786 C CA . PRO B 1 38 ? -22.027 -17.151 -3.597 1 96.42 38 PRO B CA 1
ATOM 2787 C C . PRO B 1 38 ? -21.213 -16.021 -2.971 1 96.42 38 PRO B C 1
ATOM 2789 O O . PRO B 1 38 ? -20.937 -15.015 -3.631 1 96.42 38 PRO B O 1
ATOM 2792 N N . ASN B 1 39 ? -20.745 -16.117 -1.687 1 95.39 39 ASN B N 1
ATOM 2793 C CA . ASN B 1 39 ? -20.018 -15.049 -1.008 1 95.39 39 ASN B CA 1
ATOM 2794 C C . ASN B 1 39 ? -18.514 -15.306 -1.009 1 95.39 39 ASN B C 1
ATOM 2796 O O . ASN B 1 39 ? -17.774 -14.687 -0.242 1 95.39 39 ASN B O 1
ATOM 2800 N N . LEU B 1 40 ? -18.075 -16.188 -1.852 1 97.87 40 LEU B N 1
ATOM 2801 C CA . LEU B 1 40 ? -16.687 -16.636 -1.878 1 97.87 40 LEU B CA 1
ATOM 2802 C C . LEU B 1 40 ? -15.735 -15.449 -1.988 1 97.87 40 LEU B C 1
ATOM 2804 O O . LEU B 1 40 ? -14.862 -15.267 -1.137 1 97.87 40 LEU B O 1
ATOM 2808 N N . GLU B 1 41 ? -15.897 -14.614 -2.977 1 94.8 41 GLU B N 1
ATOM 2809 C CA . GLU B 1 41 ? -14.966 -13.521 -3.239 1 94.8 41 GLU B CA 1
ATOM 2810 C C . GLU B 1 41 ? -14.988 -12.494 -2.111 1 9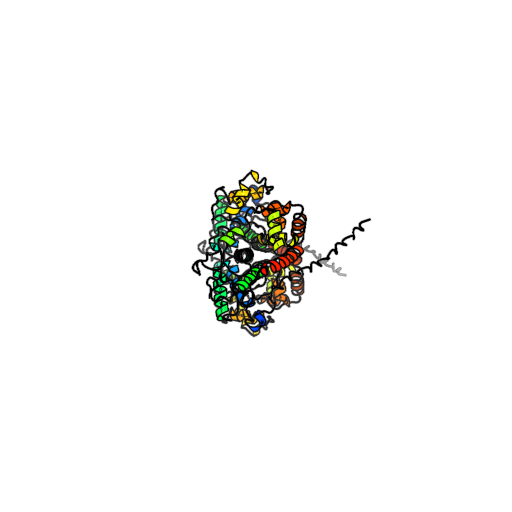4.8 41 GLU B C 1
ATOM 2812 O O . GLU B 1 41 ? -13.944 -11.96 -1.73 1 94.8 41 GLU B O 1
ATOM 2817 N N . SER B 1 42 ? -16.188 -12.227 -1.556 1 92.85 42 SER B N 1
ATOM 2818 C CA . SER B 1 42 ? -16.292 -11.272 -0.458 1 92.85 42 SER B CA 1
ATOM 2819 C C . SER B 1 42 ? -15.572 -11.781 0.787 1 92.85 42 SER B C 1
ATOM 2821 O O . SER B 1 42 ? -14.947 -11.003 1.511 1 92.85 42 SER B O 1
ATOM 2823 N N . VAL B 1 43 ? -15.655 -13.038 1.072 1 95.45 43 VAL B N 1
ATOM 2824 C CA . VAL B 1 43 ? -14.994 -13.631 2.23 1 95.45 43 VAL B CA 1
ATOM 2825 C C . VAL B 1 43 ? -13.48 -13.502 2.083 1 95.45 43 VAL B C 1
ATOM 2827 O O . VAL B 1 43 ? -12.794 -13.072 3.014 1 95.45 43 VAL B O 1
ATOM 2830 N N . ILE B 1 44 ? -13.009 -13.846 0.923 1 97.37 44 ILE B N 1
ATOM 2831 C CA . ILE B 1 44 ? -11.573 -13.79 0.671 1 97.37 44 ILE B CA 1
ATOM 2832 C C . ILE B 1 44 ? -11.091 -12.344 0.752 1 97.37 44 ILE B C 1
ATOM 2834 O O . ILE B 1 44 ? -10.083 -12.054 1.4 1 97.37 44 ILE B O 1
ATOM 2838 N N . LYS B 1 45 ? -11.81 -11.461 0.136 1 94.66 45 LYS B N 1
ATOM 2839 C CA . LYS B 1 45 ? -11.448 -10.046 0.152 1 94.66 45 LYS B CA 1
ATOM 2840 C C . LYS B 1 45 ? -11.371 -9.515 1.58 1 94.66 45 LYS B C 1
ATOM 2842 O O . LYS B 1 45 ? -10.44 -8.786 1.928 1 94.66 45 LYS B O 1
ATOM 2847 N N . ASN B 1 46 ? -12.316 -9.883 2.387 1 92.66 46 ASN B N 1
ATOM 2848 C CA . ASN B 1 46 ? -12.356 -9.403 3.765 1 92.66 46 ASN B CA 1
ATOM 2849 C C . ASN B 1 46 ? -11.151 -9.892 4.564 1 92.66 46 ASN B C 1
ATOM 2851 O O . ASN B 1 46 ? -10.551 -9.127 5.32 1 92.66 46 ASN B O 1
ATOM 2855 N N . GLU B 1 47 ? -10.805 -11.114 4.402 1 95.59 47 GLU B N 1
ATOM 2856 C CA . GLU B 1 47 ? -9.665 -11.671 5.123 1 95.59 47 GLU B CA 1
ATOM 2857 C C . GLU B 1 47 ? -8.354 -11.047 4.651 1 95.59 47 GLU B C 1
ATOM 2859 O O . GLU B 1 47 ? -7.466 -10.771 5.459 1 95.59 47 GLU B O 1
ATOM 2864 N N . LEU B 1 48 ? -8.274 -10.799 3.367 1 96.78 48 LEU B N 1
ATOM 2865 C CA . LEU B 1 48 ? -7.056 -10.223 2.809 1 96.78 48 LEU B CA 1
ATOM 2866 C C . LEU B 1 48 ? -6.9 -8.767 3.234 1 96.78 48 LEU B C 1
ATOM 2868 O O . LEU B 1 48 ? -5.79 -8.317 3.528 1 96.78 48 LEU B O 1
ATOM 2872 N N . LEU B 1 49 ? -7.965 -8.047 3.212 1 92.76 49 LEU B N 1
ATOM 2873 C CA . LEU B 1 49 ? -7.923 -6.637 3.583 1 92.76 49 LEU B CA 1
ATOM 2874 C C . LEU B 1 49 ? -7.382 -6.462 4.998 1 92.76 49 LEU B C 1
ATOM 2876 O O . LEU B 1 49 ? -6.554 -5.583 5.246 1 92.76 49 LEU B O 1
ATOM 2880 N N . LYS B 1 50 ? -7.807 -7.289 5.938 1 91.15 50 LYS B N 1
ATOM 2881 C CA . LYS B 1 50 ? -7.303 -7.253 7.308 1 91.15 50 LYS B CA 1
ATOM 2882 C C . LYS B 1 50 ? -5.793 -7.47 7.344 1 91.15 50 LYS B C 1
ATOM 2884 O O . LYS B 1 50 ? -5.075 -6.764 8.055 1 91.15 50 LYS B O 1
ATOM 2889 N N . LEU B 1 51 ? -5.378 -8.387 6.581 1 94.65 51 LEU B N 1
ATOM 2890 C CA . LEU B 1 51 ? -3.962 -8.734 6.542 1 94.65 51 LEU B CA 1
ATOM 2891 C C . LEU B 1 51 ? -3.144 -7.611 5.913 1 94.65 51 LEU B C 1
ATOM 2893 O O . LEU B 1 51 ? -2.063 -7.276 6.402 1 94.65 51 LEU B O 1
ATOM 2897 N N . PHE B 1 52 ? -3.642 -7.032 4.844 1 93 52 PHE B N 1
ATOM 2898 C CA . PHE B 1 52 ? -2.884 -6.055 4.071 1 93 52 PHE B CA 1
ATOM 2899 C C . PHE B 1 52 ? -2.678 -4.775 4.871 1 93 52 PHE B C 1
ATOM 2901 O O . PHE B 1 52 ? -1.681 -4.074 4.686 1 93 52 PHE B O 1
ATOM 2908 N N . MET B 1 53 ? -3.529 -4.464 5.813 1 90.1 53 MET B N 1
ATOM 2909 C CA . MET B 1 53 ? -3.398 -3.269 6.642 1 90.1 53 MET B CA 1
ATOM 2910 C C . MET B 1 53 ? -2.257 -3.423 7.642 1 90.1 53 MET B C 1
ATOM 2912 O O . MET B 1 53 ? -1.68 -2.43 8.089 1 90.1 53 MET B O 1
ATOM 2916 N N . THR B 1 54 ? -1.88 -4.688 7.918 1 91.08 54 THR B N 1
ATOM 2917 C CA . THR B 1 54 ? -0.867 -4.908 8.944 1 91.08 54 THR B CA 1
ATOM 2918 C C . THR B 1 54 ? 0.43 -5.42 8.323 1 91.08 54 THR B C 1
ATOM 2920 O O . THR B 1 54 ? 1.455 -5.512 9.002 1 91.08 54 THR B O 1
ATOM 2923 N N . ASP B 1 55 ? 0.383 -5.802 7.103 1 93.67 55 ASP B N 1
ATOM 2924 C CA . ASP B 1 55 ? 1.542 -6.321 6.384 1 93.67 55 ASP B CA 1
ATOM 2925 C C . ASP B 1 55 ? 1.521 -5.885 4.921 1 93.67 55 ASP B C 1
ATOM 2927 O O . ASP B 1 55 ? 0.939 -6.565 4.073 1 93.67 55 ASP B O 1
ATOM 2931 N N . ALA B 1 56 ? 2.238 -4.898 4.63 1 92.74 56 ALA B N 1
ATOM 2932 C CA . ALA B 1 56 ? 2.212 -4.307 3.295 1 92.74 56 ALA B CA 1
ATOM 2933 C C . ALA B 1 56 ? 2.914 -5.208 2.283 1 92.74 56 ALA B C 1
ATOM 2935 O O . ALA B 1 56 ? 2.782 -5.013 1.072 1 92.74 56 ALA B O 1
ATOM 2936 N N . THR B 1 57 ? 3.61 -6.227 2.712 1 93.39 57 THR B N 1
ATOM 2937 C CA . THR B 1 57 ? 4.34 -7.111 1.811 1 93.39 57 THR B CA 1
ATOM 2938 C C . THR B 1 57 ? 3.484 -8.313 1.421 1 93.39 57 THR B C 1
ATOM 2940 O O . THR B 1 57 ? 3.869 -9.101 0.556 1 93.39 57 THR B O 1
ATOM 2943 N N . ALA B 1 58 ? 2.329 -8.419 2.031 1 96.64 58 ALA B N 1
ATOM 2944 C CA . ALA B 1 58 ? 1.493 -9.603 1.851 1 96.64 58 ALA B CA 1
ATOM 2945 C C . ALA B 1 58 ? 1.059 -9.752 0.396 1 96.64 58 ALA B C 1
ATOM 2947 O O . ALA B 1 58 ? 1.057 -10.859 -0.148 1 96.64 58 ALA B O 1
ATOM 2948 N N . PRO B 1 59 ? 0.683 -8.661 -0.295 1 96.91 59 PRO B N 1
ATOM 2949 C CA . PRO B 1 59 ? 0.286 -8.838 -1.693 1 96.91 59 PRO B CA 1
ATOM 2950 C C . PRO B 1 59 ? 1.374 -9.501 -2.536 1 96.91 59 PRO B C 1
ATOM 2952 O O . PRO B 1 59 ? 1.086 -10.411 -3.317 1 96.91 59 PRO B O 1
ATOM 2955 N N . ALA B 1 60 ? 2.583 -9.077 -2.326 1 96.45 60 ALA B N 1
ATOM 2956 C CA . ALA B 1 60 ? 3.692 -9.688 -3.056 1 96.45 60 ALA B CA 1
ATOM 2957 C C . ALA B 1 60 ? 3.827 -11.168 -2.709 1 96.45 60 ALA B C 1
ATOM 2959 O O . ALA B 1 60 ? 4.156 -11.986 -3.571 1 96.45 60 ALA B O 1
ATOM 2960 N N . ALA B 1 61 ? 3.6 -11.495 -1.478 1 97.34 61 ALA B N 1
ATOM 2961 C CA . ALA B 1 61 ? 3.717 -12.877 -1.021 1 97.34 61 ALA B CA 1
ATOM 2962 C C . ALA B 1 61 ? 2.705 -13.775 -1.726 1 97.34 61 ALA B C 1
ATOM 2964 O O . ALA B 1 61 ? 3.028 -14.902 -2.109 1 97.34 61 ALA B O 1
ATOM 2965 N N . PHE B 1 62 ? 1.509 -13.289 -1.941 1 98.51 62 PHE B N 1
ATOM 2966 C CA . PHE B 1 62 ? 0.477 -14.099 -2.578 1 98.51 62 PHE B CA 1
ATOM 2967 C C . PHE B 1 62 ? 0.761 -14.265 -4.066 1 98.51 62 PHE B C 1
ATOM 2969 O O . PHE B 1 62 ? 0.475 -15.315 -4.645 1 98.51 62 PHE B O 1
ATOM 2976 N N . LEU B 1 63 ? 1.261 -13.234 -4.693 1 97.81 63 LEU B N 1
ATOM 2977 C CA . LEU B 1 63 ? 1.663 -13.351 -6.091 1 97.81 63 LEU B CA 1
ATOM 2978 C C . LEU B 1 63 ? 2.761 -14.397 -6.254 1 97.81 63 LEU B C 1
ATOM 2980 O O . LEU B 1 63 ? 2.708 -15.22 -7.17 1 97.81 63 LEU B O 1
ATOM 2984 N N . ARG B 1 64 ? 3.688 -14.335 -5.355 1 96.92 64 ARG B N 1
ATOM 2985 C CA . ARG B 1 64 ? 4.781 -15.301 -5.4 1 96.92 64 ARG B CA 1
ATOM 2986 C C . ARG B 1 64 ? 4.27 -16.716 -5.149 1 96.92 64 ARG B C 1
ATOM 2988 O O . ARG B 1 64 ? 4.702 -17.664 -5.81 1 96.92 64 ARG B O 1
ATOM 2995 N N . LEU B 1 65 ? 3.395 -16.829 -4.213 1 98.21 65 LEU B N 1
ATOM 2996 C CA . LEU B 1 65 ? 2.831 -18.135 -3.889 1 98.21 65 LEU B CA 1
ATOM 2997 C C . LEU B 1 65 ? 2.146 -18.748 -5.106 1 98.21 65 LEU B C 1
ATOM 2999 O O . LEU B 1 65 ? 2.337 -19.93 -5.402 1 98.21 65 LEU B O 1
ATOM 3003 N N . LEU B 1 66 ? 1.348 -17.965 -5.824 1 98.32 66 LEU B N 1
ATOM 3004 C CA . LEU B 1 66 ? 0.687 -18.466 -7.024 1 98.32 66 LEU B CA 1
ATOM 3005 C C . LEU B 1 66 ? 1.711 -18.895 -8.069 1 98.32 66 LEU B C 1
ATOM 3007 O O . LEU B 1 66 ? 1.588 -19.971 -8.66 1 98.32 66 LEU B O 1
ATOM 3011 N N . PHE B 1 67 ? 2.681 -18.057 -8.283 1 96.82 67 PHE B N 1
ATOM 3012 C CA . PHE B 1 67 ? 3.711 -18.342 -9.275 1 96.82 67 PHE B CA 1
ATOM 3013 C C . PHE B 1 67 ? 4.406 -19.663 -8.97 1 96.82 67 PHE B C 1
ATOM 3015 O O . PHE B 1 67 ? 4.546 -20.515 -9.85 1 96.82 67 PHE B O 1
ATOM 3022 N N . HIS B 1 68 ? 4.803 -19.854 -7.761 1 97.14 68 HIS B N 1
ATOM 3023 C CA . HIS B 1 68 ? 5.548 -21.045 -7.37 1 97.14 68 HIS B CA 1
ATOM 3024 C C . HIS B 1 68 ? 4.664 -22.287 -7.414 1 97.14 68 HIS B C 1
ATOM 3026 O O . HIS B 1 68 ? 5.115 -23.361 -7.82 1 97.14 68 HIS B O 1
ATOM 3032 N N . ASP B 1 69 ? 3.469 -22.108 -7.02 1 97.46 69 ASP B N 1
ATOM 3033 C CA . ASP B 1 69 ? 2.551 -23.24 -7.089 1 97.46 69 ASP B CA 1
ATOM 3034 C C . ASP B 1 69 ? 2.359 -23.704 -8.531 1 97.46 69 ASP B C 1
ATOM 3036 O O . ASP B 1 69 ? 2.401 -24.904 -8.814 1 97.46 69 ASP B O 1
ATOM 3040 N N . CYS B 1 70 ? 2.204 -22.795 -9.464 1 96.55 70 CYS B N 1
ATOM 3041 C CA . CYS B 1 70 ? 1.799 -23.104 -10.831 1 96.55 70 CYS B CA 1
ATOM 3042 C C . CYS B 1 70 ? 2.984 -23.6 -11.652 1 96.55 70 CYS B C 1
ATOM 3044 O O . CYS B 1 70 ? 2.803 -24.162 -12.733 1 96.55 70 CYS B O 1
ATOM 3046 N N . GLN B 1 71 ? 4.164 -23.484 -11.089 1 94.77 71 GLN B N 1
ATOM 3047 C CA . GLN B 1 71 ? 5.354 -23.866 -11.843 1 94.77 71 GLN B CA 1
ATOM 3048 C C . GLN B 1 71 ? 5.662 -25.35 -11.668 1 94.77 71 GLN B C 1
ATOM 3050 O O . GLN B 1 71 ? 6.323 -25.956 -12.514 1 94.77 71 GLN B O 1
ATOM 3055 N N . VAL B 1 72 ? 5.232 -26.01 -10.587 1 93.75 72 VAL B N 1
ATOM 3056 C CA . VAL B 1 72 ? 5.721 -27.342 -10.246 1 93.75 72 VAL B CA 1
ATOM 3057 C C . VAL B 1 72 ? 4.799 -28.401 -10.847 1 93.75 72 VAL B C 1
ATOM 3059 O O . VAL B 1 72 ? 5.082 -28.943 -11.918 1 93.75 72 VAL B O 1
ATOM 3062 N N . GLN B 1 73 ? 3.601 -28.543 -10.374 1 92.03 73 GLN B N 1
ATOM 3063 C CA . GLN B 1 73 ? 2.672 -29.553 -10.873 1 92.03 73 GLN B CA 1
ATOM 3064 C C . GLN B 1 73 ? 1.427 -28.906 -11.473 1 92.03 73 GLN B C 1
ATOM 3066 O O . GLN B 1 73 ? 0.456 -29.595 -11.793 1 92.03 73 GLN B O 1
ATOM 3071 N N . GLY B 1 74 ? 1.495 -27.619 -11.663 1 94 74 GLY B N 1
ATOM 3072 C CA . GLY B 1 74 ? 0.322 -26.849 -12.045 1 94 74 GLY B CA 1
ATOM 3073 C C . GLY B 1 74 ? -0.281 -26.068 -10.893 1 94 74 GLY B C 1
ATOM 3074 O O . GLY B 1 74 ? 0.204 -26.147 -9.762 1 94 74 GLY B O 1
ATOM 3075 N N . CYS B 1 75 ? -1.278 -25.256 -11.224 1 97.16 75 CYS B N 1
ATOM 3076 C CA . CYS B 1 75 ? -1.941 -24.479 -10.183 1 97.16 75 CYS B CA 1
ATOM 3077 C C . CYS B 1 75 ? -2.919 -25.343 -9.396 1 97.16 75 CYS B C 1
ATOM 3079 O O . CYS B 1 75 ? -4.134 -25.207 -9.548 1 97.16 75 CYS B O 1
ATOM 3081 N N . ASP B 1 76 ? -2.337 -26.226 -8.487 1 97.88 76 ASP B N 1
ATOM 3082 C CA . ASP B 1 76 ? -3.138 -27.269 -7.856 1 97.88 76 ASP B CA 1
ATOM 3083 C C . ASP B 1 76 ? -2.912 -27.297 -6.346 1 97.88 76 ASP B C 1
ATOM 3085 O O . ASP B 1 76 ? -3.215 -28.293 -5.685 1 97.88 76 ASP B O 1
ATOM 3089 N N . ALA B 1 77 ? -2.219 -26.317 -5.795 1 98.02 77 ALA B N 1
ATOM 3090 C CA . ALA B 1 77 ? -1.984 -26.088 -4.372 1 98.02 77 ALA B CA 1
ATOM 3091 C C . ALA B 1 77 ? -1.077 -27.166 -3.786 1 98.02 77 ALA B C 1
ATOM 3093 O O . ALA B 1 77 ? -1.062 -27.381 -2.571 1 98.02 77 ALA B O 1
ATOM 3094 N N . SER B 1 78 ? -0.323 -27.888 -4.59 1 96.67 78 SER B N 1
ATOM 3095 C CA . SER B 1 78 ? 0.597 -28.9 -4.082 1 96.67 78 SER B CA 1
ATOM 3096 C C . SER B 1 78 ? 1.641 -28.283 -3.158 1 96.67 78 SER B C 1
ATOM 3098 O O . SER B 1 78 ? 2.127 -28.941 -2.235 1 96.67 78 SER B O 1
ATOM 3100 N N . ILE B 1 79 ? 1.896 -27.006 -3.359 1 97.37 79 ILE B N 1
ATOM 3101 C CA . ILE B 1 79 ? 2.925 -26.305 -2.599 1 97.37 79 ILE B CA 1
ATOM 3102 C C . ILE B 1 79 ? 2.532 -26.252 -1.125 1 97.37 79 ILE B C 1
ATOM 3104 O O . ILE B 1 79 ? 3.388 -26.087 -0.253 1 97.37 79 ILE B O 1
ATOM 3108 N N . LEU B 1 80 ? 1.298 -26.428 -0.789 1 97.03 80 LEU B N 1
ATOM 3109 C CA . LEU B 1 80 ? 0.806 -26.265 0.574 1 97.03 80 LEU B CA 1
ATOM 3110 C C . LEU B 1 80 ? 0.929 -27.569 1.356 1 97.03 80 LEU B C 1
ATOM 3112 O O . LEU B 1 80 ? 0.794 -27.578 2.581 1 97.03 80 LEU B O 1
ATOM 3116 N N . LEU B 1 81 ? 1.212 -28.668 0.715 1 95.49 81 LEU B N 1
ATOM 3117 C CA . LEU B 1 81 ? 1.185 -29.975 1.362 1 95.49 81 LEU B CA 1
ATOM 3118 C C . LEU B 1 81 ? 2.415 -30.171 2.242 1 95.49 81 LEU B C 1
ATOM 3120 O O . LEU B 1 81 ? 3.538 -29.888 1.819 1 95.49 81 LEU B O 1
ATOM 3124 N N . ASP B 1 82 ? 2.18 -30.671 3.429 1 92.55 82 ASP B N 1
ATOM 3125 C CA . ASP B 1 82 ? 3.257 -31.065 4.331 1 92.55 82 ASP B CA 1
ATOM 3126 C C . ASP B 1 82 ? 3.839 -32.419 3.933 1 92.55 82 ASP B C 1
ATOM 3128 O O . ASP B 1 82 ? 3.214 -33.174 3.186 1 92.55 82 ASP B O 1
ATOM 3132 N N . SER B 1 83 ? 5.113 -32.734 4.397 1 82.72 83 SER B N 1
ATOM 3133 C CA . SER B 1 83 ? 5.798 -33.981 4.074 1 82.72 83 SER B CA 1
ATOM 3134 C C . SER B 1 83 ? 5.103 -35.177 4.717 1 82.72 83 SER B C 1
ATOM 3136 O O . SER B 1 83 ? 5.333 -36.322 4.321 1 82.72 83 SER B O 1
ATOM 3138 N N . SER B 1 84 ? 4.45 -34.98 5.669 1 65.35 84 SER B N 1
ATOM 3139 C CA . SER B 1 84 ? 3.973 -36.091 6.486 1 65.35 84 SER B CA 1
ATOM 3140 C C . SER B 1 84 ? 3.123 -37.056 5.666 1 65.35 84 SER B C 1
ATOM 3142 O O . SER B 1 84 ? 2.902 -38.198 6.074 1 65.35 84 SER B O 1
ATOM 3144 N N . TYR B 1 85 ? 2.721 -36.603 4.487 1 59.24 85 TYR B N 1
ATOM 3145 C CA . TYR B 1 85 ? 1.732 -37.517 3.927 1 59.24 85 TYR B CA 1
ATOM 3146 C C . TYR B 1 85 ? 2.321 -38.317 2.772 1 59.24 85 TYR B C 1
ATOM 3148 O O . TYR B 1 85 ? 3.04 -37.771 1.932 1 59.24 85 TYR B O 1
ATOM 3156 N N . ASN B 1 86 ? 2.029 -39.706 2.744 1 58.13 86 ASN B N 1
ATOM 3157 C CA . ASN B 1 86 ? 2.292 -40.745 1.754 1 58.13 86 ASN B CA 1
ATOM 3158 C C . ASN B 1 86 ? 3.735 -40.696 1.26 1 58.13 86 ASN B C 1
ATOM 3160 O O . ASN B 1 86 ? 4.001 -40.941 0.082 1 58.13 86 ASN B O 1
ATOM 3164 N N . ASN B 1 87 ? 4.653 -40.191 2.125 1 65.06 87 ASN B N 1
ATOM 3165 C CA . ASN B 1 87 ? 6.077 -40.204 1.806 1 65.06 87 ASN B CA 1
ATOM 3166 C C . ASN B 1 87 ? 6.426 -39.151 0.758 1 65.06 87 ASN B C 1
ATOM 3168 O O . ASN B 1 87 ? 7.268 -39.388 -0.11 1 65.06 87 ASN B O 1
ATOM 3172 N N . HIS B 1 88 ? 5.548 -38.236 0.652 1 75.62 88 HIS B N 1
ATOM 3173 C CA . HIS B 1 88 ? 5.911 -37.121 -0.217 1 75.62 88 HIS B CA 1
ATOM 3174 C C . HIS B 1 88 ? 6.718 -36.072 0.541 1 75.62 88 HIS B C 1
ATOM 3176 O O . HIS B 1 88 ? 6.612 -35.967 1.765 1 75.62 88 HIS B O 1
ATOM 3182 N N . ASN B 1 89 ? 7.59 -35.563 -0.247 1 89.06 89 ASN B N 1
ATOM 3183 C CA . ASN B 1 89 ? 8.368 -34.466 0.319 1 89.06 89 ASN B CA 1
ATOM 3184 C C . ASN B 1 89 ? 7.792 -33.109 -0.073 1 89.06 89 ASN B C 1
ATOM 3186 O O . ASN B 1 89 ? 7.661 -32.805 -1.26 1 89.06 89 ASN B O 1
ATOM 3190 N N . SER B 1 90 ? 7.422 -32.466 0.961 1 94.83 90 SER B N 1
ATOM 3191 C CA . SER B 1 90 ? 6.869 -31.131 0.753 1 94.83 90 SER B CA 1
ATOM 3192 C C . SER B 1 90 ? 7.729 -30.321 -0.212 1 94.83 90 SER B C 1
ATOM 3194 O O . SER B 1 90 ? 8.959 -30.388 -0.16 1 94.83 90 SER B O 1
ATOM 3196 N N . GLU B 1 91 ? 7.112 -29.546 -1.063 1 95.84 91 GLU B N 1
ATOM 3197 C CA . GLU B 1 91 ? 7.82 -28.658 -1.981 1 95.84 91 GLU B CA 1
ATOM 3198 C C . GLU B 1 91 ? 8.604 -27.591 -1.222 1 95.84 91 GLU B C 1
ATOM 3200 O O . GLU B 1 91 ? 9.578 -27.042 -1.742 1 95.84 91 GLU B O 1
ATOM 3205 N N . MET B 1 92 ? 8.271 -27.31 0.03 1 94.69 92 MET B N 1
ATOM 3206 C CA . MET B 1 92 ? 8.86 -26.233 0.82 1 94.69 92 MET B CA 1
ATOM 3207 C C . MET B 1 92 ? 10.251 -26.618 1.313 1 94.69 92 MET B C 1
ATOM 3209 O O . MET B 1 92 ? 11.006 -25.764 1.782 1 94.69 92 MET B O 1
ATOM 3213 N N . ILE B 1 93 ? 10.595 -27.867 1.078 1 93.36 93 ILE B N 1
ATOM 3214 C CA . ILE B 1 93 ? 11.941 -28.316 1.416 1 93.36 93 ILE B CA 1
ATOM 3215 C C . ILE B 1 93 ? 12.936 -27.787 0.386 1 93.36 93 ILE B C 1
ATOM 3217 O O . ILE B 1 93 ? 14.113 -27.591 0.694 1 93.36 93 ILE B O 1
ATOM 3221 N N . SER B 1 94 ? 12.442 -27.557 -0.788 1 93.3 94 SER B N 1
ATOM 3222 C CA . SER B 1 94 ? 13.293 -27.032 -1.851 1 93.3 94 SER B CA 1
ATOM 3223 C C . SER B 1 94 ? 13.802 -25.635 -1.511 1 93.3 94 SER B C 1
ATOM 3225 O O . SER B 1 94 ? 13.022 -24.758 -1.134 1 93.3 94 SER B O 1
ATOM 3227 N N . SER B 1 95 ? 15.079 -25.372 -1.751 1 90.06 95 SER B N 1
ATOM 3228 C CA . SER B 1 95 ? 15.664 -24.055 -1.52 1 90.06 95 SER B CA 1
ATOM 3229 C C . SER B 1 95 ? 15.103 -23.023 -2.494 1 90.06 95 SER B C 1
ATOM 3231 O O . SER B 1 95 ? 15.169 -21.819 -2.236 1 90.06 95 SER B O 1
ATOM 3233 N N . ARG B 1 96 ? 14.51 -23.537 -3.573 1 91.4 96 ARG B N 1
ATOM 3234 C CA . ARG B 1 96 ? 13.932 -22.631 -4.561 1 91.4 96 ARG B CA 1
ATOM 3235 C C . ARG B 1 96 ? 12.691 -21.938 -4.008 1 91.4 96 ARG B C 1
ATOM 3237 O O . ARG B 1 96 ? 12.257 -20.914 -4.539 1 91.4 96 ARG B O 1
ATOM 3244 N N . ASN B 1 97 ? 12.15 -22.49 -2.927 1 93.3 97 ASN B N 1
ATOM 3245 C CA . ASN B 1 97 ? 10.96 -21.905 -2.32 1 93.3 97 ASN B CA 1
ATOM 3246 C C . ASN B 1 97 ? 11.315 -21.018 -1.13 1 93.3 97 ASN B C 1
ATOM 3248 O O . ASN B 1 97 ? 10.437 -20.622 -0.361 1 93.3 97 ASN B O 1
ATOM 3252 N N . PHE B 1 98 ? 12.635 -20.73 -1.1 1 89.28 98 PHE B N 1
ATOM 3253 C CA . PHE B 1 98 ? 13.04 -19.759 -0.091 1 89.28 98 PHE B CA 1
ATOM 3254 C C . PHE B 1 98 ? 12.305 -18.438 -0.284 1 89.28 98 PHE B C 1
ATOM 3256 O O . PHE B 1 98 ? 12.213 -17.931 -1.404 1 89.28 98 PHE B O 1
ATOM 3263 N N . GLY B 1 99 ? 11.687 -17.941 0.805 1 89.7 99 GLY B N 1
ATOM 3264 C CA . GLY B 1 99 ? 11.033 -16.644 0.757 1 89.7 99 GLY B CA 1
ATOM 3265 C C . GLY B 1 99 ? 9.54 -16.737 0.505 1 89.7 99 GLY B C 1
ATOM 3266 O O . GLY B 1 99 ? 8.832 -15.729 0.554 1 89.7 99 GLY B O 1
ATOM 3267 N N . VAL B 1 100 ? 9.002 -17.955 0.127 1 94.77 100 VAL B N 1
ATOM 3268 C CA . VAL B 1 100 ? 7.56 -18.137 0.002 1 94.77 100 VAL B CA 1
ATOM 3269 C C . VAL B 1 100 ? 6.906 -18.049 1.379 1 94.77 100 VAL B C 1
ATOM 3271 O O . VAL B 1 100 ? 7.358 -18.692 2.329 1 94.77 100 VAL B O 1
ATOM 3274 N N . ARG B 1 101 ? 5.898 -17.219 1.449 1 94.64 101 ARG B N 1
ATOM 3275 C CA . ARG B 1 101 ? 5.253 -16.952 2.73 1 94.64 101 ARG B CA 1
ATOM 3276 C C . ARG B 1 101 ? 3.735 -16.923 2.584 1 94.64 101 ARG B C 1
ATOM 3278 O O . ARG B 1 101 ? 3.21 -17.053 1.476 1 94.64 101 ARG B O 1
ATOM 3285 N N . LYS B 1 102 ? 3.007 -16.908 3.684 1 96.64 102 LYS B N 1
ATOM 3286 C CA . LYS B 1 102 ? 1.573 -16.696 3.853 1 96.64 102 LYS B CA 1
ATOM 3287 C C . LYS B 1 102 ? 0.789 -17.97 3.549 1 96.64 102 LYS B C 1
ATOM 3289 O O . LYS B 1 102 ? -0.385 -17.909 3.179 1 96.64 102 LYS B O 1
ATOM 3294 N N . LEU B 1 103 ? 1.456 -19.124 3.625 1 97.4 103 LEU B N 1
ATOM 3295 C CA . LEU B 1 103 ? 0.766 -20.404 3.5 1 97.4 103 LEU B CA 1
ATOM 3296 C C . LEU B 1 103 ? -0.298 -20.555 4.582 1 97.4 103 LEU B C 1
ATOM 3298 O O . LEU B 1 103 ? -1.396 -21.048 4.314 1 97.4 103 LEU B O 1
ATOM 3302 N N . GLU B 1 104 ? 0.051 -20.082 5.762 1 96.5 104 GLU B N 1
ATOM 3303 C CA . GLU B 1 104 ? -0.855 -20.19 6.902 1 96.5 104 GLU B CA 1
ATOM 3304 C C . GLU B 1 104 ? -2.118 -19.363 6.684 1 96.5 104 GLU B C 1
ATOM 3306 O O . GLU B 1 104 ? -3.195 -19.726 7.162 1 96.5 104 GLU B O 1
ATOM 3311 N N . MET B 1 105 ? -1.908 -18.279 5.97 1 97.96 105 MET B N 1
ATOM 3312 C CA . MET B 1 105 ? -3.076 -17.447 5.699 1 97.96 105 MET B CA 1
ATOM 3313 C C . MET B 1 105 ? -4.04 -18.154 4.752 1 97.96 105 MET B C 1
ATOM 3315 O O . MET B 1 105 ? -5.257 -17.991 4.862 1 97.96 105 MET B O 1
ATOM 3319 N N . ILE B 1 106 ? -3.522 -18.934 3.788 1 98.59 106 ILE B N 1
ATOM 3320 C CA . ILE B 1 106 ? -4.379 -19.73 2.917 1 98.59 106 ILE B CA 1
ATOM 3321 C C . ILE B 1 106 ? -5.167 -20.739 3.751 1 98.59 106 ILE B C 1
ATOM 3323 O O . ILE B 1 106 ? -6.368 -20.923 3.542 1 98.59 106 ILE B O 1
ATOM 3327 N N . ASN B 1 107 ? -4.501 -21.363 4.687 1 97.58 107 ASN B N 1
ATOM 3328 C CA . ASN B 1 107 ? -5.17 -22.297 5.586 1 97.58 107 ASN B CA 1
ATOM 3329 C C . ASN B 1 107 ? -6.265 -21.609 6.396 1 97.58 107 ASN B C 1
ATOM 3331 O O . ASN B 1 107 ? -7.332 -22.184 6.619 1 97.58 107 ASN B O 1
ATOM 3335 N N . HIS B 1 108 ? -5.976 -20.457 6.852 1 98.33 108 HIS B N 1
ATOM 3336 C CA . HIS B 1 108 ? -6.955 -19.694 7.618 1 98.33 108 HIS B CA 1
ATOM 3337 C C . HIS B 1 108 ? -8.181 -19.366 6.772 1 98.33 108 HIS B C 1
ATOM 3339 O O . HIS B 1 108 ? -9.316 -19.576 7.209 1 98.33 108 HIS B O 1
ATOM 3345 N N . ILE B 1 109 ? -7.963 -18.872 5.568 1 98.53 109 ILE B N 1
ATOM 3346 C CA . ILE B 1 109 ? -9.071 -18.542 4.678 1 98.53 109 ILE B CA 1
ATOM 3347 C C . ILE B 1 109 ? -9.887 -19.799 4.383 1 98.53 109 ILE B C 1
ATOM 3349 O O . ILE B 1 109 ? -11.119 -19.755 4.358 1 98.53 109 ILE B O 1
ATOM 3353 N N . LYS B 1 110 ? -9.179 -20.894 4.175 1 98.68 110 LYS B N 1
ATOM 3354 C CA . LYS B 1 110 ? -9.86 -22.17 3.976 1 98.68 110 LYS B CA 1
ATOM 3355 C C . LYS B 1 110 ? -10.768 -22.499 5.157 1 98.68 110 LYS B C 1
ATOM 3357 O O . LYS B 1 110 ? -11.912 -22.919 4.969 1 98.68 110 LYS B O 1
ATOM 3362 N N . SER B 1 111 ? -10.277 -22.33 6.34 1 98.46 111 SER B N 1
ATOM 3363 C CA . SER B 1 111 ? -11.071 -22.632 7.527 1 98.46 111 SER B CA 1
ATOM 3364 C C . SER B 1 111 ? -12.336 -21.782 7.578 1 98.46 111 SER B C 1
ATOM 3366 O O . SER B 1 111 ? -13.404 -22.27 7.951 1 98.46 111 SER B O 1
ATOM 3368 N N . VAL B 1 112 ? -12.247 -20.529 7.247 1 98.13 112 VAL B N 1
ATOM 3369 C CA . VAL B 1 112 ? -13.4 -19.635 7.222 1 98.13 112 VAL B CA 1
ATOM 3370 C C . VAL B 1 112 ? -14.399 -20.11 6.169 1 98.13 112 VAL B C 1
ATOM 3372 O O . VAL B 1 112 ? -15.605 -20.149 6.422 1 98.13 112 VAL B O 1
ATOM 3375 N N . LEU B 1 113 ? -13.877 -20.518 5.006 1 98.42 113 LEU B N 1
ATOM 3376 C CA . LEU B 1 113 ? -14.739 -20.928 3.902 1 98.42 113 LEU B CA 1
ATOM 3377 C C . LEU B 1 113 ? -15.382 -22.281 4.187 1 98.42 113 LEU B C 1
ATOM 3379 O O . LEU B 1 113 ? -16.487 -22.56 3.716 1 98.42 113 LEU B O 1
ATOM 3383 N N . GLU B 1 114 ? -14.716 -23.134 4.977 1 98.05 114 GLU B N 1
ATOM 3384 C CA . GLU B 1 114 ? -15.305 -24.411 5.371 1 98.05 114 GLU B CA 1
ATOM 3385 C C . GLU B 1 114 ? -16.503 -24.204 6.293 1 98.05 114 GLU B C 1
ATOM 3387 O O . GLU B 1 114 ? -17.399 -25.048 6.354 1 98.05 114 GLU B O 1
ATOM 3392 N N . GLU B 1 115 ? -16.501 -23.124 7.007 1 97.25 115 GLU B N 1
ATOM 3393 C CA . GLU B 1 115 ? -17.657 -22.774 7.827 1 97.25 115 GLU B CA 1
ATOM 3394 C C . GLU B 1 115 ? -18.783 -22.196 6.975 1 97.25 115 GLU B C 1
ATOM 3396 O O . GLU B 1 115 ? -19.958 -22.486 7.211 1 97.25 115 GLU B O 1
ATOM 3401 N N . GLU B 1 116 ? -18.465 -21.471 5.955 1 95.77 116 GLU B N 1
ATOM 3402 C CA . GLU B 1 116 ? -19.434 -20.77 5.118 1 95.77 116 GLU B CA 1
ATOM 3403 C C . GLU B 1 116 ? -20.025 -21.699 4.061 1 95.77 116 GLU B C 1
ATOM 3405 O O . GLU B 1 116 ? -21.231 -21.672 3.808 1 95.77 116 GLU B O 1
ATOM 3410 N N . CYS B 1 117 ? -19.183 -22.463 3.414 1 97.47 117 CYS B N 1
ATOM 3411 C CA . CYS B 1 117 ? -19.566 -23.398 2.363 1 97.47 117 CYS B CA 1
ATOM 3412 C C . CYS B 1 117 ? -18.702 -24.653 2.407 1 97.47 117 CYS B C 1
ATOM 3414 O O . CYS B 1 117 ? -17.841 -24.849 1.548 1 97.47 117 CYS B O 1
ATOM 3416 N N . PRO B 1 118 ? -19.003 -25.563 3.277 1 97.31 118 PRO B N 1
ATOM 3417 C CA . PRO B 1 118 ? -18.165 -26.734 3.548 1 97.31 118 PRO B CA 1
ATOM 3418 C C . PRO B 1 118 ? -17.953 -27.605 2.312 1 97.31 118 PRO B C 1
ATOM 3420 O O . PRO B 1 118 ? -18.917 -27.964 1.632 1 97.31 118 PRO B O 1
ATOM 3423 N N . GLY B 1 119 ? -16.738 -27.876 2.065 1 97.27 119 GLY B N 1
ATOM 3424 C CA . GLY B 1 119 ? -16.352 -28.849 1.056 1 97.27 119 GLY B CA 1
ATOM 3425 C C . GLY B 1 119 ? -16.493 -28.326 -0.361 1 97.27 119 GLY B C 1
ATOM 3426 O O . GLY B 1 119 ? -16.461 -29.101 -1.32 1 97.27 119 GLY B O 1
ATOM 3427 N N . GLN B 1 120 ? -16.625 -27.076 -0.523 1 97.94 120 GLN B N 1
ATOM 3428 C CA . GLN B 1 120 ? -16.939 -26.565 -1.853 1 97.94 120 GLN B CA 1
ATOM 3429 C C . GLN B 1 120 ? -15.714 -25.925 -2.5 1 97.94 120 GLN B C 1
ATOM 3431 O O . GLN B 1 120 ? -15.477 -26.098 -3.698 1 97.94 120 GLN B O 1
ATOM 3436 N N . VAL B 1 121 ? -14.938 -25.174 -1.709 1 98.54 121 VAL B N 1
ATOM 3437 C CA . VAL B 1 121 ? -13.903 -24.327 -2.294 1 98.54 121 VAL B CA 1
ATOM 3438 C C . VAL B 1 121 ? -12.539 -24.995 -2.139 1 98.54 121 VAL B C 1
ATOM 3440 O O . VAL B 1 121 ? -12.175 -25.432 -1.044 1 98.54 121 VAL B O 1
ATOM 3443 N N . SER B 1 122 ? -11.781 -25.069 -3.175 1 98.56 122 SER B N 1
ATOM 3444 C CA . SER B 1 122 ? -10.462 -25.693 -3.143 1 98.56 122 SER B CA 1
ATOM 3445 C C . SER B 1 122 ? -9.399 -24.714 -2.66 1 98.56 122 SER B C 1
ATOM 3447 O O . SER B 1 122 ? -9.582 -23.498 -2.746 1 98.56 122 SER B O 1
ATOM 3449 N N . CYS B 1 123 ? -8.299 -25.265 -2.15 1 98.72 123 CYS B N 1
ATOM 3450 C CA . CYS B 1 123 ? -7.14 -24.465 -1.768 1 98.72 123 CYS B CA 1
ATOM 3451 C C . CYS B 1 123 ? -6.506 -23.808 -2.988 1 98.72 123 CYS B C 1
ATOM 3453 O O . CYS B 1 123 ? -6.029 -22.674 -2.909 1 98.72 123 CYS B O 1
ATOM 3455 N N . ALA B 1 124 ? -6.521 -24.508 -4.121 1 98.69 124 ALA B N 1
ATOM 3456 C CA . ALA B 1 124 ? -5.958 -23.992 -5.366 1 98.69 124 ALA B CA 1
ATOM 3457 C C . ALA B 1 124 ? -6.678 -22.722 -5.809 1 98.69 124 ALA B C 1
ATOM 3459 O O . ALA B 1 124 ? -6.039 -21.743 -6.202 1 98.69 124 ALA B O 1
ATOM 3460 N N . ASP B 1 125 ? -7.977 -22.705 -5.731 1 98.77 125 ASP B N 1
ATOM 3461 C CA . ASP B 1 125 ? -8.741 -21.518 -6.101 1 98.77 125 ASP B CA 1
ATOM 3462 C C . ASP B 1 125 ? -8.525 -20.391 -5.093 1 98.77 125 ASP B C 1
ATOM 3464 O O . ASP B 1 125 ? -8.521 -19.214 -5.462 1 98.77 125 ASP B O 1
ATOM 3468 N N . ILE B 1 126 ? -8.33 -20.743 -3.816 1 98.88 126 ILE B N 1
ATOM 3469 C CA . ILE B 1 126 ? -8.066 -19.72 -2.81 1 98.88 126 ILE B CA 1
ATOM 3470 C C . ILE B 1 126 ? -6.748 -19.016 -3.125 1 98.88 126 ILE B C 1
ATOM 3472 O O . ILE B 1 126 ? -6.659 -17.788 -3.049 1 98.88 126 ILE B O 1
ATOM 3476 N N . ILE B 1 127 ? -5.715 -19.779 -3.502 1 98.85 127 ILE B N 1
ATOM 3477 C CA . ILE B 1 127 ? -4.429 -19.193 -3.861 1 98.85 127 ILE B CA 1
ATOM 3478 C C . ILE B 1 127 ? -4.608 -18.237 -5.039 1 98.85 127 ILE B C 1
ATOM 3480 O O . ILE B 1 127 ? -4.12 -17.104 -5.007 1 98.85 127 ILE B O 1
ATOM 3484 N N . ALA B 1 128 ? -5.29 -18.669 -6.065 1 98.78 128 ALA B N 1
ATOM 3485 C CA . ALA B 1 128 ? -5.476 -17.87 -7.273 1 98.78 128 ALA B CA 1
ATOM 3486 C C . ALA B 1 128 ? -6.256 -16.594 -6.972 1 98.78 128 ALA B C 1
ATOM 3488 O O . ALA B 1 128 ? -5.899 -15.514 -7.449 1 98.78 128 ALA B O 1
ATOM 3489 N N . LEU B 1 129 ? -7.296 -16.714 -6.191 1 98.77 129 LEU B N 1
ATOM 3490 C CA . LEU B 1 129 ? -8.127 -15.566 -5.846 1 98.77 129 LEU B CA 1
ATOM 3491 C C . LEU B 1 129 ? -7.36 -14.584 -4.967 1 98.77 129 LEU B C 1
ATOM 3493 O O . LEU B 1 129 ? -7.47 -13.369 -5.145 1 98.77 129 LEU B O 1
ATOM 3497 N N . ALA B 1 130 ? -6.612 -15.098 -4.013 1 98.76 130 ALA B N 1
ATOM 3498 C CA . ALA B 1 130 ? -5.807 -14.227 -3.16 1 98.76 130 ALA B CA 1
ATOM 3499 C C . ALA B 1 130 ? -4.8 -13.431 -3.985 1 98.76 130 ALA B C 1
ATOM 3501 O O . ALA B 1 130 ? -4.588 -12.241 -3.738 1 98.76 130 ALA B O 1
ATOM 3502 N N . ALA B 1 131 ? -4.222 -14.059 -4.949 1 98.7 131 ALA B N 1
ATOM 3503 C CA . ALA B 1 131 ? -3.223 -13.405 -5.789 1 98.7 131 ALA B CA 1
ATOM 3504 C C . ALA B 1 131 ? -3.854 -12.305 -6.638 1 98.7 131 ALA B C 1
ATOM 3506 O O . ALA B 1 131 ? -3.33 -11.191 -6.711 1 98.7 131 ALA B O 1
ATOM 3507 N N . LYS B 1 132 ? -4.944 -12.603 -7.321 1 98.33 132 LYS B N 1
ATOM 3508 C CA . LYS B 1 132 ? -5.527 -11.583 -8.188 1 98.33 132 LYS B CA 1
ATOM 3509 C C . LYS B 1 132 ? -6.04 -10.398 -7.375 1 98.33 132 LYS B C 1
ATOM 3511 O O . LYS B 1 132 ? -5.917 -9.247 -7.799 1 98.33 132 LYS B O 1
ATOM 3516 N N . GLU B 1 133 ? -6.61 -10.667 -6.178 1 97.98 133 GLU B N 1
ATOM 3517 C CA . GLU B 1 133 ? -7.071 -9.576 -5.325 1 97.98 133 GLU B CA 1
ATOM 3518 C C . GLU B 1 133 ? -5.901 -8.725 -4.837 1 97.98 133 GLU B C 1
ATOM 3520 O O . GLU B 1 133 ? -6.036 -7.511 -4.673 1 97.98 133 GLU B O 1
ATOM 3525 N N . SER B 1 134 ? -4.81 -9.388 -4.577 1 97.69 134 SER B N 1
ATOM 3526 C CA . SER B 1 134 ? -3.606 -8.674 -4.163 1 97.69 134 SER B CA 1
ATOM 3527 C C . SER B 1 134 ? -3.185 -7.647 -5.208 1 97.69 134 SER B C 1
ATOM 3529 O O . SER B 1 134 ? -2.804 -6.526 -4.866 1 97.69 134 SER B O 1
ATOM 3531 N N . VAL B 1 135 ? -3.263 -8.008 -6.466 1 98.07 135 VAL B N 1
ATOM 3532 C CA . VAL B 1 135 ? -2.931 -7.096 -7.555 1 98.07 135 VAL B CA 1
ATOM 3533 C C . VAL B 1 135 ? -3.885 -5.904 -7.541 1 98.07 135 VAL B C 1
ATOM 3535 O O . VAL B 1 135 ? -3.448 -4.751 -7.57 1 98.07 135 VAL B O 1
ATOM 3538 N N . SER B 1 136 ? -5.134 -6.188 -7.401 1 96.82 136 SER B N 1
ATOM 3539 C CA . SER B 1 136 ? -6.145 -5.136 -7.43 1 96.82 136 SER B CA 1
ATOM 3540 C C . SER B 1 136 ? -6.021 -4.216 -6.22 1 96.82 136 SER B C 1
ATOM 3542 O O . SER B 1 136 ? -6.034 -2.991 -6.36 1 96.82 136 SER B O 1
ATOM 3544 N N . PHE B 1 137 ? -5.834 -4.767 -5.04 1 95.96 137 PHE B N 1
ATOM 3545 C CA . PHE B 1 137 ? -5.758 -4.011 -3.795 1 95.96 137 PHE B CA 1
ATOM 3546 C C . PHE B 1 137 ? -4.553 -3.078 -3.801 1 95.96 137 PHE B C 1
ATOM 3548 O O . PHE B 1 137 ? -4.561 -2.042 -3.133 1 95.96 137 PHE B O 1
ATOM 3555 N N . SER B 1 138 ? -3.555 -3.396 -4.609 1 96.12 138 SER B N 1
ATOM 3556 C CA . SER B 1 138 ? -2.323 -2.615 -4.624 1 96.12 138 SER B CA 1
ATOM 3557 C C . SER B 1 138 ? -2.317 -1.616 -5.776 1 96.12 138 SER B C 1
ATOM 3559 O O . SER B 1 138 ? -1.282 -1.02 -6.083 1 96.12 138 SER B O 1
ATOM 3561 N N . GLY B 1 139 ? -3.436 -1.504 -6.473 1 95.67 139 GLY B N 1
ATOM 3562 C CA . GLY B 1 139 ? -3.539 -0.476 -7.495 1 95.67 139 GLY B CA 1
ATOM 3563 C C . GLY B 1 139 ? -3.45 -1.026 -8.906 1 95.67 139 GLY B C 1
ATOM 3564 O O . GLY B 1 139 ? -3.548 -0.274 -9.879 1 95.67 139 GLY B O 1
ATOM 3565 N N . GLY B 1 140 ? -3.266 -2.362 -9.015 1 97.72 140 GLY B N 1
ATOM 3566 C CA . GLY B 1 140 ? -3.196 -2.986 -10.327 1 97.72 140 GLY B CA 1
ATOM 3567 C C . GLY B 1 140 ? -4.558 -3.211 -10.954 1 97.72 140 GLY B C 1
ATOM 3568 O O . GLY B 1 140 ? -5.572 -2.739 -10.435 1 97.72 140 GLY B O 1
ATOM 3569 N N . PRO B 1 141 ? -4.542 -3.883 -12.066 1 97.43 141 PRO B N 1
ATOM 3570 C CA . PRO B 1 141 ? -5.806 -4.124 -12.766 1 97.43 141 PRO B CA 1
ATOM 3571 C C . PRO B 1 141 ? -6.694 -5.139 -12.049 1 97.43 141 PRO B C 1
ATOM 3573 O O . PRO B 1 141 ? -6.189 -6.016 -11.343 1 97.43 141 PRO B O 1
ATOM 3576 N N . HIS B 1 142 ? -7.968 -4.999 -12.206 1 96.23 142 HIS B N 1
ATOM 3577 C CA . HIS B 1 142 ? -8.9 -6.054 -11.825 1 96.23 142 HIS B CA 1
ATOM 3578 C C . HIS B 1 142 ? -8.863 -7.208 -12.822 1 96.23 142 HIS B C 1
ATOM 3580 O O . HIS B 1 142 ? -9.028 -6.999 -14.026 1 96.23 142 HIS B O 1
ATOM 3586 N N . ILE B 1 143 ? -8.563 -8.368 -12.364 1 98.03 143 ILE B N 1
ATOM 3587 C CA . ILE B 1 143 ? -8.429 -9.535 -13.23 1 98.03 143 ILE B CA 1
ATOM 3588 C C . ILE B 1 143 ? -9.54 -10.536 -12.922 1 98.03 143 ILE B C 1
ATOM 3590 O O . ILE B 1 143 ? -9.734 -10.923 -11.768 1 98.03 143 ILE B O 1
ATOM 3594 N N . GLN B 1 144 ? -10.292 -10.868 -13.893 1 97.21 144 GLN B N 1
ATOM 3595 C CA . GLN B 1 144 ? -11.239 -11.97 -13.768 1 97.21 144 GLN B CA 1
ATOM 3596 C C . GLN B 1 144 ? -10.602 -13.293 -14.184 1 97.21 144 GLN B C 1
ATOM 3598 O O . GLN B 1 144 ? -9.95 -13.373 -15.227 1 97.21 144 GLN B O 1
ATOM 3603 N N . ILE B 1 145 ? -10.766 -14.28 -13.318 1 97.91 145 ILE B N 1
ATOM 3604 C CA . ILE B 1 145 ? -10.194 -15.583 -13.641 1 97.91 145 ILE B CA 1
ATOM 3605 C C . ILE B 1 145 ? -11.274 -16.658 -13.548 1 97.91 145 ILE B C 1
ATOM 3607 O O . ILE B 1 145 ? -12.199 -16.55 -12.739 1 97.91 145 ILE B O 1
ATOM 3611 N N . PRO B 1 146 ? -11.189 -17.655 -14.401 1 97.86 146 PRO B N 1
ATOM 3612 C CA . PRO B 1 146 ? -12.078 -18.804 -14.213 1 97.86 146 PRO B CA 1
ATOM 3613 C C . PRO B 1 146 ? -11.684 -19.665 -13.015 1 97.86 146 PRO B C 1
ATOM 3615 O O . PRO B 1 146 ? -10.512 -19.694 -12.63 1 97.86 146 PRO B O 1
ATOM 3618 N N . LEU B 1 147 ? -12.677 -20.315 -12.412 1 98.05 147 LEU B N 1
ATOM 3619 C CA . LEU B 1 147 ? -12.482 -21.074 -11.181 1 98.05 147 LEU B CA 1
ATOM 3620 C C . LEU B 1 147 ? -12.958 -22.513 -11.348 1 98.05 147 LEU B C 1
ATOM 3622 O O . LEU B 1 147 ? -13.57 -22.855 -12.362 1 98.05 147 LEU B O 1
ATOM 3626 N N . GLY B 1 148 ? -12.64 -23.295 -10.329 1 97.68 148 GLY B N 1
ATOM 3627 C CA . GLY B 1 148 ? -12.996 -24.705 -10.356 1 97.68 148 GLY B CA 1
ATOM 3628 C C . GLY B 1 148 ? -11.792 -25.625 -10.285 1 97.68 148 GLY B C 1
ATOM 3629 O O . GLY B 1 148 ? -11.892 -26.812 -10.603 1 97.68 148 GLY B O 1
ATOM 3630 N N . ARG B 1 149 ? -10.656 -25.126 -9.924 1 97.98 149 ARG B N 1
ATOM 3631 C CA . ARG B 1 149 ? -9.462 -25.94 -9.723 1 97.98 149 ARG B CA 1
ATOM 3632 C C . ARG B 1 149 ? -9.662 -26.934 -8.584 1 97.98 149 ARG B C 1
ATOM 3634 O O . ARG B 1 149 ? -10.386 -26.652 -7.627 1 97.98 149 ARG B O 1
ATOM 3641 N N . LYS B 1 150 ? -9.032 -28.03 -8.766 1 97.93 150 LYS B N 1
ATOM 3642 C CA . LYS B 1 150 ? -8.983 -29.013 -7.688 1 97.93 150 LYS B CA 1
ATOM 3643 C C . LYS B 1 150 ? -7.577 -29.116 -7.102 1 97.93 150 LYS B C 1
ATOM 3645 O O . LYS B 1 150 ? -6.6 -28.735 -7.749 1 97.93 150 LYS B O 1
ATOM 3650 N N . ASP B 1 151 ? -7.521 -29.585 -5.875 1 97.54 151 ASP B N 1
ATOM 3651 C CA . ASP B 1 151 ? -6.262 -29.671 -5.141 1 97.54 151 ASP B CA 1
ATOM 3652 C C . ASP B 1 151 ? -5.525 -30.969 -5.466 1 97.54 151 ASP B C 1
ATOM 3654 O O . ASP B 1 151 ? -6.145 -32.028 -5.583 1 97.54 151 ASP B O 1
ATOM 3658 N N . SER B 1 152 ? -4.258 -30.842 -5.549 1 96.18 152 SER B N 1
ATOM 3659 C CA . SER B 1 152 ? -3.418 -32.018 -5.75 1 96.18 152 SER B CA 1
ATOM 3660 C C . SER B 1 152 ? -3.402 -32.905 -4.51 1 96.18 152 SER B C 1
ATOM 3662 O O . SER B 1 152 ? -3.494 -32.41 -3.385 1 96.18 152 SER B O 1
ATOM 3664 N N . ARG B 1 153 ? -3.2 -34.221 -4.733 1 93.58 153 ARG B N 1
ATOM 3665 C CA . ARG B 1 153 ? -3.036 -35.19 -3.655 1 93.58 153 ARG B CA 1
ATOM 3666 C C . ARG B 1 153 ? -1.56 -35.471 -3.39 1 93.58 153 ARG B C 1
ATOM 3668 O O . ARG B 1 153 ? -1.219 -36.195 -2.452 1 93.58 153 ARG B O 1
ATOM 3675 N N . THR B 1 154 ? -0.694 -34.901 -4.209 1 92.87 154 THR B N 1
ATOM 3676 C CA . THR B 1 154 ? 0.732 -35.193 -4.122 1 92.87 154 THR B CA 1
ATOM 3677 C C . THR B 1 154 ? 1.552 -33.907 -4.181 1 92.87 154 THR B C 1
ATOM 3679 O O . THR B 1 154 ? 1.047 -32.861 -4.593 1 92.87 154 THR B O 1
ATOM 3682 N N . CYS B 1 155 ? 2.74 -33.931 -3.69 1 94.02 155 CYS B N 1
ATOM 3683 C CA . CYS B 1 155 ? 3.743 -32.876 -3.788 1 94.02 155 CYS B CA 1
ATOM 3684 C C . CYS B 1 155 ? 5.14 -33.464 -3.942 1 94.02 155 CYS B C 1
ATOM 3686 O O . CYS B 1 155 ? 5.359 -34.641 -3.649 1 94.02 155 CYS B O 1
ATOM 3688 N N . SER B 1 156 ? 6.046 -32.701 -4.455 1 93.66 156 SER B N 1
ATOM 3689 C CA . SER B 1 156 ? 7.396 -33.197 -4.705 1 93.66 156 SER B CA 1
ATOM 3690 C C . SER B 1 156 ? 8.426 -32.078 -4.593 1 93.66 156 SER B C 1
ATOM 3692 O O . SER B 1 156 ? 8.439 -31.155 -5.41 1 93.66 156 SER B O 1
ATOM 3694 N N . SER B 1 157 ? 9.388 -32.225 -3.646 1 94.3 157 SER B N 1
ATOM 3695 C CA . SER B 1 157 ? 10.49 -31.275 -3.539 1 94.3 157 SER B CA 1
ATOM 3696 C C . SER B 1 157 ? 11.439 -31.392 -4.727 1 94.3 157 SER B C 1
ATOM 3698 O O . SER B 1 157 ? 12.023 -30.398 -5.162 1 94.3 157 SER B O 1
ATOM 3700 N N . GLN B 1 158 ? 11.602 -32.58 -5.308 1 93.75 158 GLN B N 1
ATOM 3701 C CA . GLN B 1 158 ? 12.463 -32.808 -6.464 1 93.75 158 GLN B CA 1
ATOM 3702 C C . GLN B 1 158 ? 11.932 -32.081 -7.697 1 93.75 158 GLN B C 1
ATOM 3704 O O . GLN B 1 158 ? 12.704 -31.492 -8.456 1 93.75 158 GLN B O 1
ATOM 3709 N N . GLU B 1 159 ? 10.635 -32.167 -7.836 1 94.56 159 GLU B N 1
ATOM 3710 C CA . GLU B 1 159 ? 10.044 -31.452 -8.964 1 94.56 159 GLU B CA 1
ATOM 3711 C C . GLU B 1 159 ? 10.179 -29.942 -8.792 1 94.56 159 GLU B C 1
ATOM 3713 O O . GLU B 1 159 ? 10.376 -29.216 -9.769 1 94.56 159 GLU B O 1
ATOM 3718 N N . ALA B 1 160 ? 10.002 -29.478 -7.543 1 95.62 160 ALA B N 1
ATOM 3719 C CA . ALA B 1 160 ? 10.199 -28.055 -7.275 1 95.62 160 ALA B CA 1
ATOM 3720 C C . ALA B 1 160 ? 11.612 -27.617 -7.651 1 95.62 160 ALA B C 1
ATOM 3722 O O . ALA B 1 160 ? 11.798 -26.577 -8.286 1 95.62 160 ALA B O 1
ATOM 3723 N N . ASP B 1 161 ? 12.611 -28.385 -7.37 1 94.66 161 ASP B N 1
ATOM 3724 C CA . ASP B 1 161 ? 14.001 -28.077 -7.694 1 94.66 161 ASP B CA 1
ATOM 3725 C C . ASP B 1 161 ? 14.216 -28.039 -9.205 1 94.66 161 ASP B C 1
ATOM 3727 O O . ASP B 1 161 ? 14.998 -27.228 -9.706 1 94.66 161 ASP B O 1
ATOM 3731 N N . ALA B 1 162 ? 13.522 -28.851 -9.831 1 93.54 162 ALA B N 1
ATOM 3732 C CA . ALA B 1 162 ? 13.75 -29.021 -11.264 1 93.54 162 ALA B CA 1
ATOM 3733 C C . ALA B 1 162 ? 12.994 -27.968 -12.069 1 93.54 162 ALA B C 1
ATOM 3735 O O . ALA B 1 162 ? 13.469 -27.518 -13.114 1 93.54 162 ALA B O 1
ATOM 3736 N N . LYS B 1 163 ? 11.855 -27.579 -11.588 1 93.62 163 LYS B N 1
ATOM 3737 C CA . LYS B 1 163 ? 10.95 -26.838 -12.462 1 93.62 163 LYS B CA 1
ATOM 3738 C C . LYS B 1 163 ? 10.914 -25.359 -12.09 1 93.62 163 LYS B C 1
ATOM 3740 O O . LYS B 1 163 ? 10.542 -24.516 -12.909 1 93.62 163 LYS B O 1
ATOM 3745 N N . LEU B 1 164 ? 11.223 -24.988 -10.865 1 93.98 164 LEU B N 1
ATOM 3746 C CA . LEU B 1 164 ? 11.264 -23.58 -10.483 1 93.98 164 LEU B CA 1
ATOM 3747 C C . LEU B 1 164 ? 12.479 -22.888 -11.09 1 93.98 164 LEU B C 1
ATOM 3749 O O . LEU B 1 164 ? 13.588 -23.426 -11.053 1 93.98 164 LEU B O 1
ATOM 3753 N N . PRO B 1 165 ? 12.228 -21.715 -11.686 1 89.23 165 PRO B N 1
ATOM 3754 C CA . PRO B 1 165 ? 13.354 -21.007 -12.299 1 89.23 165 PRO B CA 1
ATOM 3755 C C . PRO B 1 165 ? 14.422 -20.606 -11.285 1 89.23 165 PRO B C 1
ATOM 3757 O O . PRO B 1 165 ? 14.096 -20.232 -10.155 1 89.23 165 PRO B O 1
ATOM 3760 N N . SER B 1 166 ? 15.618 -20.612 -11.774 1 84.49 166 SER B N 1
ATOM 3761 C CA . SER B 1 166 ? 16.749 -20.157 -10.971 1 84.49 166 SER B CA 1
ATOM 3762 C C . SER B 1 166 ? 16.792 -18.635 -10.889 1 84.49 166 SER B C 1
ATOM 3764 O O . SER B 1 166 ? 16.377 -17.946 -11.823 1 84.49 166 SER B O 1
ATOM 3766 N N . PRO B 1 167 ? 17.41 -18.15 -9.765 1 79.55 167 PRO B N 1
ATOM 3767 C CA . PRO B 1 167 ? 17.584 -16.698 -9.674 1 79.55 167 PRO B CA 1
ATOM 3768 C C . PRO B 1 167 ? 18.488 -16.142 -10.772 1 79.55 167 PRO B C 1
ATOM 3770 O O . PRO B 1 167 ? 18.478 -14.936 -11.033 1 79.55 167 PRO B O 1
ATOM 3773 N N . THR B 1 168 ? 19.248 -16.999 -11.422 1 82.39 168 THR B N 1
ATOM 3774 C CA . THR B 1 168 ? 20.176 -16.553 -12.455 1 82.39 168 THR B CA 1
ATOM 3775 C C . THR B 1 168 ? 19.703 -16.998 -13.836 1 82.39 168 THR B C 1
ATOM 3777 O O . THR B 1 168 ? 20.516 -17.209 -14.738 1 82.39 168 THR B O 1
ATOM 3780 N N . ILE B 1 169 ? 18.511 -17.115 -13.969 1 89.35 169 ILE B N 1
ATOM 3781 C CA . ILE B 1 169 ? 17.911 -17.58 -15.215 1 89.35 169 ILE B CA 1
ATOM 3782 C C . ILE B 1 169 ? 18.255 -16.613 -16.345 1 89.35 169 ILE B C 1
ATOM 3784 O O . ILE B 1 169 ? 18.339 -15.401 -16.13 1 89.35 169 ILE B O 1
ATOM 3788 N N . THR B 1 170 ? 18.492 -17.143 -17.563 1 92.42 170 THR B N 1
ATOM 3789 C CA . THR B 1 170 ? 18.749 -16.327 -18.743 1 92.42 170 THR B CA 1
ATOM 3790 C C . THR B 1 170 ? 17.44 -15.897 -19.4 1 92.42 170 THR B C 1
ATOM 3792 O O . THR B 1 170 ? 16.381 -16.458 -19.11 1 92.42 170 THR B O 1
ATOM 3795 N N . VAL B 1 171 ? 17.529 -14.991 -20.318 1 95.93 171 VAL B N 1
ATOM 3796 C CA . VAL B 1 171 ? 16.348 -14.516 -21.031 1 95.93 171 VAL B CA 1
ATOM 3797 C C . VAL B 1 171 ? 15.763 -15.647 -21.873 1 95.93 171 VAL B C 1
ATOM 3799 O O . VAL B 1 171 ? 14.543 -15.812 -21.941 1 95.93 171 VAL B O 1
ATOM 3802 N N . ASP B 1 172 ? 16.633 -16.442 -22.481 1 96.64 172 ASP B N 1
ATOM 3803 C CA . ASP B 1 172 ? 16.194 -17.564 -23.305 1 96.64 172 ASP B CA 1
ATOM 3804 C C . ASP B 1 172 ? 15.399 -18.574 -22.48 1 96.64 172 ASP B C 1
ATOM 3806 O O . ASP B 1 172 ? 14.324 -19.013 -22.894 1 96.64 172 ASP B O 1
ATOM 3810 N N . GLU B 1 173 ? 15.988 -18.921 -21.388 1 95.15 173 GLU B N 1
ATOM 3811 C CA . GLU B 1 173 ? 15.316 -19.874 -20.511 1 95.15 173 GLU B CA 1
ATOM 3812 C C . GLU B 1 173 ? 13.988 -19.317 -20.005 1 95.15 173 GLU B C 1
ATOM 3814 O O . GLU B 1 173 ? 12.987 -20.035 -19.954 1 95.15 173 GLU B O 1
ATOM 3819 N N . PHE B 1 174 ? 14.062 -18.113 -19.619 1 95.61 174 PHE B N 1
ATOM 3820 C CA . PHE B 1 174 ? 12.879 -17.421 -19.121 1 95.61 174 PHE B CA 1
ATOM 3821 C C . PHE B 1 174 ? 11.76 -17.449 -20.156 1 95.61 174 PHE B C 1
ATOM 3823 O O . PHE B 1 174 ? 10.64 -17.869 -19.855 1 95.61 174 PHE B O 1
ATOM 3830 N N . ILE B 1 175 ? 12.019 -17.03 -21.379 1 96.51 175 ILE B N 1
ATOM 3831 C CA . ILE B 1 175 ? 11.032 -17.008 -22.453 1 96.51 175 ILE B CA 1
ATOM 3832 C C . ILE B 1 175 ? 10.521 -18.423 -22.714 1 96.51 175 ILE B C 1
ATOM 3834 O O . ILE B 1 175 ? 9.318 -18.633 -22.884 1 96.51 175 ILE B O 1
ATOM 3838 N N . SER B 1 176 ? 11.401 -19.378 -22.654 1 95.49 176 SER B N 1
ATOM 3839 C CA . SER B 1 176 ? 11.031 -20.763 -22.927 1 95.49 176 SER B CA 1
ATOM 3840 C C . SER B 1 176 ? 10.044 -21.286 -21.889 1 95.49 176 SER B C 1
ATOM 3842 O O . SER B 1 176 ? 9.055 -21.936 -22.237 1 95.49 176 SER B O 1
ATOM 3844 N N . ILE B 1 177 ? 10.292 -21 -20.654 1 92.95 177 ILE B N 1
ATOM 3845 C CA . ILE B 1 177 ? 9.446 -21.472 -19.563 1 92.95 177 ILE B CA 1
ATOM 3846 C C . ILE B 1 177 ? 8.028 -20.934 -19.74 1 92.95 177 ILE B C 1
ATOM 3848 O O . ILE B 1 177 ? 7.058 -21.694 -19.695 1 92.95 177 ILE B O 1
ATOM 3852 N N . PHE B 1 178 ? 7.854 -19.72 -20.078 1 94.25 178 PHE B N 1
ATOM 3853 C CA . PHE B 1 178 ? 6.531 -19.107 -20.06 1 94.25 178 PHE B CA 1
ATOM 3854 C C . PHE B 1 178 ? 5.825 -19.304 -21.396 1 94.25 178 PHE B C 1
ATOM 3856 O O . PHE B 1 178 ? 4.597 -19.404 -21.447 1 94.25 178 PHE B O 1
ATOM 3863 N N . THR B 1 179 ? 6.625 -19.396 -22.436 1 94.59 179 THR B N 1
ATOM 3864 C CA . THR B 1 179 ? 5.992 -19.734 -23.706 1 94.59 179 THR B CA 1
ATOM 3865 C C . THR B 1 179 ? 5.419 -21.148 -23.665 1 94.59 179 THR B C 1
ATOM 3867 O O . THR B 1 179 ? 4.404 -21.432 -24.304 1 94.59 179 THR B O 1
ATOM 3870 N N . SER B 1 180 ? 6.056 -22.011 -22.922 1 92.04 180 SER B N 1
ATOM 3871 C CA . SER B 1 180 ? 5.542 -23.368 -22.763 1 92.04 180 SER B CA 1
ATOM 3872 C C . SER B 1 180 ? 4.201 -23.37 -22.037 1 92.04 180 SER B C 1
ATOM 3874 O O . SER B 1 180 ? 3.463 -24.356 -22.089 1 92.04 180 SER B O 1
ATOM 3876 N N . LYS B 1 181 ? 3.877 -22.272 -21.467 1 91.13 181 LYS B N 1
ATOM 3877 C CA . LYS B 1 181 ? 2.601 -22.127 -20.773 1 91.13 181 LYS B CA 1
ATOM 3878 C C . LYS B 1 181 ? 1.611 -21.318 -21.606 1 91.13 181 LYS B C 1
ATOM 3880 O O . LYS B 1 181 ? 0.614 -20.817 -21.082 1 91.13 181 LYS B O 1
ATOM 3885 N N . GLY B 1 182 ? 1.964 -21.098 -22.862 1 93.49 182 GLY B N 1
ATOM 3886 C CA . GLY B 1 182 ? 1.045 -20.48 -23.805 1 93.49 182 GLY B CA 1
ATOM 3887 C C . GLY B 1 182 ? 1.198 -18.973 -23.887 1 93.49 182 GLY B C 1
ATOM 3888 O O . GLY B 1 182 ? 0.428 -18.303 -24.579 1 93.49 182 GLY B O 1
ATOM 3889 N N . MET B 1 183 ? 2.222 -18.451 -23.26 1 96.78 183 MET B N 1
ATOM 3890 C CA . MET B 1 183 ? 2.405 -17.002 -23.262 1 96.78 183 MET B CA 1
ATOM 3891 C C . MET B 1 183 ? 3.237 -16.561 -24.462 1 96.78 183 MET B C 1
ATOM 3893 O O . MET B 1 183 ? 4.167 -17.26 -24.868 1 96.78 183 MET B O 1
ATOM 3897 N N . ASN B 1 184 ? 2.808 -15.438 -25.029 1 98.17 184 ASN B N 1
ATOM 3898 C CA . ASN B 1 184 ? 3.718 -14.787 -25.966 1 98.17 184 ASN B CA 1
ATOM 3899 C C . ASN B 1 184 ? 4.803 -14 -25.237 1 98.17 184 ASN B C 1
ATOM 3901 O O . ASN B 1 184 ? 4.804 -13.929 -24.006 1 98.17 184 ASN B O 1
ATOM 3905 N N . ILE B 1 185 ? 5.714 -13.445 -25.936 1 98.18 185 ILE B N 1
ATOM 3906 C CA . ILE B 1 185 ? 6.89 -12.822 -25.338 1 98.18 185 ILE B CA 1
ATOM 3907 C C . ILE B 1 185 ? 6.468 -11.603 -24.521 1 98.18 185 ILE B C 1
ATOM 3909 O O . ILE B 1 185 ? 7.031 -11.336 -23.457 1 98.18 185 ILE B O 1
ATOM 3913 N N . GLU B 1 186 ? 5.517 -10.814 -25.026 1 98.58 186 GLU B N 1
ATOM 3914 C CA . GLU B 1 186 ? 5.021 -9.649 -24.3 1 98.58 186 GLU B CA 1
ATOM 3915 C C . GLU B 1 186 ? 4.435 -10.05 -22.949 1 98.58 186 GLU B C 1
ATOM 3917 O O . GLU B 1 186 ? 4.69 -9.393 -21.937 1 98.58 186 GLU B O 1
ATOM 3922 N N . GLU B 1 187 ? 3.692 -11.075 -22.963 1 98.52 187 GLU B N 1
ATOM 3923 C CA . GLU B 1 187 ? 3.118 -11.601 -21.728 1 98.52 187 GLU B CA 1
ATOM 3924 C C . GLU B 1 187 ? 4.206 -12.111 -20.787 1 98.52 187 GLU B C 1
ATOM 3926 O O . GLU B 1 187 ? 4.128 -11.91 -19.573 1 98.52 187 GLU B O 1
ATOM 3931 N N . CYS B 1 188 ? 5.214 -12.741 -21.308 1 97.86 188 CYS B N 1
ATOM 3932 C CA . CYS B 1 188 ? 6.351 -13.186 -20.509 1 97.86 188 CYS B CA 1
ATOM 3933 C C . CYS B 1 188 ? 6.989 -12.015 -19.771 1 97.86 188 CYS B C 1
ATOM 3935 O O . CYS B 1 188 ? 7.195 -12.079 -18.558 1 97.86 188 CYS B O 1
ATOM 3937 N N . VAL B 1 189 ? 7.231 -10.971 -20.495 1 98.37 189 VAL B N 1
ATOM 3938 C CA . VAL B 1 189 ? 7.874 -9.798 -19.911 1 98.37 189 VAL B CA 1
ATOM 3939 C C . VAL B 1 189 ? 6.953 -9.169 -18.868 1 98.37 189 VAL B C 1
ATOM 3941 O O . VAL B 1 189 ? 7.414 -8.705 -17.823 1 98.37 189 VAL B O 1
ATOM 3944 N N . SER B 1 190 ? 5.62 -9.181 -19.092 1 98.61 190 SER B N 1
ATOM 3945 C CA . SER B 1 190 ? 4.657 -8.523 -18.214 1 98.61 190 SER B CA 1
ATOM 3946 C C . SER B 1 190 ? 4.615 -9.189 -16.842 1 98.61 190 SER B C 1
ATOM 3948 O O . SER B 1 190 ? 4.4 -8.52 -15.829 1 98.61 190 SER B O 1
ATOM 3950 N N . ILE B 1 191 ? 4.88 -10.481 -16.756 1 96.99 191 ILE B N 1
ATOM 3951 C CA . ILE B 1 191 ? 4.774 -11.192 -15.487 1 96.99 191 ILE B CA 1
ATOM 3952 C C . ILE B 1 191 ? 5.859 -10.705 -14.53 1 96.99 191 ILE B C 1
ATOM 3954 O O . ILE B 1 191 ? 5.655 -10.674 -13.314 1 96.99 191 ILE B O 1
ATOM 3958 N N . LEU B 1 192 ? 6.997 -10.242 -15.078 1 96.52 192 LEU B N 1
ATOM 3959 C CA . LEU B 1 192 ? 8.087 -9.743 -14.247 1 96.52 192 LEU B CA 1
ATOM 3960 C C . LEU B 1 192 ? 7.694 -8.44 -13.56 1 96.52 192 LEU B C 1
ATOM 3962 O O . LEU B 1 192 ? 8.325 -8.034 -12.581 1 96.52 192 LEU B O 1
ATOM 3966 N N . GLY B 1 193 ? 6.615 -7.807 -14.125 1 97.1 193 GLY B N 1
ATOM 3967 C CA . GLY B 1 193 ? 6.122 -6.589 -13.501 1 97.1 193 GLY B CA 1
ATOM 3968 C C . GLY B 1 193 ? 5.612 -6.807 -12.089 1 97.1 193 GLY B C 1
ATOM 3969 O O . GLY B 1 193 ? 5.455 -5.851 -11.326 1 97.1 193 GLY B O 1
ATOM 3970 N N . ALA B 1 194 ? 5.362 -8.077 -11.678 1 96.29 194 ALA B N 1
ATOM 3971 C CA . ALA B 1 194 ? 4.982 -8.396 -10.304 1 96.29 194 ALA B CA 1
ATOM 3972 C C . ALA B 1 194 ? 6.077 -7.988 -9.323 1 96.29 194 ALA B C 1
ATOM 3974 O O . ALA B 1 194 ? 5.81 -7.771 -8.139 1 96.29 194 ALA B O 1
ATOM 3975 N N . HIS B 1 195 ? 7.303 -7.797 -9.796 1 94.89 195 HIS B N 1
ATOM 3976 C CA . HIS B 1 195 ? 8.445 -7.408 -8.976 1 94.89 195 HIS B CA 1
ATOM 3977 C C . HIS B 1 195 ? 8.326 -5.958 -8.518 1 94.89 195 HIS B C 1
ATOM 3979 O O . HIS B 1 195 ? 9.138 -5.487 -7.719 1 94.89 195 HIS B O 1
ATOM 3985 N N . THR B 1 196 ? 7.308 -5.29 -8.983 1 95.56 196 THR B N 1
ATOM 3986 C CA . THR B 1 196 ? 7.094 -3.934 -8.492 1 95.56 196 THR B CA 1
ATOM 3987 C C . THR B 1 196 ? 6.7 -3.948 -7.017 1 95.56 196 THR B C 1
ATOM 3989 O O . THR B 1 196 ? 6.827 -2.936 -6.326 1 95.56 196 THR B O 1
ATOM 3992 N N . LEU B 1 197 ? 6.239 -5.098 -6.526 1 94.32 197 LEU B N 1
ATOM 3993 C CA . LEU B 1 197 ? 5.837 -5.265 -5.134 1 94.32 197 LEU B CA 1
ATOM 3994 C C . LEU B 1 197 ? 6.837 -6.135 -4.38 1 94.32 197 LEU B C 1
ATOM 3996 O O . LEU B 1 197 ? 7.451 -7.031 -4.964 1 94.32 197 LEU B O 1
ATOM 4000 N N . GLY B 1 198 ? 6.957 -5.84 -3.045 1 91.28 198 GLY B N 1
ATOM 4001 C CA . GLY B 1 198 ? 7.664 -6.764 -2.174 1 91.28 198 GLY B CA 1
ATOM 4002 C C . GLY B 1 198 ? 9.107 -6.365 -1.926 1 91.28 198 GLY B C 1
ATOM 4003 O O . GLY B 1 198 ? 9.469 -5.197 -2.081 1 91.28 198 GLY B O 1
ATOM 4004 N N . VAL B 1 199 ? 9.847 -7.37 -1.444 1 91.68 199 VAL B N 1
ATOM 4005 C CA . VAL B 1 199 ? 11.245 -7.162 -1.078 1 91.68 199 VAL B CA 1
ATOM 4006 C C . VAL B 1 199 ? 12.113 -8.242 -1.719 1 91.68 199 VAL B C 1
ATOM 4008 O O . VAL B 1 199 ? 11.623 -9.322 -2.058 1 91.68 199 VAL B O 1
ATOM 4011 N N . GLY B 1 200 ? 13.329 -7.864 -1.969 1 90.64 200 GLY B N 1
ATOM 4012 C CA . GLY B 1 200 ? 14.316 -8.828 -2.428 1 90.64 200 GLY B CA 1
ATOM 4013 C C . GLY B 1 200 ? 15.298 -9.238 -1.347 1 90.64 200 GLY B C 1
ATOM 4014 O O . GLY B 1 200 ? 15.717 -8.409 -0.536 1 90.64 200 GLY B O 1
ATOM 4015 N N . HIS B 1 201 ? 15.611 -10.527 -1.333 1 90.72 201 HIS B N 1
ATOM 4016 C CA . HIS B 1 201 ? 16.614 -11.016 -0.394 1 90.72 201 HIS B CA 1
ATOM 4017 C C . HIS B 1 201 ? 18.024 -10.822 -0.943 1 90.72 201 HIS B C 1
ATOM 4019 O O . HIS B 1 201 ? 18.283 -11.106 -2.115 1 90.72 201 HIS B O 1
ATOM 4025 N N . CYS B 1 202 ? 18.882 -10.429 -0.089 1 90.63 202 CYS B N 1
ATOM 4026 C CA . CYS B 1 202 ? 20.271 -10.218 -0.482 1 90.63 202 CYS B CA 1
ATOM 4027 C C . CYS B 1 202 ? 20.868 -11.487 -1.077 1 90.63 202 CYS B C 1
ATOM 4029 O O . CYS B 1 202 ? 21.702 -11.421 -1.982 1 90.63 202 CYS B O 1
ATOM 4031 N N . LEU B 1 203 ? 20.382 -12.599 -0.636 1 87.75 203 LEU B N 1
ATOM 4032 C CA . LEU B 1 203 ? 20.844 -13.892 -1.131 1 87.75 203 LEU B CA 1
ATOM 4033 C C . LEU B 1 203 ? 20.75 -13.956 -2.652 1 87.75 203 LEU B C 1
ATOM 4035 O O . LEU B 1 203 ? 21.603 -14.562 -3.305 1 87.75 203 LEU B O 1
ATOM 4039 N N . ASN B 1 204 ? 19.772 -13.286 -3.177 1 86.54 204 ASN B N 1
ATOM 4040 C CA . ASN B 1 204 ? 19.504 -13.409 -4.606 1 86.54 204 ASN B CA 1
ATOM 4041 C C . ASN B 1 204 ? 20.143 -12.271 -5.396 1 86.54 204 ASN B C 1
ATOM 4043 O O . ASN B 1 204 ? 20.072 -12.247 -6.626 1 86.54 204 ASN B O 1
ATOM 4047 N N . ILE B 1 205 ? 20.782 -11.37 -4.727 1 87.72 205 ILE B N 1
ATOM 4048 C CA . ILE B 1 205 ? 21.256 -10.154 -5.38 1 87.72 205 ILE B CA 1
ATOM 4049 C C . ILE B 1 205 ? 22.78 -10.085 -5.297 1 87.72 205 ILE B C 1
ATOM 4051 O O . ILE B 1 205 ? 23.428 -9.484 -6.158 1 87.72 205 ILE B O 1
ATOM 4055 N N . VAL B 1 206 ? 23.358 -10.691 -4.309 1 88.16 206 VAL B N 1
ATOM 4056 C CA . VAL B 1 206 ? 24.772 -10.514 -3.997 1 88.16 206 VAL B CA 1
ATOM 4057 C C . VAL B 1 206 ? 25.625 -11.039 -5.149 1 88.16 206 VAL B C 1
ATOM 4059 O O . VAL B 1 206 ? 26.693 -10.494 -5.439 1 88.16 206 VAL B O 1
ATOM 4062 N N . GLY B 1 207 ? 25.185 -12.084 -5.827 1 84.72 207 GLY B N 1
ATOM 4063 C CA . GLY B 1 207 ? 25.923 -12.559 -6.987 1 84.72 207 GLY B CA 1
ATOM 4064 C C . GLY B 1 207 ? 26.076 -11.506 -8.068 1 84.72 207 GLY B C 1
ATOM 4065 O O . GLY B 1 207 ? 27.155 -11.351 -8.644 1 84.72 207 GLY B O 1
ATOM 4066 N N . ARG B 1 208 ? 25.075 -10.78 -8.247 1 86.07 208 ARG B N 1
ATOM 4067 C CA . ARG B 1 208 ? 25.088 -9.708 -9.237 1 86.07 208 ARG B CA 1
ATOM 4068 C C . ARG B 1 208 ? 25.877 -8.505 -8.731 1 86.07 208 ARG B C 1
ATOM 4070 O O . ARG B 1 208 ? 26.585 -7.852 -9.501 1 86.07 208 ARG B O 1
ATOM 4077 N N . LEU B 1 209 ? 25.825 -8.22 -7.471 1 87.22 209 LEU B N 1
ATOM 4078 C CA . LEU B 1 209 ? 26.388 -7.019 -6.864 1 87.22 209 LEU B CA 1
ATOM 4079 C C . LEU B 1 209 ? 27.903 -7.134 -6.734 1 87.22 209 LEU B C 1
ATOM 4081 O O . LEU B 1 209 ? 28.619 -6.139 -6.867 1 87.22 209 LEU B O 1
ATOM 4085 N N . TYR B 1 210 ? 28.367 -8.345 -6.529 1 87.45 210 TYR B N 1
ATOM 4086 C CA . TYR B 1 210 ? 29.769 -8.446 -6.138 1 87.45 210 TYR B CA 1
ATOM 4087 C C . TYR B 1 210 ? 30.551 -9.3 -7.128 1 87.45 210 TYR B C 1
ATOM 4089 O O . TYR B 1 210 ? 31.781 -9.364 -7.065 1 87.45 210 TYR B O 1
ATOM 4097 N N . ASP B 1 211 ? 29.858 -9.921 -8.042 1 80.72 211 ASP B N 1
ATOM 4098 C CA . ASP B 1 211 ? 30.567 -10.721 -9.036 1 80.72 211 ASP B CA 1
ATOM 4099 C C . ASP B 1 211 ? 30.945 -9.877 -10.252 1 80.72 211 ASP B C 1
ATOM 4101 O O . ASP B 1 211 ? 30.085 -9.529 -11.064 1 80.72 211 ASP B O 1
ATOM 4105 N N . PRO B 1 212 ? 32.092 -9.522 -10.375 1 71.25 212 PRO B N 1
ATOM 4106 C CA . PRO B 1 212 ? 32.536 -8.664 -11.476 1 71.25 212 PRO B CA 1
ATOM 4107 C C . PRO B 1 212 ? 32.276 -9.283 -12.848 1 71.25 212 PRO B C 1
ATOM 4109 O O . PRO B 1 212 ? 32.269 -8.575 -13.857 1 71.25 212 PRO B O 1
ATOM 4112 N N . ARG B 1 213 ? 32.119 -10.529 -12.936 1 63.13 213 ARG B N 1
ATOM 4113 C CA . ARG B 1 213 ? 31.928 -11.221 -14.207 1 63.13 213 ARG B CA 1
ATOM 4114 C C . ARG B 1 213 ? 30.558 -10.91 -14.799 1 63.13 213 ARG B C 1
ATOM 4116 O O . ARG B 1 213 ? 30.335 -11.1 -15.997 1 63.13 213 ARG B O 1
ATOM 4123 N N . VAL B 1 214 ? 29.692 -10.485 -14.002 1 68.21 214 VAL B N 1
ATOM 4124 C CA . VAL B 1 214 ? 28.326 -10.265 -14.464 1 68.21 214 VAL B CA 1
ATOM 4125 C C . VAL B 1 214 ? 28.246 -8.95 -15.235 1 68.21 214 VAL B C 1
ATOM 4127 O O . VAL B 1 214 ? 27.417 -8.801 -16.136 1 68.21 214 VAL B O 1
ATOM 4130 N N . GLY B 1 215 ? 29.318 -8.084 -15.213 1 62.48 215 GLY B N 1
ATOM 4131 C CA . GLY B 1 215 ? 29.349 -6.859 -15.995 1 62.48 215 GLY B CA 1
ATOM 4132 C C . GLY B 1 215 ? 28.035 -6.101 -15.97 1 62.48 215 GLY B C 1
ATOM 4133 O O . GLY B 1 215 ? 27.573 -5.615 -17.005 1 62.48 215 GLY B O 1
ATOM 4134 N N . ASP B 1 216 ? 27.412 -5.841 -14.985 1 68.8 216 ASP B N 1
ATOM 4135 C CA . ASP B 1 216 ? 26.059 -5.303 -14.879 1 68.8 216 ASP B CA 1
ATOM 4136 C C . ASP B 1 216 ? 26.061 -3.782 -15.004 1 68.8 216 ASP B C 1
ATOM 4138 O O . ASP B 1 216 ? 27.02 -3.122 -14.596 1 68.8 216 ASP B O 1
ATOM 4142 N N . LYS B 1 217 ? 25.23 -3.263 -15.838 1 80.18 217 LYS B N 1
ATOM 4143 C CA . LYS B 1 217 ? 25.045 -1.836 -16.087 1 80.18 217 LYS B CA 1
ATOM 4144 C C . LYS B 1 217 ? 24.102 -1.216 -15.06 1 80.18 217 LYS B C 1
ATOM 4146 O O . LYS B 1 217 ? 23.275 -0.368 -15.402 1 80.18 217 LYS B O 1
ATOM 4151 N N . MET B 1 218 ? 24.275 -1.574 -13.897 1 89.27 218 MET B N 1
ATOM 4152 C CA . MET B 1 218 ? 23.449 -1.05 -12.813 1 89.27 218 MET B CA 1
ATOM 4153 C C . MET B 1 218 ? 23.781 0.412 -12.535 1 89.27 218 MET B C 1
ATOM 4155 O O . MET B 1 218 ? 24.95 0.801 -12.548 1 89.27 218 MET B O 1
ATOM 4159 N N . ASP B 1 219 ? 22.746 1.149 -12.392 1 92.51 219 ASP B N 1
ATOM 4160 C CA . ASP B 1 219 ? 22.936 2.537 -11.982 1 92.51 219 ASP B CA 1
ATOM 4161 C C . ASP B 1 219 ? 23.874 2.631 -10.781 1 92.51 219 ASP B C 1
ATOM 4163 O O . ASP B 1 219 ? 23.741 1.868 -9.821 1 92.51 219 ASP B O 1
ATOM 4167 N N . PHE B 1 220 ? 24.804 3.549 -10.832 1 91.32 220 PHE B N 1
ATOM 4168 C CA . PHE B 1 220 ? 25.856 3.652 -9.827 1 91.32 220 PHE B CA 1
ATOM 4169 C C . PHE B 1 220 ? 25.264 3.913 -8.448 1 91.32 220 PHE B C 1
ATOM 4171 O O . PHE B 1 220 ? 25.647 3.267 -7.47 1 91.32 220 PHE B O 1
ATOM 4178 N N . GLY B 1 221 ? 24.434 4.905 -8.413 1 89.86 221 GLY B N 1
ATOM 4179 C CA . GLY B 1 221 ? 23.815 5.227 -7.136 1 89.86 221 GLY B CA 1
ATOM 4180 C C . GLY B 1 221 ? 22.995 4.085 -6.566 1 89.86 221 GLY B C 1
ATOM 4181 O O . GLY B 1 221 ? 23.037 3.824 -5.362 1 89.86 221 GLY B O 1
ATOM 4182 N N . PHE B 1 222 ? 22.28 3.408 -7.415 1 91.27 222 PHE B N 1
ATOM 4183 C CA . PHE B 1 222 ? 21.483 2.263 -6.99 1 91.27 222 PHE B CA 1
ATOM 4184 C C . PHE B 1 222 ? 22.378 1.142 -6.475 1 91.27 222 PHE B C 1
ATOM 4186 O O . PHE B 1 222 ? 22.118 0.57 -5.414 1 91.27 222 PHE B O 1
ATOM 4193 N N . GLY B 1 223 ? 23.415 0.865 -7.195 1 90.82 223 GLY B N 1
ATOM 4194 C CA . GLY B 1 223 ? 24.373 -0.139 -6.76 1 90.82 223 GLY B CA 1
ATOM 4195 C C . GLY B 1 223 ? 24.984 0.167 -5.405 1 90.82 223 GLY B C 1
ATOM 4196 O O . GLY B 1 223 ? 25.146 -0.729 -4.574 1 90.82 223 GLY B O 1
ATOM 4197 N N . ALA B 1 224 ? 25.311 1.39 -5.231 1 90.38 224 ALA B N 1
ATOM 4198 C CA . ALA B 1 224 ? 25.885 1.806 -3.954 1 90.38 224 ALA B CA 1
ATOM 4199 C C . ALA B 1 224 ? 24.896 1.588 -2.812 1 90.38 224 ALA B C 1
ATOM 4201 O O . ALA B 1 224 ? 25.275 1.118 -1.736 1 90.38 224 ALA B O 1
ATOM 4202 N N . SER B 1 225 ? 23.711 1.939 -3.068 1 89.06 225 SER B N 1
ATOM 4203 C CA . SER B 1 225 ? 22.682 1.759 -2.05 1 89.06 225 SER B CA 1
ATOM 4204 C C . SER B 1 225 ? 22.486 0.284 -1.715 1 89.06 225 SER B C 1
ATOM 4206 O O . SER B 1 225 ? 22.263 -0.071 -0.556 1 89.06 225 SER B O 1
ATOM 4208 N N . LEU B 1 226 ? 22.547 -0.575 -2.71 1 90.56 226 LEU B N 1
ATOM 4209 C CA . LEU B 1 226 ? 22.384 -2.009 -2.502 1 90.56 226 LEU B CA 1
ATOM 4210 C C . LEU B 1 226 ? 23.546 -2.576 -1.694 1 90.56 226 LEU B C 1
ATOM 4212 O O . LEU B 1 226 ? 23.36 -3.492 -0.889 1 90.56 226 LEU B O 1
ATOM 4216 N N . ARG B 1 227 ? 24.708 -2.06 -1.876 1 90.88 227 ARG B N 1
ATOM 4217 C CA . ARG B 1 227 ? 25.876 -2.539 -1.145 1 90.88 227 ARG B CA 1
ATOM 4218 C C . ARG B 1 227 ? 25.802 -2.143 0.326 1 90.88 227 ARG B C 1
ATOM 4220 O O . ARG B 1 227 ? 26.326 -2.847 1.191 1 90.88 227 ARG B O 1
ATOM 4227 N N . VAL B 1 228 ? 25.147 -1.107 0.576 1 87.88 228 VAL B N 1
ATOM 4228 C CA . VAL B 1 228 ? 24.921 -0.718 1.964 1 87.88 228 VAL B CA 1
ATOM 4229 C C . VAL B 1 228 ? 23.93 -1.68 2.615 1 87.88 228 VAL B C 1
ATOM 4231 O O . VAL B 1 228 ? 24.131 -2.112 3.753 1 87.88 228 VAL B O 1
ATOM 4234 N N . ALA B 1 229 ? 22.952 -2.034 1.896 1 87.97 229 ALA B N 1
ATOM 4235 C CA . ALA B 1 229 ? 21.91 -2.913 2.42 1 87.97 229 ALA B CA 1
ATOM 4236 C C . ALA B 1 229 ? 22.394 -4.358 2.49 1 87.97 229 ALA B C 1
ATOM 4238 O O . ALA B 1 229 ? 21.992 -5.112 3.379 1 87.97 229 ALA B O 1
ATOM 4239 N N . CYS B 1 230 ? 23.118 -4.714 1.498 1 91.31 230 CYS B N 1
ATOM 4240 C CA . CYS B 1 230 ? 23.708 -6.045 1.409 1 91.31 230 CYS B CA 1
ATOM 4241 C C . CYS B 1 230 ? 25.23 -5.971 1.438 1 91.31 230 CYS B C 1
ATOM 4243 O O . CYS B 1 230 ? 25.886 -6.184 0.417 1 91.31 230 CYS B O 1
ATOM 4245 N N . PRO B 1 231 ? 25.828 -5.84 2.627 1 89.51 231 PRO B N 1
ATOM 4246 C CA . PRO B 1 231 ? 27.226 -5.415 2.735 1 89.51 231 PRO B CA 1
ATOM 4247 C C . PRO B 1 231 ? 28.21 -6.562 2.513 1 89.51 231 PRO B C 1
ATOM 4249 O O . PRO B 1 231 ? 29.414 -6.33 2.381 1 89.51 231 PRO B O 1
ATOM 4252 N N . THR B 1 232 ? 27.729 -7.796 2.509 1 87.65 232 THR B N 1
ATOM 4253 C CA . THR B 1 232 ? 28.671 -8.9 2.362 1 87.65 232 THR B CA 1
ATOM 4254 C C . THR B 1 232 ? 28.276 -9.797 1.192 1 87.65 232 THR B C 1
ATOM 4256 O O . THR B 1 232 ? 27.101 -9.869 0.828 1 87.65 232 THR B O 1
ATOM 4259 N N . GLN B 1 233 ? 29.29 -10.41 0.726 1 81.68 233 GLN B N 1
ATOM 4260 C CA . GLN B 1 233 ? 29.087 -11.346 -0.376 1 81.68 233 GLN B CA 1
ATOM 4261 C C . GLN B 1 233 ? 28.464 -12.648 0.117 1 81.68 233 GLN B C 1
ATOM 4263 O O . GLN B 1 233 ? 27.88 -13.399 -0.668 1 81.68 233 GLN B O 1
ATOM 4268 N N . VAL B 1 234 ? 28.673 -12.82 1.388 1 75.43 234 VAL B N 1
ATOM 4269 C CA . VAL B 1 234 ? 28.079 -14.018 1.974 1 75.43 234 VAL B CA 1
ATOM 4270 C C . VAL B 1 234 ? 26.618 -13.749 2.329 1 75.43 234 VAL B C 1
ATOM 4272 O O . VAL B 1 234 ? 26.321 -12.858 3.128 1 75.43 234 VAL B O 1
ATOM 4275 N N . PRO B 1 235 ? 25.914 -14.38 1.695 1 65.67 235 PRO B N 1
ATOM 4276 C CA . PRO B 1 235 ? 24.495 -14.025 1.768 1 65.67 235 PRO B CA 1
ATOM 4277 C C . PRO B 1 235 ? 23.902 -14.25 3.158 1 65.67 235 PRO B C 1
ATOM 4279 O O . PRO B 1 235 ? 23.981 -15.357 3.695 1 65.67 235 PRO B O 1
ATOM 4282 N N . LEU B 1 236 ? 23.593 -13.22 3.78 1 72.87 236 LEU B N 1
ATOM 4283 C CA . LEU B 1 236 ? 22.754 -13.314 4.969 1 72.87 236 LEU B CA 1
ATOM 4284 C C . LEU B 1 236 ? 21.277 -13.358 4.59 1 72.87 236 LEU B C 1
ATOM 4286 O O . LEU B 1 236 ? 20.811 -12.537 3.797 1 72.87 236 LEU B O 1
ATOM 4290 N N . THR B 1 237 ? 20.639 -14.37 5.009 1 74.29 237 THR B N 1
ATOM 4291 C CA . THR B 1 237 ? 19.283 -14.693 4.581 1 74.29 237 THR B CA 1
ATOM 4292 C C . THR B 1 237 ? 18.282 -13.691 5.149 1 74.29 237 THR B C 1
ATOM 4294 O O . THR B 1 237 ? 17.164 -13.568 4.644 1 74.29 237 THR B O 1
ATOM 4297 N N . ASN B 1 238 ? 18.704 -12.905 6.04 1 82.61 238 ASN B N 1
ATOM 4298 C CA . ASN B 1 238 ? 17.719 -12.081 6.731 1 82.61 238 ASN B CA 1
ATOM 4299 C C . ASN B 1 238 ? 17.766 -10.632 6.255 1 82.61 238 ASN B C 1
ATOM 4301 O O . ASN B 1 238 ? 16.993 -9.795 6.723 1 82.61 238 ASN B O 1
ATOM 4305 N N . LEU B 1 239 ? 18.658 -10.403 5.317 1 87.82 239 LEU B N 1
ATOM 4306 C CA . LEU B 1 239 ? 18.737 -9.041 4.801 1 87.82 239 LEU B CA 1
ATOM 4307 C C . LEU B 1 239 ? 17.931 -8.9 3.514 1 87.82 239 LEU B C 1
ATOM 4309 O O . LEU B 1 239 ? 18.052 -9.726 2.607 1 87.82 239 LEU B O 1
ATOM 4313 N N . THR B 1 240 ? 17.087 -7.919 3.519 1 89.99 240 THR B N 1
ATOM 4314 C CA . THR B 1 240 ? 16.218 -7.682 2.372 1 89.99 240 THR B CA 1
ATOM 4315 C C . THR B 1 240 ? 16.342 -6.24 1.889 1 89.99 240 THR B C 1
ATOM 4317 O O . THR B 1 240 ? 16.84 -5.377 2.614 1 89.99 240 THR B O 1
ATOM 4320 N N . VAL B 1 241 ? 16.005 -6.046 0.649 1 90.16 241 VAL B N 1
ATOM 4321 C CA . VAL B 1 241 ? 15.99 -4.723 0.034 1 90.16 241 VAL B CA 1
ATOM 4322 C C . VAL B 1 241 ? 14.657 -4.497 -0.676 1 90.16 241 VAL B C 1
ATOM 4324 O O . VAL B 1 241 ? 14.081 -5.43 -1.24 1 90.16 241 VAL B O 1
ATOM 4327 N N . VAL B 1 242 ? 14.179 -3.286 -0.633 1 88.38 242 VAL B N 1
ATOM 4328 C CA . VAL B 1 242 ? 12.985 -2.909 -1.383 1 88.38 242 VAL B CA 1
ATOM 4329 C C . VAL B 1 242 ? 13.374 -2.491 -2.799 1 88.38 242 VAL B C 1
ATOM 4331 O O . VAL B 1 242 ? 14.1 -1.511 -2.986 1 88.38 242 VAL B O 1
ATOM 4334 N N . PRO B 1 243 ? 12.96 -3.255 -3.749 1 83.87 243 PRO B N 1
ATOM 4335 C CA . PRO B 1 243 ? 13.371 -2.956 -5.123 1 83.87 243 PRO B CA 1
ATOM 4336 C C . PRO B 1 243 ? 12.84 -1.612 -5.618 1 83.87 243 PRO B C 1
ATOM 4338 O O . PRO B 1 243 ? 13.548 -0.886 -6.32 1 83.87 243 PRO B O 1
ATOM 4341 N N . ASN B 1 244 ? 11.648 -1.318 -5.351 1 87.41 244 ASN B N 1
ATOM 4342 C CA . ASN B 1 244 ? 10.966 -0.085 -5.729 1 87.41 244 ASN B CA 1
ATOM 4343 C C . ASN B 1 244 ? 10.796 0.85 -4.535 1 87.41 244 ASN B C 1
ATOM 4345 O O . ASN B 1 244 ? 9.928 0.63 -3.688 1 87.41 244 ASN B O 1
ATOM 4349 N N . ASP B 1 245 ? 11.653 1.877 -4.548 1 86.65 245 ASP B N 1
ATOM 4350 C CA . ASP B 1 245 ? 11.588 2.78 -3.404 1 86.65 245 ASP B CA 1
ATOM 4351 C C . ASP B 1 245 ? 10.833 4.06 -3.757 1 86.65 245 ASP B C 1
ATOM 4353 O O . ASP B 1 245 ? 10.947 5.068 -3.056 1 86.65 245 ASP B O 1
ATOM 4357 N N . ILE B 1 246 ? 10.18 4.064 -4.924 1 90.79 246 ILE B N 1
ATOM 4358 C CA . ILE B 1 246 ? 9.367 5.202 -5.34 1 90.79 246 ILE B CA 1
ATOM 4359 C C . ILE B 1 246 ? 7.906 4.955 -4.969 1 90.79 246 ILE B C 1
ATOM 4361 O O . ILE B 1 246 ? 7.274 5.793 -4.32 1 90.79 246 ILE B O 1
ATOM 4365 N N . THR B 1 247 ? 7.381 3.805 -5.298 1 93.64 247 THR B N 1
ATOM 4366 C CA . THR B 1 247 ? 6.034 3.362 -4.955 1 93.64 247 THR B CA 1
ATOM 4367 C C . THR B 1 247 ? 6.053 1.928 -4.435 1 93.64 247 THR B C 1
ATOM 4369 O O . THR B 1 247 ? 5.449 1.036 -5.035 1 93.64 247 THR B O 1
ATOM 4372 N N . PRO B 1 248 ? 6.606 1.709 -3.31 1 92.23 248 PRO B N 1
ATOM 4373 C CA . PRO B 1 248 ? 7.009 0.372 -2.865 1 92.23 248 PRO B CA 1
ATOM 4374 C C . PRO B 1 248 ? 5.817 -0.543 -2.594 1 92.23 248 PRO B C 1
ATOM 4376 O O . PRO B 1 248 ? 5.981 -1.762 -2.496 1 92.23 248 PRO B O 1
ATOM 4379 N N . VAL B 1 249 ? 4.592 0.001 -2.456 1 91.54 249 VAL B N 1
ATOM 4380 C CA . VAL B 1 249 ? 3.47 -0.855 -2.084 1 91.54 249 VAL B CA 1
ATOM 4381 C C . VAL B 1 249 ? 2.37 -0.75 -3.138 1 91.54 249 VAL B C 1
ATOM 4383 O O . VAL B 1 249 ? 1.215 -1.097 -2.875 1 91.54 249 VAL B O 1
ATOM 4386 N N . THR B 1 250 ? 2.733 -0.193 -4.293 1 94.74 250 THR B N 1
ATOM 4387 C CA . THR B 1 250 ? 1.766 0.021 -5.364 1 94.74 250 THR B CA 1
ATOM 4388 C C . THR B 1 250 ? 2.11 -0.834 -6.581 1 94.74 250 THR B C 1
ATOM 4390 O O . THR B 1 250 ? 3.261 -0.863 -7.02 1 94.74 250 THR B O 1
ATOM 4393 N N . PHE B 1 251 ? 1.137 -1.541 -7.037 1 97.19 251 PHE B N 1
ATOM 4394 C CA . PHE B 1 251 ? 1.285 -2.248 -8.303 1 97.19 251 PHE B CA 1
ATOM 4395 C C . PHE B 1 251 ? 1.104 -1.296 -9.479 1 97.19 251 PHE B C 1
ATOM 4397 O O . PHE B 1 251 ? -0.022 -0.913 -9.807 1 97.19 251 PHE B O 1
ATOM 4404 N N . ASP B 1 252 ? 2.214 -0.866 -10.075 1 96.71 252 ASP B N 1
ATOM 4405 C CA . ASP B 1 252 ? 2.226 0.054 -11.208 1 96.71 252 ASP B CA 1
ATOM 4406 C C . ASP B 1 252 ? 3.389 -0.25 -12.149 1 96.71 252 ASP B C 1
ATOM 4408 O O . ASP B 1 252 ? 3.944 -1.351 -12.124 1 96.71 252 ASP B O 1
ATOM 4412 N N . ASN B 1 253 ? 3.679 0.685 -13.122 1 97.65 253 ASN B N 1
ATOM 4413 C CA . ASN B 1 253 ? 4.71 0.386 -14.111 1 97.65 253 ASN B CA 1
ATOM 4414 C C . ASN B 1 253 ? 6.067 0.945 -13.693 1 97.65 253 ASN B C 1
ATOM 4416 O O . ASN B 1 253 ? 6.972 1.074 -14.519 1 97.65 253 ASN B O 1
ATOM 4420 N N . GLN B 1 254 ? 6.192 1.257 -12.385 1 97 254 GLN B N 1
ATOM 4421 C CA . GLN B 1 254 ? 7.457 1.806 -11.908 1 97 254 GLN B CA 1
ATOM 4422 C C . GLN B 1 254 ? 8.591 0.798 -12.069 1 97 254 GLN B C 1
ATOM 4424 O O . GLN B 1 254 ? 9.732 1.177 -12.341 1 97 254 GLN B O 1
ATOM 4429 N N . TYR B 1 255 ? 8.275 -0.514 -11.931 1 96.92 255 TYR B N 1
ATOM 4430 C CA . TYR B 1 255 ? 9.244 -1.58 -12.16 1 96.92 255 TYR B CA 1
ATOM 4431 C C . TYR B 1 255 ? 9.948 -1.398 -13.499 1 96.92 255 TYR B C 1
ATOM 4433 O O . TYR B 1 255 ? 11.178 -1.453 -13.573 1 96.92 255 TYR B O 1
ATOM 4441 N N . TYR B 1 256 ? 9.246 -1.15 -14.522 1 98.21 256 TYR B N 1
ATOM 4442 C CA . TYR B 1 256 ? 9.813 -1.034 -15.86 1 98.21 256 TYR B CA 1
ATOM 4443 C C . TYR B 1 256 ? 10.572 0.278 -16.019 1 98.21 256 TYR B C 1
ATOM 4445 O O . TYR B 1 256 ? 11.596 0.331 -16.704 1 98.21 256 TYR B O 1
ATOM 4453 N N . ARG B 1 257 ? 10.091 1.323 -15.424 1 97.2 257 ARG B N 1
ATOM 4454 C CA . ARG B 1 257 ? 10.831 2.582 -15.433 1 97.2 257 ARG B CA 1
ATOM 4455 C C . ARG B 1 257 ? 12.175 2.432 -14.728 1 97.2 257 ARG B C 1
ATOM 4457 O O . ARG B 1 257 ? 13.19 2.946 -15.201 1 97.2 257 ARG B O 1
ATOM 4464 N N . ASP B 1 258 ? 12.166 1.708 -13.646 1 96.09 258 ASP B N 1
ATOM 4465 C CA . ASP B 1 258 ? 13.397 1.462 -12.9 1 96.09 258 ASP B CA 1
ATOM 4466 C C . ASP B 1 258 ? 14.403 0.681 -13.742 1 96.09 258 ASP B C 1
ATOM 4468 O O . ASP B 1 258 ? 15.591 1.01 -13.762 1 96.09 258 ASP B O 1
ATOM 4472 N N . ILE B 1 259 ? 13.896 -0.304 -14.381 1 95.21 259 ILE B N 1
ATOM 4473 C CA . ILE B 1 259 ? 14.799 -1.15 -15.153 1 95.21 259 ILE B CA 1
ATOM 4474 C C . ILE B 1 259 ? 15.403 -0.346 -16.303 1 95.21 259 ILE B C 1
ATOM 4476 O O . ILE B 1 259 ? 16.568 -0.538 -16.659 1 95.21 259 ILE B O 1
ATOM 4480 N N . MET B 1 260 ? 14.687 0.559 -16.901 1 94.79 260 MET B N 1
ATOM 4481 C CA . MET B 1 260 ? 15.202 1.409 -17.971 1 94.79 260 MET B CA 1
ATOM 4482 C C . MET B 1 260 ? 16.297 2.335 -17.451 1 94.79 260 MET B C 1
ATOM 4484 O O . MET B 1 260 ? 17.181 2.744 -18.206 1 94.79 260 MET B O 1
ATOM 4488 N N . MET B 1 261 ? 16.273 2.594 -16.139 1 93.95 261 MET B N 1
ATOM 4489 C CA . MET B 1 261 ? 17.245 3.5 -15.534 1 93.95 261 MET B CA 1
ATOM 4490 C C . MET B 1 261 ? 18.401 2.721 -14.914 1 93.95 261 MET B C 1
ATOM 4492 O O . MET B 1 261 ? 19.187 3.277 -14.145 1 93.95 261 MET B O 1
ATOM 4496 N N . GLY B 1 262 ? 18.443 1.401 -15.204 1 93.42 262 GLY B N 1
ATOM 4497 C CA . GLY B 1 262 ? 19.512 0.569 -14.674 1 93.42 262 GLY B CA 1
ATOM 4498 C C . GLY B 1 262 ? 19.293 0.167 -13.228 1 93.42 262 GLY B C 1
ATOM 4499 O O . GLY B 1 262 ? 20.243 -0.183 -12.525 1 93.42 262 GLY B O 1
ATOM 4500 N N . ARG B 1 263 ? 18.049 0.206 -12.79 1 93.86 263 ARG B N 1
ATOM 4501 C CA . ARG B 1 263 ? 17.746 -0.082 -11.392 1 93.86 263 ARG B CA 1
ATOM 4502 C C . ARG B 1 263 ? 17.014 -1.412 -11.252 1 93.86 263 ARG B C 1
ATOM 4504 O O . ARG B 1 263 ? 16.175 -1.574 -10.364 1 93.86 263 ARG B O 1
ATOM 4511 N N . GLY B 1 264 ? 17.222 -2.312 -12.184 1 91.9 264 GLY B N 1
ATOM 4512 C CA . GLY B 1 264 ? 16.718 -3.664 -12.008 1 91.9 264 GLY B CA 1
ATOM 4513 C C . GLY B 1 264 ? 17.431 -4.428 -10.908 1 91.9 264 GLY B C 1
ATOM 4514 O O . GLY B 1 264 ? 18.662 -4.485 -10.883 1 91.9 264 GLY B O 1
ATOM 4515 N N . LEU B 1 265 ? 16.674 -4.978 -10.02 1 91.55 265 LEU B N 1
ATOM 4516 C CA . LEU B 1 265 ? 17.255 -5.588 -8.829 1 91.55 265 LEU B CA 1
ATOM 4517 C C . LEU B 1 265 ? 17.913 -6.921 -9.168 1 91.55 265 LEU B C 1
ATOM 4519 O O . LEU B 1 265 ? 19.082 -7.142 -8.843 1 91.55 265 LEU B O 1
ATOM 4523 N N . PHE B 1 266 ? 17.181 -7.818 -9.872 1 90.9 266 PHE B N 1
ATOM 4524 C CA . PHE B 1 266 ? 17.672 -9.157 -10.174 1 90.9 266 PHE B CA 1
ATOM 4525 C C . PHE B 1 266 ? 18.317 -9.199 -11.554 1 90.9 266 PHE B C 1
ATOM 4527 O O . PHE B 1 266 ? 18.1 -8.305 -12.374 1 90.9 266 PHE B O 1
ATOM 4534 N N . GLY B 1 267 ? 19.1 -10.202 -11.799 1 90.29 267 GLY B N 1
ATOM 4535 C CA . GLY B 1 267 ? 19.777 -10.347 -13.077 1 90.29 267 GLY B CA 1
ATOM 4536 C C . GLY B 1 267 ? 18.828 -10.341 -14.26 1 90.29 267 GLY B C 1
ATOM 4537 O O . GLY B 1 267 ? 19.079 -9.666 -15.261 1 90.29 267 GLY B O 1
ATOM 4538 N N . ILE B 1 268 ? 17.733 -11.03 -14.149 1 92.7 268 ILE B N 1
ATOM 4539 C CA . ILE B 1 268 ? 16.766 -11.142 -15.235 1 92.7 268 ILE B CA 1
ATOM 4540 C C . ILE B 1 268 ? 16.174 -9.768 -15.543 1 92.7 268 ILE B C 1
ATOM 4542 O O . ILE B 1 268 ? 15.868 -9.462 -16.697 1 92.7 268 ILE B O 1
ATOM 4546 N N . ASP B 1 269 ? 16.048 -8.889 -14.524 1 93.14 269 ASP B N 1
ATOM 4547 C CA . ASP B 1 269 ? 15.498 -7.55 -14.711 1 93.14 269 ASP B CA 1
ATOM 4548 C C . ASP B 1 269 ? 16.379 -6.719 -15.641 1 93.14 269 ASP B C 1
ATOM 4550 O O . ASP B 1 269 ? 15.874 -6.021 -16.524 1 93.14 269 ASP B O 1
ATOM 4554 N N . SER B 1 270 ? 17.636 -6.831 -15.422 1 90.79 270 SER B N 1
ATOM 4555 C CA . SER B 1 270 ? 18.582 -6.125 -16.28 1 90.79 270 SER B CA 1
ATOM 4556 C C . SER B 1 270 ? 18.627 -6.738 -17.675 1 90.79 270 SER B C 1
ATOM 4558 O O . SER B 1 270 ? 18.679 -6.018 -18.674 1 90.79 270 SER B O 1
ATOM 4560 N N . SER B 1 271 ? 18.578 -8.031 -17.771 1 93.14 271 SER B N 1
ATOM 4561 C CA . SER B 1 271 ? 18.748 -8.755 -19.027 1 93.14 271 SER B CA 1
ATOM 4562 C C . SER B 1 271 ? 17.602 -8.468 -19.99 1 93.14 271 SER B C 1
ATOM 4564 O O . SER B 1 271 ? 17.816 -8.336 -21.197 1 93.14 271 SER B O 1
ATOM 4566 N N . ILE B 1 272 ? 16.418 -8.28 -19.475 1 95.75 272 ILE B N 1
ATOM 4567 C CA . ILE B 1 272 ? 15.281 -8.096 -20.37 1 95.75 272 ILE B CA 1
ATOM 4568 C C . ILE B 1 272 ? 15.277 -6.669 -20.913 1 95.75 272 ILE B C 1
ATOM 4570 O O . ILE B 1 272 ? 14.617 -6.381 -21.914 1 95.75 272 ILE B O 1
ATOM 4574 N N . SER B 1 273 ? 15.948 -5.753 -20.218 1 93.9 273 SER B N 1
ATOM 4575 C CA . SER B 1 273 ? 15.992 -4.368 -20.675 1 93.9 273 SER B CA 1
ATOM 4576 C C . SER B 1 273 ? 16.94 -4.206 -21.859 1 93.9 273 SER B C 1
ATOM 4578 O O . SER B 1 273 ? 16.888 -3.199 -22.569 1 93.9 273 SER B O 1
ATOM 4580 N N . THR B 1 274 ? 17.775 -5.228 -22.11 1 92.89 274 THR B N 1
ATOM 4581 C CA . THR B 1 274 ? 18.792 -5.07 -23.143 1 92.89 274 THR B CA 1
ATOM 4582 C C . THR B 1 274 ? 18.603 -6.104 -24.25 1 92.89 274 THR B C 1
ATOM 4584 O O . THR B 1 274 ? 19.139 -5.95 -25.349 1 92.89 274 THR B O 1
ATOM 4587 N N . ASP B 1 275 ? 17.929 -7.207 -23.995 1 96.03 275 ASP B N 1
ATOM 4588 C CA . ASP B 1 275 ? 17.665 -8.215 -25.017 1 96.03 275 ASP B CA 1
ATOM 4589 C C . ASP B 1 275 ? 16.797 -7.646 -26.137 1 96.03 275 ASP B C 1
ATOM 4591 O O . ASP B 1 275 ? 15.766 -7.023 -25.876 1 96.03 275 ASP B O 1
ATOM 4595 N N . PRO B 1 276 ? 17.21 -7.837 -27.374 1 97.13 276 PRO B N 1
ATOM 4596 C CA . PRO B 1 276 ? 16.496 -7.219 -28.495 1 97.13 276 PRO B CA 1
ATOM 4597 C C . PRO B 1 276 ? 15.037 -7.661 -28.581 1 97.13 276 PRO B C 1
ATOM 4599 O O . PRO B 1 276 ? 14.196 -6.927 -29.105 1 97.13 276 PRO B O 1
ATOM 4602 N N . ARG B 1 277 ? 14.674 -8.815 -28.099 1 97.29 277 ARG B N 1
ATOM 4603 C CA . ARG B 1 277 ? 13.314 -9.339 -28.176 1 97.29 277 ARG B CA 1
ATOM 4604 C C . ARG B 1 277 ? 12.421 -8.703 -27.117 1 97.29 277 ARG B C 1
ATOM 4606 O O . ARG B 1 277 ? 11.206 -8.6 -27.301 1 97.29 277 ARG B O 1
ATOM 4613 N N . THR B 1 278 ? 13.042 -8.291 -25.985 1 98.23 278 THR B N 1
ATOM 4614 C CA . THR B 1 278 ? 12.23 -7.893 -24.841 1 98.23 278 THR B CA 1
ATOM 4615 C C . THR B 1 278 ? 12.381 -6.401 -24.562 1 98.23 278 THR B C 1
ATOM 4617 O O . THR B 1 278 ? 11.472 -5.77 -24.018 1 98.23 278 THR B O 1
ATOM 4620 N N . ALA B 1 279 ? 13.467 -5.744 -24.983 1 97.7 279 ALA B N 1
ATOM 4621 C CA . ALA B 1 279 ? 13.777 -4.352 -24.67 1 97.7 279 ALA B CA 1
ATOM 4622 C C . ALA B 1 279 ? 12.676 -3.419 -25.168 1 97.7 279 ALA B C 1
ATOM 4624 O O . ALA B 1 279 ? 12.255 -2.508 -24.452 1 97.7 279 ALA B O 1
ATOM 4625 N N . PRO B 1 280 ? 12.188 -3.662 -26.421 1 98.53 280 PRO B N 1
ATOM 4626 C CA . PRO B 1 280 ? 11.11 -2.781 -26.875 1 98.53 280 PRO B CA 1
ATOM 4627 C C . PRO B 1 280 ? 9.844 -2.915 -26.031 1 98.53 280 PRO B C 1
ATOM 4629 O O . PRO B 1 280 ? 9.109 -1.939 -25.856 1 98.53 280 PRO B O 1
ATOM 4632 N N . ILE B 1 281 ? 9.575 -4.076 -25.533 1 98.72 281 ILE B N 1
ATOM 46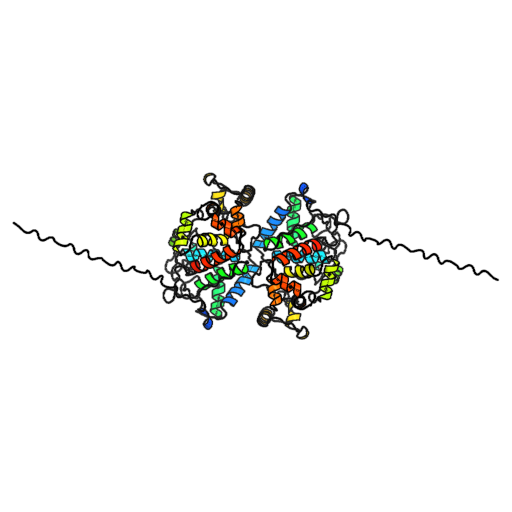33 C CA . ILE B 1 281 ? 8.407 -4.323 -24.695 1 98.72 281 ILE B CA 1
ATOM 4634 C C . ILE B 1 281 ? 8.576 -3.616 -23.352 1 98.72 281 ILE B C 1
ATOM 4636 O O . ILE B 1 281 ? 7.642 -2.983 -22.854 1 98.72 281 ILE B O 1
ATOM 4640 N N . VAL B 1 282 ? 9.765 -3.672 -22.752 1 98.5 282 VAL B N 1
ATOM 4641 C CA . VAL B 1 282 ? 10.078 -2.985 -21.503 1 98.5 282 VAL B CA 1
ATOM 4642 C C . VAL B 1 282 ? 9.826 -1.487 -21.661 1 98.5 282 VAL B C 1
ATOM 4644 O O . VAL B 1 282 ? 9.198 -0.863 -20.802 1 98.5 282 VAL B O 1
ATOM 4647 N N . THR B 1 283 ? 10.292 -0.932 -22.783 1 98.51 283 THR B N 1
ATOM 4648 C CA . THR B 1 283 ? 10.116 0.491 -23.054 1 98.51 283 THR B CA 1
ATOM 4649 C C . THR B 1 283 ? 8.635 0.843 -23.153 1 98.51 283 THR B C 1
ATOM 4651 O O . THR B 1 283 ? 8.19 1.846 -22.59 1 98.51 283 THR B O 1
ATOM 4654 N N . ARG B 1 284 ? 7.902 0.061 -23.781 1 98.7 284 ARG B N 1
ATOM 4655 C CA . ARG B 1 284 ? 6.473 0.311 -23.941 1 98.7 284 ARG B CA 1
ATOM 4656 C C . ARG B 1 284 ? 5.754 0.259 -22.597 1 98.7 284 ARG B C 1
ATOM 4658 O O . ARG B 1 284 ? 4.907 1.106 -22.308 1 98.7 284 ARG B O 1
ATOM 4665 N N . PHE B 1 285 ? 6.098 -0.728 -21.769 1 98.77 285 PHE B N 1
ATOM 4666 C CA . PHE B 1 285 ? 5.465 -0.863 -20.463 1 98.77 285 PHE B CA 1
ATOM 4667 C C . PHE B 1 285 ? 5.852 0.296 -19.552 1 98.77 285 PHE B C 1
ATOM 4669 O O . PHE B 1 285 ? 5.053 0.734 -18.721 1 98.77 285 PHE B O 1
ATOM 4676 N N . ALA B 1 286 ? 7.058 0.832 -19.671 1 98.29 286 ALA B N 1
ATOM 4677 C CA . ALA B 1 286 ? 7.512 1.971 -18.877 1 98.29 286 ALA B CA 1
ATOM 4678 C C . ALA B 1 286 ? 6.742 3.236 -19.244 1 98.29 286 ALA B C 1
ATOM 4680 O O . ALA B 1 286 ? 6.447 4.064 -18.379 1 98.29 286 ALA B O 1
ATOM 4681 N N . MET B 1 287 ? 6.361 3.312 -20.497 1 97.98 287 MET B N 1
ATOM 4682 C CA . MET B 1 287 ? 5.744 4.535 -21.002 1 97.98 287 MET B CA 1
ATOM 4683 C C . MET B 1 287 ? 4.226 4.471 -20.873 1 97.98 287 MET B C 1
ATOM 4685 O O . MET B 1 287 ? 3.556 5.505 -20.856 1 97.98 287 MET B O 1
ATOM 4689 N N . ASP B 1 288 ? 3.706 3.273 -20.84 1 98.09 288 ASP B N 1
ATOM 4690 C CA . ASP B 1 288 ? 2.257 3.101 -20.882 1 98.09 288 ASP B CA 1
ATOM 4691 C C . ASP B 1 288 ? 1.801 2.036 -19.886 1 98.09 288 ASP B C 1
ATOM 4693 O O . ASP B 1 288 ? 1.75 0.85 -20.218 1 98.09 288 ASP B O 1
ATOM 4697 N N . GLN B 1 289 ? 1.301 2.464 -18.769 1 97.4 289 GLN B N 1
ATOM 4698 C CA . GLN B 1 289 ? 0.872 1.566 -17.702 1 97.4 289 GLN B CA 1
ATOM 4699 C C . GLN B 1 289 ? -0.307 0.706 -18.148 1 97.4 289 GLN B C 1
ATOM 4701 O O . GLN B 1 289 ? -0.409 -0.462 -17.768 1 97.4 289 GLN B O 1
ATOM 4706 N N . ASN B 1 290 ? -1.231 1.252 -18.919 1 97.81 290 ASN B N 1
ATOM 4707 C CA . ASN B 1 290 ? -2.393 0.499 -19.377 1 97.81 290 ASN B CA 1
ATOM 4708 C C . ASN B 1 290 ? -1.986 -0.683 -20.252 1 97.81 290 ASN B C 1
ATOM 4710 O O . ASN B 1 290 ? -2.601 -1.749 -20.188 1 97.81 290 ASN B O 1
ATOM 4714 N N . ASN B 1 291 ? -1.012 -0.437 -21.1 1 98.61 291 ASN B N 1
ATOM 4715 C CA . ASN B 1 291 ? -0.503 -1.542 -21.906 1 98.61 291 ASN B CA 1
ATOM 4716 C C . ASN B 1 291 ? 0.081 -2.65 -21.035 1 98.61 291 ASN B C 1
ATOM 4718 O O . ASN B 1 291 ? -0.151 -3.833 -21.289 1 98.61 291 ASN B O 1
ATOM 4722 N N . PHE B 1 292 ? 0.799 -2.274 -20.045 1 98.82 292 PHE B N 1
ATOM 4723 C CA . PHE B 1 292 ? 1.339 -3.229 -19.084 1 98.82 292 PHE B CA 1
ATOM 4724 C C . PHE B 1 292 ? 0.216 -3.992 -18.391 1 98.82 292 PHE B C 1
ATOM 4726 O O . PHE B 1 292 ? 0.249 -5.222 -18.316 1 98.82 292 PHE B O 1
ATOM 4733 N N . PHE B 1 293 ? -0.807 -3.316 -17.905 1 98.82 293 PHE B N 1
ATOM 4734 C CA . PHE B 1 293 ? -1.898 -3.928 -17.155 1 98.82 293 PHE B CA 1
ATOM 4735 C C . PHE B 1 293 ? -2.653 -4.932 -18.018 1 98.82 293 PHE B C 1
ATOM 4737 O O . PHE B 1 293 ? -3.043 -5.999 -17.541 1 98.82 293 PHE B O 1
ATOM 4744 N N . GLN B 1 294 ? -2.831 -4.578 -19.239 1 98.74 294 GLN B N 1
ATOM 4745 C CA . GLN B 1 294 ? -3.529 -5.479 -20.15 1 98.74 294 GLN B CA 1
ATOM 4746 C C . GLN B 1 294 ? -2.73 -6.758 -20.379 1 98.74 294 GLN B C 1
ATOM 4748 O O . GLN B 1 294 ? -3.277 -7.86 -20.3 1 98.74 294 GLN B O 1
ATOM 4753 N N . ALA B 1 295 ? -1.474 -6.615 -20.714 1 98.85 295 ALA B N 1
ATOM 4754 C CA . ALA B 1 295 ? -0.619 -7.776 -20.946 1 98.85 295 ALA B CA 1
ATOM 4755 C C . ALA B 1 295 ? -0.503 -8.633 -19.689 1 98.85 295 ALA B C 1
ATOM 4757 O O . ALA B 1 295 ? -0.537 -9.863 -19.763 1 98.85 295 ALA B O 1
ATOM 4758 N N . PHE B 1 296 ? -0.363 -8.004 -18.543 1 98.8 296 PHE B N 1
ATOM 4759 C CA . PHE B 1 296 ? -0.234 -8.723 -17.281 1 98.8 296 PHE B CA 1
ATOM 4760 C C . PHE B 1 296 ? -1.494 -9.527 -16.985 1 98.8 296 PHE B C 1
ATOM 4762 O O . PHE B 1 296 ? -1.416 -10.672 -16.535 1 98.8 296 PHE B O 1
ATOM 4769 N N . SER B 1 297 ? -2.669 -8.855 -17.187 1 98.79 297 SER B N 1
ATOM 4770 C CA . SER B 1 297 ? -3.932 -9.546 -16.948 1 98.79 297 SER B CA 1
ATOM 4771 C C . SER B 1 297 ? -4.039 -10.811 -17.793 1 98.79 297 SER B C 1
ATOM 4773 O O . SER B 1 297 ? -4.44 -11.864 -17.294 1 98.79 297 SER B O 1
ATOM 4775 N N . SER B 1 298 ? -3.648 -10.647 -19.035 1 98.56 298 SER B N 1
ATOM 4776 C CA . SER B 1 298 ? -3.678 -11.794 -19.936 1 98.56 298 SER B CA 1
ATOM 4777 C C . SER B 1 298 ? -2.713 -12.883 -19.477 1 98.56 298 SER B C 1
ATOM 4779 O O . SER B 1 298 ? -3.067 -14.063 -19.452 1 98.56 298 SER B O 1
ATOM 4781 N N . ALA B 1 299 ? -1.533 -12.536 -19.114 1 98.35 299 ALA B N 1
ATOM 4782 C CA . ALA B 1 299 ? -0.525 -13.481 -18.641 1 98.35 299 ALA B CA 1
ATOM 4783 C C . ALA B 1 299 ? -0.981 -14.175 -17.361 1 98.35 299 ALA B C 1
ATOM 4785 O O . ALA B 1 299 ? -0.779 -15.38 -17.195 1 98.35 299 ALA B O 1
ATOM 4786 N N . PHE B 1 300 ? -1.551 -13.403 -16.477 1 98.44 300 PHE B N 1
ATOM 4787 C CA . PHE B 1 300 ? -2.025 -13.925 -15.2 1 98.44 300 PHE B CA 1
ATOM 4788 C C . PHE B 1 300 ? -3.067 -15.017 -15.415 1 98.44 300 PHE B C 1
ATOM 4790 O O . PHE B 1 300 ? -3.02 -16.063 -14.765 1 98.44 300 PHE B O 1
ATOM 4797 N N . VAL B 1 301 ? -4.008 -14.763 -16.301 1 98.06 301 VAL B N 1
ATOM 4798 C CA . VAL B 1 301 ? -5.061 -15.733 -16.581 1 98.06 301 VAL B CA 1
ATOM 4799 C C . VAL B 1 301 ? -4.45 -17.007 -17.16 1 98.06 301 VAL B C 1
ATOM 4801 O O . VAL B 1 301 ? -4.816 -18.116 -16.762 1 98.06 301 VAL B O 1
ATOM 4804 N N . LYS B 1 302 ? -3.515 -16.866 -18.04 1 96.93 302 LYS B N 1
ATOM 4805 C CA . LYS B 1 302 ? -2.876 -18.03 -18.649 1 96.93 302 LYS B CA 1
ATOM 4806 C C . LYS B 1 302 ? -2.07 -18.816 -17.619 1 96.93 302 LYS B C 1
ATOM 4808 O O . LYS B 1 302 ? -2.15 -20.045 -17.567 1 96.93 302 LYS B O 1
ATOM 4813 N N . LEU B 1 303 ? -1.326 -18.13 -16.819 1 96.84 303 LEU B N 1
ATOM 4814 C CA . LEU B 1 303 ? -0.536 -18.796 -15.79 1 96.84 303 LEU B CA 1
ATOM 4815 C C . LEU B 1 303 ? -1.435 -19.563 -14.826 1 96.84 303 LEU B C 1
ATOM 4817 O O . LEU B 1 303 ? -1.182 -20.734 -14.532 1 96.84 303 LEU B O 1
ATOM 4821 N N . SER B 1 304 ? -2.481 -18.907 -14.332 1 96.95 304 SER B N 1
ATOM 4822 C CA . SER B 1 304 ? -3.33 -19.487 -13.297 1 96.95 304 SER B CA 1
ATOM 4823 C C . SER B 1 304 ? -4.194 -20.612 -13.856 1 96.95 304 SER B C 1
ATOM 4825 O O . SER B 1 304 ? -4.894 -21.296 -13.107 1 96.95 304 SER B O 1
ATOM 4827 N N . SER B 1 305 ? -4.109 -20.801 -15.166 1 94.59 305 SER B N 1
ATOM 4828 C CA . SER B 1 305 ? -4.905 -21.848 -15.798 1 94.59 305 SER B CA 1
ATOM 4829 C C . SER B 1 305 ? -4.021 -22.972 -16.327 1 94.59 305 SER B C 1
ATOM 4831 O O . SER B 1 305 ? -4.489 -23.842 -17.065 1 94.59 305 SER B O 1
ATOM 4833 N N . THR B 1 306 ? -2.792 -22.93 -15.927 1 90.91 306 THR B N 1
ATOM 4834 C CA . THR B 1 306 ? -1.833 -23.898 -16.45 1 90.91 306 THR B CA 1
ATOM 4835 C C . THR B 1 306 ? -1.907 -25.207 -15.67 1 90.91 306 THR B C 1
ATOM 4837 O O . THR B 1 306 ? -1.771 -25.215 -14.444 1 90.91 306 THR B O 1
ATOM 4840 N N . ASN B 1 307 ? -2.103 -26.304 -16.382 1 91.92 307 ASN B N 1
ATOM 4841 C CA . ASN B 1 307 ? -2.047 -27.657 -15.84 1 91.92 307 ASN B CA 1
ATOM 4842 C C . ASN B 1 307 ? -2.886 -27.789 -14.573 1 91.92 307 ASN B C 1
ATOM 4844 O O . ASN B 1 307 ? -2.41 -28.302 -13.558 1 91.92 307 ASN B O 1
ATOM 4848 N N . VAL B 1 308 ? -4.035 -27.254 -14.589 1 96.26 308 VAL B N 1
ATOM 4849 C CA . VAL B 1 308 ? -4.921 -27.314 -13.432 1 96.26 308 VAL B CA 1
ATOM 4850 C C . VAL B 1 308 ? -5.563 -28.696 -13.343 1 96.26 308 VAL B C 1
ATOM 4852 O O . VAL B 1 308 ? -5.705 -29.388 -14.354 1 96.26 308 VAL B O 1
ATOM 4855 N N . LEU B 1 309 ? -5.871 -29.099 -12.142 1 96.57 309 LEU B N 1
ATOM 4856 C CA . LEU B 1 309 ? -6.676 -30.295 -11.919 1 96.57 309 LEU B CA 1
ATOM 4857 C C . LEU B 1 309 ? -8.155 -29.942 -11.807 1 96.57 309 LEU B C 1
ATOM 4859 O O . LEU B 1 309 ? -8.511 -28.922 -11.213 1 96.57 309 LEU B O 1
ATOM 4863 N N . THR B 1 310 ? -8.936 -30.769 -12.465 1 93.56 310 THR B N 1
ATOM 4864 C CA . THR B 1 310 ? -10.377 -30.568 -12.366 1 93.56 310 THR B CA 1
ATOM 4865 C C . THR B 1 310 ? -11.09 -31.888 -12.09 1 93.56 310 THR B C 1
ATOM 4867 O O . THR B 1 310 ? -10.497 -32.96 -12.225 1 93.56 310 THR B O 1
ATOM 4870 N N . LYS B 1 311 ? -12.255 -31.789 -11.656 1 90.48 311 LYS B N 1
ATOM 4871 C CA . LYS B 1 311 ? -13.124 -32.94 -11.433 1 90.48 311 LYS B CA 1
ATOM 4872 C C . LYS B 1 311 ? -12.405 -34.026 -10.638 1 90.48 311 LYS B C 1
ATOM 4874 O O . LYS B 1 311 ? -11.831 -33.753 -9.581 1 90.48 311 LYS B O 1
ATOM 4879 N N . VAL B 1 312 ? -12.326 -35.169 -11.184 1 87.22 312 VAL B N 1
ATOM 4880 C CA . VAL B 1 312 ? -11.885 -36.324 -10.409 1 87.22 312 VAL B CA 1
ATOM 4881 C C . VAL B 1 312 ? -10.36 -36.35 -10.341 1 87.22 312 VAL B C 1
ATOM 4883 O O . VAL B 1 312 ? -9.779 -37.133 -9.586 1 87.22 312 VAL B O 1
ATOM 4886 N N . GLN B 1 313 ? -9.705 -35.453 -10.993 1 89.9 313 GLN B N 1
ATOM 4887 C CA . GLN B 1 313 ? -8.246 -35.449 -11.038 1 89.9 313 GLN B CA 1
ATOM 4888 C C . GLN B 1 313 ? -7.658 -34.913 -9.735 1 89.9 313 GLN B C 1
ATOM 4890 O O . GLN B 1 313 ? -6.478 -35.123 -9.449 1 89.9 313 GLN B O 1
ATOM 4895 N N . GLY B 1 314 ? -8.461 -34.199 -8.979 1 93.5 314 GLY B N 1
ATOM 4896 C CA . GLY B 1 314 ? -8.044 -33.647 -7.699 1 93.5 314 GLY B CA 1
ATOM 4897 C C . GLY B 1 314 ? -9.152 -33.637 -6.664 1 93.5 314 GLY B C 1
ATOM 4898 O O . GLY B 1 314 ? -10.197 -34.262 -6.859 1 93.5 314 GLY B O 1
ATOM 4899 N N . ASP B 1 315 ? -8.863 -33.042 -5.531 1 94.84 315 ASP B N 1
ATOM 4900 C CA . ASP B 1 315 ? -9.801 -32.995 -4.413 1 94.84 315 ASP B CA 1
ATOM 4901 C C . ASP B 1 315 ? -10.102 -31.553 -4.01 1 94.84 315 ASP B C 1
ATOM 4903 O O . ASP B 1 315 ? -9.473 -30.618 -4.511 1 94.84 315 ASP B O 1
ATOM 4907 N N . VAL B 1 316 ? -11.142 -31.406 -3.3 1 97.85 316 VAL B N 1
ATOM 4908 C CA . VAL B 1 316 ? -11.305 -30.227 -2.455 1 97.85 316 VAL B CA 1
ATOM 4909 C C . VAL B 1 316 ? -10.874 -30.551 -1.027 1 97.85 316 VAL B C 1
ATOM 4911 O O . VAL B 1 316 ? -11.623 -31.175 -0.272 1 97.85 316 VAL B O 1
ATOM 4914 N N . ARG B 1 317 ? -9.707 -30.149 -0.685 1 96.75 317 ARG B N 1
ATOM 4915 C CA . ARG B 1 317 ? -9.17 -30.491 0.628 1 96.75 317 ARG B CA 1
ATOM 4916 C C . ARG B 1 317 ? -9.868 -29.699 1.729 1 96.75 317 ARG B C 1
ATOM 4918 O O . ARG B 1 317 ? -10.157 -28.513 1.559 1 96.75 317 ARG B O 1
ATOM 4925 N N . ARG B 1 318 ? -10.023 -30.322 2.878 1 96.19 318 ARG B N 1
ATOM 4926 C CA . ARG B 1 318 ? -10.598 -29.645 4.036 1 96.19 318 ARG B CA 1
ATOM 4927 C C . ARG B 1 318 ? -9.564 -28.756 4.72 1 96.19 318 ARG B C 1
ATOM 4929 O O . ARG B 1 318 ? -9.896 -27.68 5.219 1 96.19 318 ARG B O 1
ATOM 4936 N N . LYS B 1 319 ? -8.396 -29.31 4.801 1 95.61 319 LYS B N 1
ATOM 4937 C CA . LYS B 1 319 ? -7.214 -28.576 5.243 1 95.61 319 LYS B CA 1
ATOM 4938 C C . LYS B 1 319 ? -6.167 -28.501 4.136 1 95.61 319 LYS B C 1
ATOM 4940 O O . LYS B 1 319 ? -5.827 -29.516 3.526 1 95.61 319 LYS B O 1
ATOM 4945 N N . CYS B 1 320 ? -5.634 -27.36 3.929 1 97.19 320 CYS B N 1
ATOM 4946 C CA . CYS B 1 320 ? -4.844 -27.154 2.72 1 97.19 320 CYS B CA 1
ATOM 4947 C C . CYS B 1 320 ? -3.494 -27.855 2.825 1 97.19 320 CYS B C 1
ATOM 4949 O O . CYS B 1 320 ? -2.864 -28.154 1.809 1 97.19 320 CYS B O 1
ATOM 4951 N N . ASN B 1 321 ? -3.033 -28.119 4.055 1 95.11 321 ASN B N 1
ATOM 4952 C CA . ASN B 1 321 ? -1.698 -28.69 4.201 1 95.11 321 ASN B CA 1
ATOM 4953 C C . ASN B 1 321 ? -1.747 -30.213 4.288 1 95.11 321 ASN B C 1
ATOM 4955 O O . ASN B 1 321 ? -0.728 -30.857 4.542 1 95.11 321 ASN B O 1
ATOM 4959 N N . GLN B 1 322 ? -3.001 -30.786 4.122 1 92.87 322 GLN B N 1
ATOM 4960 C CA . GLN B 1 322 ? -3.166 -32.232 4.232 1 92.87 322 GLN B CA 1
ATOM 4961 C C . GLN B 1 322 ? -4.09 -32.764 3.141 1 92.87 322 GLN B C 1
ATOM 4963 O O . GLN B 1 322 ? -5.006 -32.066 2.7 1 92.87 322 GLN B O 1
ATOM 4968 N N . VAL B 1 323 ? -3.766 -33.992 2.75 1 91.52 323 VAL B N 1
ATOM 4969 C CA . VAL B 1 323 ? -4.708 -34.689 1.882 1 91.52 323 VAL B CA 1
ATOM 4970 C C . VAL B 1 323 ? -5.903 -35.176 2.699 1 91.52 323 VAL B C 1
ATOM 4972 O O . VAL B 1 323 ? -5.775 -35.446 3.896 1 91.52 323 VAL B O 1
ATOM 4975 N N . ASN B 1 324 ? -7.029 -35.24 2.051 1 89.8 324 ASN B N 1
ATOM 4976 C CA . ASN B 1 324 ? -8.226 -35.67 2.766 1 89.8 324 ASN B CA 1
ATOM 4977 C C . ASN B 1 324 ? -8.052 -37.063 3.364 1 89.8 324 ASN B C 1
ATOM 4979 O O . ASN B 1 324 ? -7.351 -37.903 2.797 1 89.8 324 ASN B O 1
#

Nearest PDB structures (foldseek):
  4cuo-assembly1_A-2  TM=9.472E-01  e=1.620E-27  Ficus benghalensis
  4a5g-assembly2_B  TM=9.457E-01  e=1.836E-26  Raphanus sativus
  2atj-assembly1_A  TM=9.438E-01  e=2.539E-26  Armoracia rusticana
  1qo4-assembly1_A  TM=9.452E-01  e=1.150E-25  Arabidopsis thaliana
  1fhf-assembly1_A  TM=9.490E-01  e=1.427E-25  Glycine max

Secondary structure (DSSP, 8-state):
----------------------------BTTTTTTT-TTHHHHHHHHHHHHHHH-TTHHHHHHHHHHHHHHHT-SSSGGG--TTSTT-B-GGGSGGGTT---HHHHHHHHHHHHHHSTTTS-HHHHHHHHHHHHHHHTT-------B--BB-S--BHHHHHHHSPPTT--HHHHHHHHHTTT--HHHHHHHGGGGGSS-EEGGGTHHHHH-GGG-----HHHHHHHHHHS--SS--TT-EE-S-SSSTT--SSHHHHHHHTT--SSHHHHHHHHSTTTHHHHHHHHH-HHHHHHHHHHHHHHHHTTT-B-GGGSB--SSTTS--/----------------------------BTTTTTTT-TTHHHHHHHHHHHHHHH-TTHHHHHHHHHHHHHHHT-SSSGGG--TTSTTPBPGGGSGGGTT---HHHHHHHHHHHHHHSTTTS-HHHHHHHHHHHHHHHTT-------B--BB-S--BHHHHHHHSPPTT--HHHHHHHHHTTT--HHHHHHHGGGGGSS-EEGGGTHHHHH-GGG-----HHHHHHHHHHS--SS--TT-EE-S-SSSTT--SSHHHHHHHTT--SSHHHHHHHHSTTTHHHHHHHHH-HHHHHHHHHHHHHHHHTTT-B-GGGSB--SSTTS--

Foldseek 3Di:
DPPPPPPPPPPPPPPPPPPPPPPPPQPFALCQCCPLFVCLLVLLLVLLVVVCVVPLQVLLLLLVQQLLCCQQQHLALQQQADCPPPNAHHLCVACLCQPRDCSVVLQVSLLVVCVRRNFRAASSQSSLSSNQVSQVVQAADRFRATDFFFHDQGHHNVSSNVGRDDLQDALVRQQVSLVVLVADSLLSLLSCLSLLEHKAFLLSQLCVLPPVVLVAPADPVLSVVSCVQQVDSPGDRPGIGQLHPPSHSHRWLVLLVCLCVRSHRTSRSVNQCPPPVRVVSSVVCNVDGVSSSVSNSVSSNSSSSGNTDHDPNHGRASGSHHDD/DPPDPPPPPPPPPPPPPPPPPPPPPQPFALCQCCPLFVCLLVLLLVLLVVVCVVPLQVLLLLLVQQLLCCQQQHLALQQQADCPPPNAHHLCVAPLCQPRDCSVVLQVSLLVVCVRRNFRAASSQSSLSSNQVSQVVQAADRFRATDFFFHDQGHHNVSSNVGRDDLQDALVRQQVSLVVLVADSLLSLLSCLSLLEHKAFLLSQLCVLPPVVLVAPADPVLSVVSCVQVVDSPGDRPGIGQLHPPSHSHRWLVLLVCLCVRSHRTSRSVNQCPPPVRVVSSVVCNVDGVSSSVSNSVSSNSSSSGNTDHDPNHGRASGSHHDD